Protein 5MFA (pdb70)

Secondary structure (DSSP, 8-state):
--TTTTTTPPPPSS-SS--SS-TTSSSSSTTTT-SSEEPB-SS----TTSSSPPTTSSTT--BTTBPPPPHHHHIIIII---GGG--EEEEEEHHHHHHHHHHHHHH-------GGGGGTSS--TTT-----TTB-PBPPPTT-SS---TT--B--B----STT-SSSPP--EE-S-SSSS-HHHH-SSHHHHHHTB--SSSS-PBP--SS--BTTB--PPBP--TT-SGGGTSTTT-PPPBP-SSTTTTSSHHHHHHHHHHHHHHHHHHHHHHHH-TT--HHHHHHHHHHHHHHHHHHIIIIIIHHHHH-HHHHHHHSPPP----TTS--SPBHHHHHHGGGGGGG--SEEE-B-TTSSBPSS-SEEEGGGTTT-HHHHHHTT-SHHHHHHHHHSEEEPPBTTB-S-HHHHT-BTTTTSSS-B-HHHHHHHHHHHTT---HHHHHHHTT-----SHHHHHHHHT-HHHHHHHHHHHSSGGGS-HHHHHHHSPPPTTSSS-HHHHHHHHHHHHHHHHT-TT-TTSBTTB-HHHHHHHTT--HHHHHHHHSS--EEEPS-TTT--STTTTEEEGGGSPPP--GGG---

Organism: Homo sapiens (NCBI:txid9606)

CATH classification: 1.10.640.10

Foldseek 3Di:
DDPVPPQPDADDPDDFFADLQQACLQRVRRCFLGFWAFFDAPDQFADLVSAFHFQVQDPPRPDPPHHAFQLLVCCQLFADDDQVPFDFDQWFFLLLLLLLVLQLLQAFDWAFDDLVCCVVPPDNLQPAPDPDPQWDWGFDDDPRPADNDRRDTFGDGFGAGPPPDPPHGGTTGGRHRRFLQPLQAQANDVVLNVQQCDPVAFLLAGDFDPPFAFVNFTAAHADDDDLFLLCLQPVVVSGGFGRGSGPQCQQFVLSSLVSSLLNLQLSVQSVVLCVQAVPHTNVRSNRVSSLLSSQLSVCCCLVFRLCLAQPDVLCCVLPNDDDAADSVQRQGHHPVCSLLSCLSQQFDRQWQAFADQVRHQDPDDRIDGRLSGGSNVVCCRPVRHNVRRVSSRQAGGTTADDSRNRHYCCQQFRRNVSRGPGGHGVSSNSQVNLSSRSHWFDQVLCVSLVHDRDWDLVSLCVQQVHSPSSVSQCVRQVTSRNHHNNRSFSSHDADVSHRTDDSSSSSVSNNVNSSQNNRSLRPPHPPSDDPVLVVLSNLDAPQLSCCVRHPHQKGAQPSSGTNAHPPPRIDGSVVRDDRDCNVVRDD

Solvent-accessible surface area: 23332 Å² total

Nearest PDB structures (foldseek):
  7oih-assembly3_F  TM=9.966E-01  e=0.000E+00  Homo sapiens
  7oih-assembly2_C  TM=9.973E-01  e=0.000E+00  Homo sapiens
  7oih-assembly3_E  TM=9.961E-01  e=0.000E+00  Homo sapiens
  7oih-assembly1_B  TM=9.970E-01  e=0.000E+00  Homo sapiens
  6azp-assembly1_A  TM=9.982E-01  e=0.000E+00  Homo sapiens

InterPro domains:
  IPR010255 Haem peroxidase superfamily [SSF48113] (168-743)
  IPR019791 Haem peroxidase, animal-type [PF03098] (173-717)
  IPR019791 Haem peroxidase, animal-type [PR00457] (197-208)
  IPR019791 Haem peroxidase, animal-type [PR00457] (251-266)
  IPR019791 Haem peroxidase, animal-type [PR00457] (399-417)
  IPR019791 Haem peroxidase, animal-type [PR00457] (417-437)
  IPR019791 Haem peroxidase, animal-type [PR00457] (442-468)
  IPR019791 Haem peroxidase, animal-type [PR00457] (495-505)
  IPR019791 Haem peroxidase, animal-type [PR00457] (623-643)
  IPR019791 Haem peroxidase, animal-type [PR00457] (694-708)
  IPR019791 Haem peroxidase, animal-type [PS50292] (164-745)
  IPR037120 Haem peroxidase domain superfamily, animal type [G3DSA:1.10.640.10] (157-745)

Radius of gyration: 23.29 Å; Cα contacts (8 Å, |Δi|>4): 1290; chains: 1; bounding box: 54×58×67 Å

Sequence (587 aa):
GCAYQQDVGVTCPEQDKYRTITGMMCCNNRRSSPTLGASNRAFVRWLPAEYEDGFFSLPYGWTPGVKRNGFFPVALARAVSNEEIIVRFPTDQQLTPDQERSLMFMQWGQLLDHDLDFTPEPAARASFVTGVNCETSCVQQPPCFPLKIPPNDPRIKNQADCIPFFRSPACPGSNITIRRNQINALTSSFVDASMVYGSEEPLARNLRNMSNQLGLLAVNQRFQDNGRALLPFDNLHDDPCLLTNRSSARRIPCFLAGDTRSSEEMPELTSMHTLLLLREHNRLATEELKSSLNPRWDGERLYQEARKIVGAMMVQIITYRDYLPLVLLGPTTAMRRKYLPTYRSYNDSSVDPRIANVFTNAFRYGHTLIQPFMFRLDNRYQPMMEPNPRVPLSRVFFASWRVVLEGGIDPILRGLMATPAKLNRQNQIAVDEIRERLFEQVMRIGLDLPALNMQRSRDHGLPGYNAWRRRFCGLPQPETVGQLGTVLRNLKLARKKLMEQYGTPNNIDIWMMGGVSEPLKKRKGRVGPLLACIIGTQFRKLRDGDRFWWENEGVFSMQQRQQALAQISLPRIICDNTGITTVSKKNNNNIFMMSSNNSSYYPPRRDDFVNCSSTLPALNLASWREA

Structure (mmCIF, N/CA/C/O backbone):
data_5MFA
#
_entry.id   5MFA
#
_cell.length_a   106.152
_cell.length_b   109.151
_cell.length_c   83.961
_cell.angle_alpha   90.00
_cell.angle_beta   122.66
_cell.angle_gamma   90.00
#
_symmetry.space_group_name_H-M   'C 1 2 1'
#
loop_
_entity.id
_entity.type
_entity.pdbx_description
1 polymer Myeloperoxidase
2 branched 2-acetamido-2-deoxy-beta-D-glucopyranose-(1-4)-2-acetamido-2-deoxy-beta-D-glucopyranose
3 branched alpha-D-mannopyranose-(1-3)-[alpha-D-mannopyranose-(1-6)]beta-D-mannopyranose-(1-4)-2-acetamido-2-deoxy-beta-D-glucopyranose-(1-4)-2-acetamido-2-deoxy-beta-D-glucopyranose
4 non-polymer 2-acetamido-2-deoxy-beta-D-glucopyranose
5 non-polymer 'PROTOPORPHYRIN IX CONTAINING FE'
6 non-polymer 'CALCIUM ION'
7 non-polymer 'CHLORIDE ION'
8 non-polymer DI(HYDROXYETHYL)ETHER
9 non-polymer 2-AMINO-2-HYDROXYMETHYL-PROPANE-1,3-DIOL
10 water water
#
loop_
_atom_site.group_PDB
_atom_site.id
_atom_site.type_symbol
_atom_site.label_atom_id
_atom_site.label_alt_id
_atom_site.label_comp_id
_atom_site.label_asym_id
_atom_site.label_entity_id
_atom_site.label_seq_id
_atom_site.pdbx_PDB_ins_code
_atom_site.Cartn_x
_atom_site.Cartn_y
_atom_site.Cartn_z
_atom_site.occupancy
_atom_site.B_iso_or_equiv
_atom_site.auth_seq_id
_atom_site.auth_comp_id
_atom_site.auth_asym_id
_atom_site.auth_atom_id
_atom_site.pdbx_PDB_model_num
ATOM 1 N N . GLY A 1 109 ? -19.733 21.888 3.881 1.00 28.77 157 GLY A N 1
ATOM 2 C CA . GLY A 1 109 ? -20.824 21.415 4.717 1.00 24.67 157 GLY A CA 1
ATOM 3 C C . GLY A 1 109 ? -21.258 22.439 5.763 1.00 23.04 157 GLY A C 1
ATOM 4 O O . GLY A 1 109 ? -21.846 22.093 6.790 1.00 23.41 157 GLY A O 1
ATOM 7 N N . CYS A 1 110 ? -20.966 23.710 5.523 1.00 22.32 158 CYS A N 1
ATOM 8 C CA . CYS A 1 110 ? -21.466 24.755 6.405 1.00 21.74 158 CYS A CA 1
ATOM 9 C C . CYS A 1 110 ? -22.906 25.082 6.047 1.00 20.61 158 CYS A C 1
ATOM 10 O O . CYS A 1 110 ? -23.262 25.203 4.869 1.00 20.67 158 CYS A O 1
ATOM 17 N N . ALA A 1 111 ? -23.738 25.232 7.076 1.00 19.43 159 ALA A N 1
ATOM 18 C CA . ALA A 1 111 ? -25.172 25.386 6.848 1.00 19.42 159 ALA A CA 1
ATOM 19 C C . ALA A 1 111 ? -25.514 26.648 6.052 1.00 18.69 159 ALA A C 1
ATOM 20 O O . ALA A 1 111 ? -26.519 26.661 5.327 1.00 20.09 159 ALA A O 1
ATOM 27 N N . TYR A 1 112 ? -24.719 27.724 6.169 1.00 18.96 160 TYR A N 1
ATOM 28 C CA . TYR A 1 112 ? -25.060 28.959 5.455 1.00 19.43 160 TYR A CA 1
ATOM 29 C C . TYR A 1 112 ? -24.878 28.831 3.945 1.00 18.36 160 TYR A C 1
ATOM 30 O O . TYR A 1 112 ? -25.401 29.664 3.196 1.00 19.08 160 TYR A O 1
ATOM 48 N N . GLN A 1 113 ? -24.112 27.849 3.477 1.00 18.13 161 GLN A N 1
ATOM 49 C CA A GLN A 1 113 ? -23.834 27.746 2.051 0.50 19.19 161 GLN A CA 1
ATOM 50 C CA B GLN A 1 113 ? -23.831 27.737 2.053 0.50 18.77 161 GLN A CA 1
ATOM 51 C C . GLN A 1 113 ? -25.126 27.563 1.265 1.00 17.85 161 GLN A C 1
ATOM 52 O O . GLN A 1 113 ? -25.996 26.773 1.634 1.00 17.26 161 GLN A O 1
ATOM 79 N N . ASP A 1 114 ? -25.237 28.297 0.167 1.00 17.76 162 ASP A N 1
ATOM 80 C CA . ASP A 1 114 ? -26.342 28.191 -0.776 1.00 17.32 162 ASP A CA 1
ATOM 81 C C . ASP A 1 114 ? -27.681 28.592 -0.176 1.00 17.25 162 ASP A C 1
ATOM 82 O O . ASP A 1 114 ? -28.724 28.298 -0.761 1.00 17.88 162 ASP A O 1
ATOM 91 N N . VAL A 1 115 ? -27.677 29.334 0.938 1.00 17.66 163 VAL A N 1
ATOM 92 C CA . VAL A 1 115 ? -28.936 29.732 1.569 1.00 18.74 163 VAL A CA 1
ATOM 93 C C . VAL A 1 115 ? -29.781 30.578 0.625 1.00 17.70 163 VAL A C 1
ATOM 94 O O . VAL A 1 115 ? -31.015 30.599 0.732 1.00 18.62 163 VAL A O 1
ATOM 107 N N . GLY A 1 116 ? -29.150 31.282 -0.306 1.00 17.14 164 GLY A N 1
ATOM 108 C CA . GLY A 1 116 ? -29.838 32.185 -1.203 1.00 16.43 164 GLY A CA 1
ATOM 109 C C . GLY A 1 116 ? -30.201 31.660 -2.575 1.00 16.77 164 GLY A C 1
ATOM 110 O O . GLY A 1 116 ? -30.598 32.457 -3.428 1.00 17.36 164 GLY A O 1
ATOM 114 N N . VAL A 1 117 ? -30.140 30.357 -2.815 1.00 16.84 165 VAL A N 1
ATOM 115 C CA . VAL A 1 117 ? -30.521 29.822 -4.118 1.00 17.60 165 VAL A CA 1
ATOM 116 C C . VAL A 1 117 ? -32.015 30.017 -4.348 1.00 16.62 165 VAL A C 1
ATOM 117 O O . VAL A 1 117 ? -32.833 29.745 -3.458 1.00 17.23 165 VAL A O 1
ATOM 130 N N . THR A 1 118 ? -32.376 30.497 -5.545 1.00 16.30 166 THR A N 1
ATOM 131 C CA . THR A 1 118 ? -33.769 30.579 -5.985 1.00 16.60 166 THR A CA 1
ATOM 132 C C . THR A 1 118 ? -34.031 29.444 -6.961 1.00 16.97 166 THR A C 1
ATOM 133 O O . THR A 1 118 ? -33.252 29.228 -7.893 1.00 18.46 166 THR A O 1
ATOM 144 N N . CYS A 1 119 ? -35.130 28.748 -6.768 1.00 16.37 167 CYS A N 1
ATOM 145 C CA . CYS A 1 119 ? -35.455 27.645 -7.657 1.00 17.28 167 CYS A CA 1
ATOM 146 C C . CYS A 1 119 ? -36.256 28.139 -8.851 1.00 19.83 167 CYS A C 1
ATOM 147 O O . CYS A 1 119 ? -36.974 29.141 -8.754 1.00 21.14 167 CYS A O 1
ATOM 154 N N . PRO A 1 120 ? -36.146 27.491 -10.006 1.00 21.44 168 PRO A N 1
ATOM 155 C CA . PRO A 1 120 ? -36.949 27.930 -11.151 1.00 25.25 168 PRO A CA 1
ATOM 156 C C . PRO A 1 120 ? -38.434 27.866 -10.816 1.00 28.93 168 PRO A C 1
ATOM 157 O O . PRO A 1 120 ? -38.877 27.006 -10.051 1.00 28.79 168 PRO A O 1
ATOM 168 N N . GLU A 1 121 ? -39.201 28.809 -11.375 1.00 33.19 169 GLU A N 1
ATOM 169 C CA . GLU A 1 121 ? -40.633 28.862 -11.091 1.00 37.93 169 GLU A CA 1
ATOM 170 C C . GLU A 1 121 ? -41.318 27.568 -11.505 1.00 37.69 169 GLU A C 1
ATOM 171 O O . GLU A 1 121 ? -42.263 27.113 -10.848 1.00 38.26 169 GLU A O 1
ATOM 183 N N . GLN A 1 122 ? -40.855 26.964 -12.596 1.00 36.61 170 GLN A N 1
ATOM 184 C CA . GLN A 1 122 ? -41.354 25.680 -13.050 1.00 36.73 170 GLN A CA 1
ATOM 185 C C . GLN A 1 122 ? -40.159 24.820 -13.421 1.00 33.12 170 GLN A C 1
ATOM 186 O O . GLN A 1 122 ? -39.132 25.322 -13.885 1.00 31.89 170 GLN A O 1
ATOM 200 N N . ASP A 1 123 ? -40.292 23.521 -13.174 1.00 29.86 171 ASP A N 1
ATOM 201 C CA . ASP A 1 123 ? -39.291 22.551 -13.587 1.00 28.51 171 ASP A CA 1
ATOM 202 C C . ASP A 1 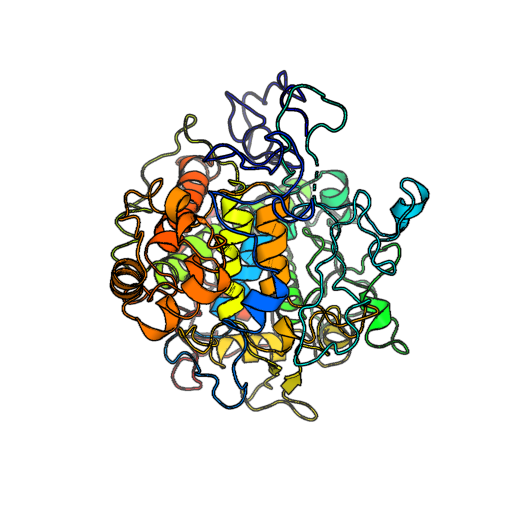123 ? -40.020 21.261 -13.923 1.00 28.90 171 ASP A C 1
ATOM 203 O O . ASP A 1 123 ? -41.230 21.140 -13.715 1.00 30.92 171 ASP A O 1
ATOM 212 N N . LYS A 1 124 ? -39.284 20.320 -14.498 1.00 26.65 172 LYS A N 1
ATOM 213 C CA . LYS A 1 124 ? -39.851 19.058 -14.947 1.00 26.37 172 LYS A CA 1
ATOM 214 C C . LYS A 1 124 ? -39.173 17.834 -14.345 1.00 22.44 172 LYS A C 1
ATOM 215 O O . LYS A 1 124 ? -39.799 16.782 -14.246 1.00 25.13 172 LYS A O 1
ATOM 234 N N . TYR A 1 125 ? -37.917 17.944 -13.937 1.00 17.15 173 TYR A N 1
ATOM 235 C CA . TYR A 1 125 ? -37.129 16.805 -13.494 1.00 14.49 173 TYR A CA 1
ATOM 236 C C . TYR A 1 125 ? -36.364 17.195 -12.240 1.00 13.62 173 TYR A C 1
ATOM 237 O O . TYR A 1 125 ? -36.139 18.369 -11.962 1.00 13.73 173 TYR A O 1
ATOM 255 N N . ARG A 1 126 ? -35.947 16.188 -11.495 1.00 12.89 174 ARG A N 1
ATOM 256 C CA . ARG A 1 126 ? -35.036 16.419 -10.387 1.00 12.45 174 ARG A CA 1
ATOM 257 C C . ARG A 1 126 ? -33.728 17.013 -10.886 1.00 12.66 174 ARG A C 1
ATOM 258 O O . ARG A 1 126 ? -33.231 16.669 -11.965 1.00 13.18 174 ARG A O 1
ATOM 279 N N . THR A 1 127 ? -33.119 17.854 -10.055 1.00 12.00 175 THR A N 1
ATOM 280 C CA . THR A 1 127 ? -31.718 18.161 -10.249 1.00 12.39 175 THR A CA 1
ATOM 281 C C . THR A 1 127 ? -30.875 16.942 -9.873 1.00 12.65 175 THR A C 1
ATOM 282 O O . THR A 1 127 ? -31.322 16.023 -9.179 1.00 12.54 175 THR A O 1
ATOM 293 N N . ILE A 1 128 ? -29.627 16.955 -10.327 1.00 12.10 176 ILE A N 1
ATOM 294 C CA . ILE A 1 128 ? -28.687 15.897 -9.971 1.00 12.47 176 ILE A CA 1
ATOM 295 C C . ILE A 1 128 ? -28.301 15.994 -8.503 1.00 12.75 176 ILE A C 1
ATOM 296 O O . ILE A 1 128 ? -28.162 14.971 -7.828 1.00 12.48 176 ILE A O 1
ATOM 312 N N . THR A 1 129 ? -28.111 17.218 -7.986 1.00 12.32 177 THR A N 1
ATOM 313 C CA . THR A 1 129 ? -27.626 17.366 -6.620 1.00 12.38 177 THR A CA 1
ATOM 314 C C . THR A 1 129 ? -28.727 17.288 -5.579 1.00 11.24 177 THR A C 1
ATOM 315 O O . THR A 1 129 ? -28.420 17.260 -4.386 1.00 12.54 177 THR A O 1
ATOM 326 N N . GLY A 1 130 ? -29.990 17.296 -5.982 1.00 11.58 178 GLY A N 1
ATOM 327 C CA . GLY A 1 130 ? -31.089 17.350 -5.043 1.00 12.08 178 GLY A CA 1
ATOM 328 C C . GLY A 1 130 ? -31.509 18.750 -4.670 1.00 12.42 178 GLY A C 1
ATOM 329 O O . GLY A 1 130 ? -32.560 18.931 -4.039 1.00 14.21 178 GLY A O 1
ATOM 333 N N . MET A 1 131 ? -30.724 19.752 -5.035 1.00 12.18 179 MET A N 1
ATOM 334 C CA A MET A 1 131 ? -31.118 21.129 -4.804 0.65 12.13 179 MET A CA 1
ATOM 335 C CA B MET A 1 131 ? -31.115 21.133 -4.819 0.35 12.59 179 MET A CA 1
ATOM 336 C C . MET A 1 131 ? -32.479 21.367 -5.446 1.00 12.51 179 MET A C 1
ATOM 337 O O . MET A 1 131 ? -32.797 20.811 -6.500 1.00 13.16 179 MET A O 1
ATOM 364 N N . CYS A 1 132 ? -33.290 22.194 -4.789 1.00 11.83 180 CYS A N 1
ATOM 365 C CA A CYS A 1 132 ? -34.564 22.685 -5.304 0.50 13.44 180 CYS A CA 1
ATOM 366 C CA B CYS A 1 132 ? -34.564 22.685 -5.304 0.50 13.44 180 CYS A CA 1
ATOM 367 C C . CYS A 1 132 ? -35.667 21.638 -5.322 1.00 13.52 180 CYS A C 1
ATOM 368 O O . CYS A 1 132 ? -36.729 21.882 -5.897 1.00 15.62 180 CYS A O 1
ATOM 381 N N . ASN A 1 133 ? -35.462 20.495 -4.682 1.00 12.38 181 ASN A N 1
ATOM 382 C CA . ASN A 1 133 ? -36.583 19.616 -4.403 1.00 12.12 181 ASN A CA 1
ATOM 383 C C . ASN A 1 133 ? -37.603 20.351 -3.539 1.00 12.21 181 ASN A C 1
ATOM 384 O O . ASN A 1 133 ? -38.803 20.411 -3.864 1.00 12.85 181 ASN A O 1
ATOM 395 N N . ASN A 1 134 ? -37.127 20.930 -2.440 1.00 12.49 182 ASN A N 1
ATOM 396 C CA . ASN A 1 134 ? -37.944 21.766 -1.566 1.00 13.24 182 ASN A CA 1
ATOM 397 C C . ASN A 1 134 ? -37.786 23.218 -2.000 1.00 14.39 182 ASN A C 1
ATOM 398 O O . ASN A 1 134 ? -36.728 23.813 -1.828 1.00 15.57 182 ASN A O 1
ATOM 409 N N . ARG A 1 135 ? -38.839 23.799 -2.563 1.00 15.44 183 ARG A N 1
ATOM 410 C CA . ARG A 1 135 ? -38.701 25.139 -3.136 1.00 17.31 183 ARG A CA 1
ATOM 411 C C . ARG A 1 135 ? -38.512 26.210 -2.068 1.00 18.80 183 ARG A C 1
ATOM 412 O O . ARG A 1 135 ? -37.822 27.212 -2.311 1.00 20.49 183 ARG A O 1
ATOM 433 N N . ARG A 1 136 ? -39.066 25.995 -0.874 1.00 18.19 184 ARG A N 1
ATOM 434 C CA . ARG A 1 136 ? -38.974 26.988 0.188 1.00 19.76 184 ARG A CA 1
ATOM 435 C C . ARG A 1 136 ? -37.627 26.939 0.900 1.00 17.23 184 ARG A C 1
ATOM 436 O O . ARG A 1 136 ? -37.142 27.977 1.374 1.00 18.44 184 ARG A O 1
ATOM 457 N N A SER A 1 137 ? -37.001 25.762 0.976 0.77 15.98 185 SER A N 1
ATOM 458 N N B SER A 1 137 ? -37.015 25.754 0.978 0.23 16.66 185 SER A N 1
ATOM 459 C CA A SER A 1 137 ? -35.680 25.594 1.582 0.77 15.37 185 SER A CA 1
ATOM 460 C CA B SER A 1 137 ? -35.694 25.557 1.577 0.23 16.23 185 SER A CA 1
ATOM 461 C C A SER A 1 137 ? -34.879 24.732 0.615 0.77 14.34 185 SER A C 1
ATOM 462 C C B SER A 1 137 ? -34.891 24.716 0.593 0.23 15.29 185 SER A C 1
ATOM 463 O O A SER A 1 137 ? -34.761 23.511 0.805 0.77 13.70 185 SER A O 1
ATOM 464 O O B SER A 1 137 ? -34.769 23.494 0.759 0.23 15.10 185 SER A O 1
ATOM 479 N N . PRO A 1 138 ? -34.330 25.338 -0.447 1.00 14.94 186 PRO A N 1
ATOM 480 C CA . PRO A 1 138 ? -33.807 24.557 -1.582 1.00 14.69 186 PRO A CA 1
ATOM 481 C C . PRO A 1 138 ? -32.679 23.614 -1.269 1.00 12.73 186 PRO A C 1
ATOM 482 O O . PRO A 1 138 ? -32.433 22.702 -2.073 1.00 13.31 186 PRO A O 1
ATOM 493 N N . THR A 1 139 ? -31.973 23.797 -0.162 1.00 12.88 187 THR A N 1
ATOM 494 C CA . THR A 1 139 ? -30.840 22.938 0.164 1.00 13.20 187 THR A CA 1
ATOM 495 C C . THR A 1 139 ? -31.241 21.625 0.834 1.00 13.26 187 THR A C 1
ATOM 496 O O . THR A 1 139 ? -30.380 20.751 1.001 1.00 13.29 187 THR A O 1
ATOM 507 N N . LEU A 1 140 ? -32.509 21.445 1.194 1.00 13.16 188 LEU A N 1
ATOM 508 C CA . LEU A 1 140 ? -32.904 20.246 1.931 1.00 12.65 188 LEU A CA 1
ATOM 509 C C . LEU A 1 140 ? -32.776 18.993 1.072 1.00 12.40 188 LEU A C 1
ATOM 510 O O . LEU A 1 140 ? -33.444 18.856 0.046 1.00 12.24 188 LEU A O 1
ATOM 526 N N . GLY A 1 141 ? -31.948 18.052 1.518 1.00 11.69 189 GLY A N 1
ATOM 527 C CA . GLY A 1 141 ? -31.735 16.823 0.782 1.00 12.13 189 GLY A CA 1
ATOM 528 C C . GLY A 1 141 ? -30.661 16.919 -0.278 1.00 11.63 189 GLY A C 1
ATOM 529 O O . GLY A 1 141 ? -30.284 15.879 -0.850 1.00 12.81 189 GLY A O 1
ATOM 533 N N . ALA A 1 142 ? -30.138 18.121 -0.532 1.00 11.43 190 ALA A N 1
ATOM 534 C CA . ALA A 1 142 ? -29.087 18.289 -1.522 1.00 12.61 190 ALA A CA 1
ATOM 535 C C . ALA A 1 142 ? -27.789 17.669 -1.017 1.00 11.79 190 ALA A C 1
ATOM 536 O O . ALA A 1 142 ? -27.565 17.533 0.196 1.00 12.93 190 ALA A O 1
ATOM 543 N N . SER A 1 143 ? -26.941 17.265 -1.959 1.00 11.79 191 SER A N 1
ATOM 544 C CA . SER A 1 143 ? -25.730 16.525 -1.666 1.00 11.35 191 SER A CA 1
ATOM 545 C C . SER A 1 143 ? -24.625 17.426 -1.106 1.00 11.44 191 SER A C 1
ATOM 546 O O . SER A 1 143 ? -24.606 18.646 -1.290 1.00 12.34 191 SER A O 1
ATOM 554 N N . ASN A 1 144 ? -23.687 16.790 -0.407 1.00 11.52 192 ASN A N 1
ATOM 555 C CA . ASN A 1 144 ? -22.496 17.440 0.143 1.00 12.07 192 ASN A CA 1
ATOM 556 C C . ASN A 1 144 ? -22.814 18.443 1.245 1.00 12.13 192 ASN A C 1
ATOM 557 O O . ASN A 1 144 ? -22.106 19.438 1.411 1.00 15.37 192 ASN A O 1
ATOM 568 N N . ARG A 1 145 ? -23.843 18.158 2.033 1.00 12.22 193 ARG A N 1
ATOM 569 C CA . ARG A 1 145 ? -24.238 18.953 3.184 1.00 12.13 193 ARG A CA 1
ATOM 570 C C . ARG A 1 145 ? -24.246 18.078 4.437 1.00 11.66 193 ARG A C 1
ATOM 571 O O . ARG A 1 145 ? -24.152 16.850 4.367 1.00 12.41 193 ARG A O 1
ATOM 592 N N . ALA A 1 146 ? -24.330 18.718 5.597 1.00 12.18 194 ALA A N 1
ATOM 593 C CA . ALA A 1 146 ? -24.305 17.990 6.861 1.00 12.45 194 ALA A CA 1
ATOM 594 C C . ALA A 1 146 ? -25.534 17.099 7.024 1.00 11.60 194 ALA A C 1
ATOM 595 O O . ALA A 1 146 ? -26.635 17.421 6.593 1.00 12.12 194 ALA A O 1
ATOM 602 N N . PHE A 1 147 ? -25.334 15.938 7.644 1.00 11.99 195 PHE A N 1
ATOM 603 C CA . PHE A 1 147 ? -26.481 15.157 8.113 1.00 11.81 195 PHE A CA 1
ATOM 604 C C . PHE A 1 147 ? -27.338 15.976 9.065 1.00 12.12 195 PHE A C 1
ATOM 605 O O . PHE A 1 147 ? -26.838 16.823 9.794 1.00 13.87 195 PHE A O 1
ATOM 622 N N . VAL A 1 148 ? -28.633 15.688 9.098 1.00 11.54 196 VAL A N 1
ATOM 623 C CA . VAL A 1 148 ? -29.466 16.209 10.178 1.00 11.34 196 VAL A CA 1
ATOM 624 C C . VAL A 1 148 ? -29.222 15.359 11.416 1.00 11.40 196 VAL A C 1
ATOM 625 O O . VAL A 1 148 ? -28.945 14.159 11.331 1.00 11.98 196 VAL A O 1
ATOM 638 N N . ARG A 1 149 ? -29.303 15.981 12.583 1.00 12.15 197 ARG A N 1
ATOM 639 C CA . ARG A 1 149 ? -29.246 15.264 13.847 1.00 12.38 197 ARG A CA 1
ATOM 640 C C . ARG A 1 149 ? -30.632 15.180 14.454 1.00 12.50 197 ARG A C 1
ATOM 641 O O . ARG A 1 149 ? -31.279 16.210 14.677 1.00 14.97 197 ARG A O 1
ATOM 662 N N . TRP A 1 150 ? -31.064 13.959 14.750 1.00 12.01 198 TRP A N 1
ATOM 663 C CA . TRP A 1 150 ? -32.314 13.739 15.444 1.00 12.36 198 TRP A CA 1
ATOM 664 C C . TRP A 1 150 ? -32.160 13.822 16.955 1.00 13.16 198 TRP A C 1
ATOM 665 O O . TRP A 1 150 ? -33.156 14.043 17.645 1.00 15.19 198 TRP A O 1
ATOM 686 N N . LEU A 1 151 ? -30.943 13.670 17.471 1.00 12.45 199 LEU A N 1
ATOM 687 C CA . LEU A 1 151 ? -30.620 13.915 18.868 1.00 13.51 199 LEU A CA 1
ATOM 688 C C . LEU A 1 151 ? -29.298 14.660 18.928 1.00 13.85 199 LEU A C 1
ATOM 689 O O . LEU A 1 151 ? -28.461 14.513 18.031 1.00 13.88 199 LEU A O 1
ATOM 705 N N . PRO A 1 152 ? -29.066 15.441 19.982 1.00 15.48 200 PRO A N 1
ATOM 706 C CA . PRO A 1 152 ? -27.790 16.157 20.089 1.00 16.38 200 PRO A CA 1
ATOM 707 C C . PRO A 1 152 ? -26.605 15.198 20.137 1.00 15.33 200 PRO A C 1
ATOM 708 O O . PRO A 1 152 ? -26.674 14.116 20.727 1.00 14.97 200 PRO A O 1
ATOM 719 N N . ALA A 1 153 ? -25.506 15.614 19.514 1.00 15.48 201 ALA A N 1
ATOM 720 C CA . ALA A 1 153 ? -24.291 14.816 19.485 1.00 15.07 201 ALA A CA 1
ATOM 721 C C . ALA A 1 153 ? -23.723 14.644 20.880 1.00 15.31 201 ALA A C 1
ATOM 722 O O . ALA A 1 153 ? -23.818 15.533 21.728 1.00 16.82 201 ALA A O 1
ATOM 729 N N . GLU A 1 154 ? -23.079 13.496 21.086 1.00 14.88 202 GLU A N 1
ATOM 730 C CA . GLU A 1 154 ? -22.445 13.124 22.346 1.00 15.32 202 GLU A CA 1
ATOM 731 C C . GLU A 1 154 ? -20.974 12.818 22.097 1.00 15.31 202 GLU A C 1
ATOM 732 O O . GLU A 1 154 ? -20.617 11.754 21.578 1.00 14.84 202 GLU A O 1
ATOM 744 N N . TYR A 1 155 ? -20.138 13.769 22.471 1.00 15.91 203 TYR A N 1
ATOM 745 C CA . TYR A 1 155 ? -18.703 13.670 22.362 1.00 15.66 203 TYR A CA 1
ATOM 746 C C . TYR A 1 155 ? -18.097 13.769 23.751 1.00 17.77 203 TYR A C 1
ATOM 747 O O . TYR A 1 155 ? -18.662 14.379 24.669 1.00 18.84 203 TYR A O 1
ATOM 765 N N . GLU A 1 156 ? -16.898 13.203 23.851 1.00 18.92 204 GLU A N 1
ATOM 766 C CA . GLU A 1 156 ? -16.171 13.111 25.105 1.00 22.00 204 GLU A CA 1
ATOM 767 C C . GLU A 1 156 ? -15.934 14.490 25.704 1.00 22.75 204 GLU A C 1
ATOM 768 O O . GLU A 1 156 ? -15.975 14.660 26.929 1.00 23.96 204 GLU A O 1
ATOM 780 N N . ASP A 1 157 ? -15.684 15.487 24.855 1.00 23.11 205 ASP A N 1
ATOM 781 C CA . ASP A 1 157 ? -15.424 16.852 25.288 1.00 23.97 205 ASP A CA 1
ATOM 782 C C . ASP A 1 157 ? -16.582 17.790 24.970 1.00 24.87 205 ASP A C 1
ATOM 783 O O . ASP A 1 157 ? -16.428 19.011 25.077 1.00 26.47 205 ASP A O 1
ATOM 792 N N . GLY A 1 158 ? -17.735 17.243 24.581 1.00 24.45 206 GLY A N 1
ATOM 793 C CA . GLY A 1 158 ? -18.895 18.035 24.240 1.00 24.98 206 GLY A CA 1
ATOM 794 C C . GLY A 1 158 ? -18.851 18.703 22.883 1.00 25.05 206 GLY A C 1
ATOM 795 O O . GLY A 1 158 ? -19.835 19.360 22.509 1.00 28.48 206 GLY A O 1
ATOM 799 N N A PHE A 1 159 ? -17.778 18.507 22.116 0.52 23.43 207 PHE A N 1
ATOM 800 N N B PHE A 1 159 ? -17.752 18.579 22.133 0.48 23.95 207 PHE A N 1
ATOM 801 C CA A PHE A 1 159 ? -17.525 19.315 20.933 0.52 22.80 207 PHE A CA 1
ATOM 802 C CA B PHE A 1 159 ? -17.640 19.285 20.856 0.48 23.50 207 PHE A CA 1
ATOM 803 C C A PHE A 1 159 ? -17.107 18.478 19.729 0.52 20.00 207 PHE A C 1
ATOM 804 C C B PHE A 1 159 ? -17.164 18.412 19.704 0.48 20.47 207 PHE A C 1
ATOM 805 O O A PHE A 1 159 ? -17.632 18.676 18.628 0.52 19.28 207 PHE A O 1
ATOM 806 O O B PHE A 1 159 ? -17.710 18.526 18.603 0.48 20.14 207 PHE A O 1
ATOM 839 N N . SER A 1 160 ? -16.153 17.563 19.908 1.00 19.40 208 SER A N 1
ATOM 840 C CA . SER A 1 160 ? -15.645 16.807 18.768 1.00 19.10 208 SER A CA 1
ATOM 841 C C . SER A 1 160 ? -14.890 15.520 19.073 1.00 16.71 208 SER A C 1
ATOM 842 O O . SER A 1 160 ? -14.727 14.708 18.165 1.00 16.55 208 SER A O 1
ATOM 851 N N . LEU A 1 161 ? -14.379 15.333 20.282 1.00 17.09 209 LEU A N 1
ATOM 852 C CA . LEU A 1 161 ? -13.574 14.136 20.531 1.00 16.92 209 LEU A CA 1
ATOM 853 C C . LEU A 1 161 ? -14.483 12.941 20.808 1.00 16.77 209 LEU A C 1
ATOM 854 O O . LEU A 1 161 ? -15.412 13.050 21.612 1.00 17.77 209 LEU A O 1
ATOM 870 N N . PRO A 1 162 ? -14.262 11.804 20.157 1.00 15.02 210 PRO A N 1
ATOM 871 C CA . PRO A 1 162 ? -15.175 10.675 20.308 1.00 14.67 210 PRO A CA 1
ATOM 872 C C . PRO A 1 162 ? -14.921 9.942 21.603 1.00 15.04 210 PRO A C 1
ATOM 873 O O . PRO A 1 162 ? -13.793 9.876 22.098 1.00 15.72 210 PRO A O 1
ATOM 884 N N . TYR A 1 163 ? -15.981 9.351 22.131 1.00 14.45 211 TYR A N 1
ATOM 885 C CA . TYR A 1 163 ? -15.792 8.479 23.272 1.00 14.78 211 TYR A CA 1
ATOM 886 C C . TYR A 1 163 ? -14.822 7.356 22.917 1.00 15.13 211 TYR A C 1
ATOM 887 O O . TYR A 1 163 ? -14.868 6.776 21.825 1.00 15.07 211 TYR A O 1
ATOM 905 N N . GLY A 1 164 ? -13.906 7.094 23.840 1.00 15.45 212 GLY A N 1
ATOM 906 C CA . GLY A 1 164 ? -12.781 6.206 23.626 1.00 17.27 212 GLY A CA 1
ATOM 907 C C . GLY A 1 164 ? -11.485 6.909 23.281 1.00 18.06 212 GLY A C 1
ATOM 908 O O . GLY A 1 164 ? -10.427 6.274 23.294 1.00 19.52 212 GLY A O 1
ATOM 912 N N . TRP A 1 165 ? -11.533 8.210 23.002 1.00 17.58 213 TRP A N 1
ATOM 913 C CA . TRP A 1 165 ? -10.345 8.933 22.564 1.00 17.85 213 TRP A CA 1
ATOM 914 C C . TRP A 1 165 ? -9.317 9.066 23.679 1.00 19.10 213 TRP A C 1
ATOM 915 O O . TRP A 1 165 ? -8.135 8.777 23.473 1.00 20.74 213 TRP A O 1
ATOM 936 N N . THR A 1 166 ? -9.739 9.529 24.855 1.00 19.02 214 THR A N 1
ATOM 937 C CA . THR A 1 166 ? -8.798 9.894 25.905 1.00 21.19 214 THR A CA 1
ATOM 938 C C . THR A 1 166 ? -8.752 8.798 26.950 1.00 23.06 214 THR A C 1
ATOM 939 O O . THR A 1 166 ? -9.805 8.468 27.522 1.00 22.95 214 THR A O 1
ATOM 950 N N . PRO A 1 167 ? -7.580 8.244 27.265 1.00 25.18 215 PRO A N 1
ATOM 951 C CA . PRO A 1 167 ? -7.511 7.199 28.291 1.00 26.36 215 PRO A CA 1
ATOM 952 C C . PRO A 1 167 ? -8.131 7.658 29.601 1.00 25.69 215 PRO A C 1
ATOM 953 O O . PRO A 1 167 ? -7.881 8.767 30.079 1.00 26.65 215 PRO A O 1
ATOM 964 N N . GLY A 1 168 ? -8.971 6.801 30.172 1.00 25.67 216 GLY A N 1
ATOM 965 C CA . GLY A 1 168 ? -9.548 7.038 31.473 1.00 25.50 216 GLY A CA 1
ATOM 966 C C . GLY A 1 168 ? -10.804 7.884 31.492 1.00 24.23 216 GLY A C 1
ATOM 967 O O . GLY A 1 168 ? -11.405 8.033 32.561 1.00 26.39 216 GLY A O 1
ATOM 971 N N . VAL A 1 169 ? -11.228 8.447 30.366 1.00 22.31 217 VAL A N 1
ATOM 972 C CA . VAL A 1 169 ? -12.428 9.275 30.337 1.00 21.25 217 VAL A CA 1
ATOM 973 C C . VAL A 1 169 ? -13.645 8.374 30.140 1.00 20.10 217 VAL A C 1
ATOM 974 O O . VAL A 1 169 ? -13.764 7.673 29.127 1.00 19.29 217 VAL A O 1
ATOM 987 N N . LYS A 1 170 ? -14.536 8.377 31.128 1.00 19.58 218 LYS A N 1
ATOM 988 C CA . LYS A 1 170 ? -15.694 7.500 31.119 1.00 19.75 218 LYS A CA 1
ATOM 989 C C . LYS A 1 170 ? -16.816 8.088 30.268 1.00 17.84 218 LYS A C 1
ATOM 990 O O . LYS A 1 170 ? -16.813 9.271 29.907 1.00 19.56 218 LYS A O 1
ATOM 1009 N N . ARG A 1 171 ? -17.779 7.231 29.939 1.00 16.62 219 ARG A N 1
ATOM 1010 C CA . ARG A 1 171 ? -19.014 7.628 29.270 1.00 15.97 219 ARG A CA 1
ATOM 1011 C C . ARG A 1 171 ? -20.174 7.274 30.191 1.00 15.49 219 ARG A C 1
ATOM 1012 O O . ARG A 1 171 ? -20.310 6.119 30.599 1.00 14.77 219 ARG A O 1
ATOM 1033 N N . ASN A 1 172 ? -20.999 8.257 30.542 1.00 17.10 220 ASN A N 1
ATOM 1034 C CA . ASN A 1 172 ? -22.177 7.980 31.363 1.00 17.60 220 ASN A CA 1
ATOM 1035 C C . ASN A 1 172 ? -21.811 7.185 32.622 1.00 17.48 220 ASN A C 1
ATOM 1036 O O . ASN A 1 172 ? -22.575 6.338 33.085 1.00 17.97 220 ASN A O 1
ATOM 1047 N N . GLY A 1 173 ? -20.627 7.438 33.182 1.00 16.85 221 GLY A N 1
ATOM 1048 C CA . GLY A 1 173 ? -20.204 6.805 34.413 1.00 17.36 221 GLY A CA 1
ATOM 1049 C C . GLY A 1 173 ? -19.512 5.461 34.294 1.00 17.21 221 GLY A C 1
ATOM 1050 O O . GLY A 1 173 ? -19.244 4.844 35.330 1.00 18.06 221 GLY A O 1
ATOM 1054 N N . PHE A 1 174 ? -19.190 4.996 33.087 1.00 16.05 222 PHE A N 1
ATOM 1055 C CA A PHE A 1 174 ? -18.608 3.673 32.891 0.43 15.25 222 PHE A CA 1
ATOM 1056 C CA B PHE A 1 174 ? -18.574 3.688 32.928 0.57 15.85 222 PHE A CA 1
ATOM 1057 C C . PHE A 1 174 ? -17.491 3.741 31.859 1.00 15.61 222 PHE A C 1
ATOM 1058 O O . PHE A 1 174 ? -17.582 4.522 30.906 1.00 16.09 222 PHE A O 1
ATOM 1091 N N . PRO A 1 175 ? -16.445 2.922 31.996 1.00 16.06 223 PRO A N 1
ATOM 1092 C CA . PRO A 1 175 ? -15.398 2.923 30.966 1.00 16.58 223 PRO A CA 1
ATOM 1093 C C . PRO A 1 175 ? -15.935 2.509 29.607 1.00 15.15 223 PRO A C 1
ATOM 1094 O O . PRO A 1 175 ? -16.817 1.657 29.488 1.00 15.17 223 PRO A O 1
ATOM 1105 N N . VAL A 1 176 ? -15.360 3.116 28.571 1.00 14.49 224 VAL A N 1
ATOM 1106 C CA . VAL A 1 176 ? -15.718 2.816 27.189 1.00 14.29 224 VAL A CA 1
ATOM 1107 C C . VAL A 1 176 ? -15.140 1.464 26.798 1.00 14.55 224 VAL A C 1
ATOM 1108 O O . VAL A 1 176 ? -13.951 1.189 27.022 1.00 16.20 224 VAL A O 1
ATOM 1121 N N . ALA A 1 177 ? -15.978 0.620 26.201 1.00 13.77 225 ALA A N 1
ATOM 1122 C CA . ALA A 1 177 ? -15.559 -0.698 25.741 1.00 13.80 225 ALA A CA 1
ATOM 1123 C C . ALA A 1 177 ? -14.868 -0.585 24.388 1.00 12.70 225 ALA A C 1
ATOM 1124 O O . ALA A 1 177 ? -15.368 0.076 23.479 1.00 13.09 225 ALA A O 1
ATOM 1131 N N . LEU A 1 178 ? -13.748 -1.287 24.225 1.00 12.57 226 LEU A N 1
ATOM 1132 C CA . LEU A 1 178 ? -13.138 -1.356 22.903 1.00 12.45 226 LEU A CA 1
ATOM 1133 C C . LEU A 1 178 ? -14.119 -1.952 21.908 1.00 11.72 226 LEU A C 1
ATOM 1134 O O . LEU A 1 178 ? -14.695 -3.011 22.156 1.00 11.34 226 LEU A O 1
ATOM 1150 N N . ALA A 1 179 ? -14.272 -1.299 20.757 1.00 11.28 227 ALA A N 1
ATOM 1151 C CA . ALA A 1 179 ? -15.162 -1.822 19.728 1.00 11.36 227 ALA A CA 1
ATOM 1152 C C . ALA A 1 179 ? -14.774 -3.240 19.324 1.00 11.29 227 ALA A C 1
ATOM 1153 O O . ALA A 1 179 ? -15.640 -4.096 19.103 1.00 11.28 227 ALA A O 1
ATOM 1160 N N . ARG A 1 180 ? -13.471 -3.501 19.201 1.00 11.18 228 ARG A N 1
ATOM 1161 C CA . ARG A 1 180 ? -13.024 -4.838 18.832 1.00 11.06 228 ARG A CA 1
ATOM 1162 C C . ARG A 1 180 ? -13.332 -5.859 19.929 1.00 11.11 228 ARG A C 1
ATOM 1163 O O . ARG A 1 180 ? -13.629 -7.023 19.630 1.00 11.75 228 ARG A O 1
ATOM 1184 N N . ALA A 1 181 ? -13.250 -5.461 21.201 1.00 11.38 229 ALA A N 1
ATOM 1185 C CA . ALA A 1 181 ? -13.645 -6.362 22.284 1.00 12.35 229 ALA A CA 1
ATOM 1186 C C . ALA A 1 181 ? -15.127 -6.700 22.219 1.00 11.64 229 ALA A C 1
ATOM 1187 O O . ALA A 1 181 ? -15.509 -7.856 22.418 1.00 13.10 229 ALA A O 1
ATOM 1194 N N . VAL A 1 182 ? -15.976 -5.712 21.951 1.00 11.61 230 VAL A N 1
ATOM 1195 C CA . VAL A 1 182 ? -17.405 -5.991 21.835 1.00 11.80 230 VAL A CA 1
ATOM 1196 C C . VAL A 1 182 ? -17.643 -6.954 20.683 1.00 11.34 230 VAL A C 1
ATOM 1197 O O . VAL A 1 182 ? -18.398 -7.926 20.799 1.00 11.85 230 VAL A O 1
ATOM 1210 N N . SER A 1 183 ? -16.997 -6.700 19.551 1.00 11.07 231 SER A N 1
ATOM 1211 C CA . SER A 1 183 ? -17.119 -7.591 18.409 1.00 11.32 231 SER A CA 1
ATOM 1212 C C . SER A 1 183 ? -16.703 -9.014 18.776 1.00 11.68 231 SER A C 1
ATOM 1213 O O . SER A 1 183 ? -17.409 -9.981 18.458 1.00 11.69 231 SER A O 1
ATOM 1221 N N . ASN A 1 184 ? -15.535 -9.161 19.417 1.00 11.42 232 ASN A N 1
ATOM 1222 C CA . ASN A 1 184 ? -15.046 -10.481 19.796 1.00 12.60 232 ASN A CA 1
ATOM 1223 C C . ASN A 1 184 ? -16.005 -11.210 20.734 1.00 12.83 232 ASN A C 1
ATOM 1224 O O . ASN A 1 184 ? -16.177 -12.427 20.622 1.00 14.89 232 ASN A O 1
ATOM 1235 N N . GLU A 1 185 ? -16.598 -10.498 21.694 1.00 13.05 233 GLU A N 1
ATOM 1236 C CA A GLU A 1 185 ? -17.373 -11.119 22.765 0.42 14.13 233 GLU A CA 1
ATOM 1237 C CA B GLU A 1 185 ? -17.359 -11.159 22.739 0.58 14.68 233 GLU A CA 1
ATOM 1238 C C . GLU A 1 185 ? -18.828 -11.331 22.402 1.00 14.78 233 GLU A C 1
ATOM 1239 O O . GLU A 1 185 ? -19.451 -12.252 22.926 1.00 17.78 233 GLU A O 1
ATOM 1262 N N . ILE A 1 186 ? -19.382 -10.483 21.541 1.00 12.50 234 ILE A N 1
ATOM 1263 C CA A ILE A 1 186 ? -20.807 -10.558 21.280 0.47 13.04 234 ILE A CA 1
ATOM 1264 C CA B ILE A 1 186 ? -20.818 -10.442 21.253 0.53 12.15 234 ILE A CA 1
ATOM 1265 C C . ILE A 1 186 ? -21.124 -10.910 19.834 1.00 12.70 234 ILE A C 1
ATOM 1266 O O . ILE A 1 186 ? -22.110 -11.616 19.595 1.00 14.07 234 ILE A O 1
ATOM 1297 N N . VAL A 1 187 ? -20.327 -10.455 18.870 1.00 11.69 235 VAL A N 1
ATOM 1298 C CA . VAL A 1 187 ? -20.661 -10.669 17.461 1.00 10.96 235 VAL A CA 1
ATOM 1299 C C . VAL A 1 187 ? -20.101 -11.983 16.925 1.00 12.19 235 VAL A C 1
ATOM 1300 O O . VAL A 1 187 ? -20.767 -12.684 16.159 1.00 13.31 235 VAL A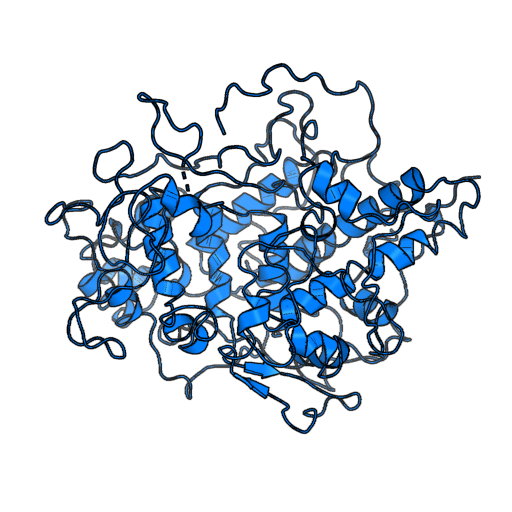 O 1
ATOM 1313 N N . ARG A 1 188 ? -18.880 -12.330 17.310 1.00 11.99 236 ARG A N 1
ATOM 1314 C CA . ARG A 1 188 ? -18.222 -13.530 16.832 1.00 12.58 236 ARG A CA 1
ATOM 1315 C C . ARG A 1 188 ? -19.077 -14.772 17.058 1.00 13.19 236 ARG A C 1
ATOM 1316 O O . ARG A 1 188 ? -19.603 -14.988 18.153 1.00 14.15 236 ARG A O 1
ATOM 1337 N N . PHE A 1 189 ? -19.173 -15.612 16.031 1.00 12.51 237 PHE A N 1
ATOM 1338 C CA . PHE A 1 189 ? -19.806 -16.913 16.175 1.00 12.78 237 PHE A CA 1
ATOM 1339 C C . PHE A 1 189 ? -19.161 -17.878 15.192 1.00 12.92 237 PHE A C 1
ATOM 1340 O O . PHE A 1 189 ? -18.575 -17.443 14.197 1.00 13.66 237 PHE A O 1
ATOM 1357 N N . PRO A 1 190 ? -19.297 -19.194 15.409 1.00 14.14 238 PRO A N 1
ATOM 1358 C CA . PRO A 1 190 ? -18.691 -20.180 14.483 1.00 15.14 238 PRO A CA 1
ATOM 1359 C C . PRO A 1 190 ? -19.466 -20.258 13.175 1.00 15.19 238 PRO A C 1
ATOM 1360 O O . PRO A 1 190 ? -20.665 -20.544 13.171 1.00 15.65 238 PRO A O 1
ATOM 1371 N N . THR A 1 191 ? -18.770 -20.017 12.057 1.00 15.30 239 THR A N 1
ATOM 1372 C CA . THR A 1 191 ? -19.448 -19.878 10.771 1.00 15.59 239 THR A CA 1
ATOM 1373 C C . THR A 1 191 ? -20.231 -21.125 10.410 1.00 15.85 239 THR A C 1
ATOM 1374 O O . THR A 1 191 ? -21.260 -21.037 9.737 1.00 15.46 239 THR A O 1
ATOM 1385 N N . ASP A 1 192 ? -19.747 -22.296 10.815 1.00 16.41 240 ASP A N 1
ATOM 1386 C CA . ASP A 1 192 ? -20.416 -23.531 10.438 1.00 17.66 240 ASP A CA 1
ATOM 1387 C C . ASP A 1 192 ? -21.816 -23.630 11.023 1.00 17.62 240 ASP A C 1
ATOM 1388 O O . ASP A 1 192 ? -22.611 -24.442 10.550 1.00 20.31 240 ASP A O 1
ATOM 1397 N N A GLN A 1 193 ? -22.136 -22.822 12.033 0.46 17.06 241 GLN A N 1
ATOM 1398 N N B GLN A 1 193 ? -22.137 -22.820 12.029 0.54 16.73 241 GLN A N 1
ATOM 1399 C CA A GLN A 1 193 ? -23.457 -22.832 12.649 0.46 18.00 241 GLN A CA 1
ATOM 1400 C CA B GLN A 1 193 ? -23.454 -22.841 12.650 0.54 17.70 241 GLN A CA 1
ATOM 1401 C C A GLN A 1 193 ? -24.437 -21.856 12.008 0.46 16.26 241 GLN A C 1
ATOM 1402 C C B GLN A 1 193 ? -24.403 -21.786 12.077 0.54 16.26 241 GLN A C 1
ATOM 1403 O O A GLN A 1 193 ? -25.606 -21.823 12.410 0.46 15.84 241 GLN A O 1
ATOM 1404 O O B GLN A 1 193 ? -25.515 -21.623 12.590 0.54 16.36 241 GLN A O 1
ATOM 1431 N N . LEU A 1 194 ? -24.004 -21.092 11.008 1.00 14.10 242 LEU A N 1
ATOM 1432 C CA . LEU A 1 194 ? -24.855 -20.087 10.379 1.00 13.70 242 LEU A CA 1
ATOM 1433 C C . LEU A 1 194 ? -26.235 -20.644 10.065 1.00 13.62 242 LEU A C 1
ATOM 1434 O O . LEU A 1 194 ? -26.376 -21.773 9.595 1.00 13.60 242 LEU A O 1
ATOM 1450 N N . THR A 1 195 ? -27.252 -19.834 10.326 1.00 13.30 243 THR A N 1
ATOM 1451 C CA . THR A 1 195 ? -28.634 -20.208 10.090 1.00 13.72 243 THR A CA 1
ATOM 1452 C C . THR A 1 195 ? -29.127 -19.539 8.817 1.00 13.85 243 THR A C 1
ATOM 1453 O O . THR A 1 195 ? -29.260 -18.302 8.792 1.00 14.38 243 THR A O 1
ATOM 1464 N N . PRO A 1 196 ? -29.457 -20.279 7.770 1.00 13.55 244 PRO A N 1
ATOM 1465 C CA . PRO A 1 196 ? -30.056 -19.651 6.592 1.00 14.18 244 PRO A CA 1
ATOM 1466 C C . PRO A 1 196 ? -31.453 -19.142 6.910 1.00 13.60 244 PRO A C 1
ATOM 1467 O O . PRO A 1 196 ? -32.205 -19.761 7.665 1.00 15.13 244 PRO A O 1
ATOM 1478 N N . ASP A 1 197 ? -31.816 -18.015 6.313 1.00 12.98 245 ASP A N 1
ATOM 1479 C CA . ASP A 1 197 ? -33.171 -17.487 6.447 1.00 13.13 245 ASP A CA 1
ATOM 1480 C C . ASP A 1 197 ? -34.095 -18.218 5.487 1.00 14.80 245 ASP A C 1
ATOM 1481 O O . ASP A 1 197 ? -33.976 -18.073 4.267 1.00 16.72 245 ASP A O 1
ATOM 1490 N N . GLN A 1 198 ? -35.052 -18.954 6.038 1.00 15.56 246 GLN A N 1
ATOM 1491 C CA . GLN A 1 198 ? -36.003 -19.695 5.213 1.00 17.73 246 GLN A CA 1
ATOM 1492 C C . GLN A 1 198 ? -36.973 -18.793 4.459 1.00 16.54 246 GLN A C 1
ATOM 1493 O O . GLN A 1 198 ? -37.678 -19.283 3.579 1.00 18.16 246 GLN A O 1
ATOM 1507 N N . GLU A 1 199 ? -37.019 -17.496 4.758 1.00 14.37 247 GLU A N 1
ATOM 1508 C CA . GLU A 1 199 ? -38.013 -16.598 4.183 1.00 14.06 247 GLU A CA 1
ATOM 1509 C C . GLU A 1 199 ? -37.422 -15.357 3.522 1.00 12.69 247 GLU A C 1
ATOM 1510 O O . GLU A 1 199 ? -38.181 -14.434 3.194 1.00 12.71 247 GLU A O 1
ATOM 1522 N N . ARG A 1 200 ? -36.109 -15.299 3.314 1.00 12.08 248 ARG A N 1
ATOM 1523 C CA . ARG A 1 200 ? -35.506 -14.175 2.610 1.00 11.94 248 ARG A CA 1
ATOM 1524 C C . ARG A 1 200 ? -34.429 -14.704 1.686 1.00 11.99 248 ARG A C 1
ATOM 1525 O O . ARG A 1 200 ? -33.636 -15.568 2.074 1.00 12.36 248 ARG A O 1
ATOM 1546 N N . SER A 1 201 ? -34.397 -14.166 0.470 1.00 12.24 249 SER A N 1
ATOM 1547 C CA . SER A 1 201 ? -33.319 -14.453 -0.462 1.00 11.97 249 SER A CA 1
ATOM 1548 C C . SER A 1 201 ? -32.111 -13.565 -0.178 1.00 11.54 249 SER A C 1
ATOM 1549 O O . SER A 1 201 ? -32.204 -12.539 0.502 1.00 11.67 249 SER A O 1
ATOM 1557 N N . LEU A 1 202 ? -30.965 -13.952 -0.741 1.00 12.12 250 LEU A N 1
ATOM 1558 C CA . LEU A 1 202 ? -29.784 -13.115 -0.601 1.00 12.42 250 LEU A CA 1
ATOM 1559 C C . LEU A 1 202 ? -29.980 -11.770 -1.308 1.00 11.50 250 LEU A C 1
ATOM 1560 O O . LEU A 1 202 ? -29.380 -10.766 -0.913 1.00 12.06 250 LEU A O 1
ATOM 1576 N N . MET A 1 203 ? -30.857 -11.728 -2.310 1.00 11.47 251 MET A N 1
ATOM 1577 C CA . MET A 1 203 ? -31.232 -10.467 -2.934 1.00 11.56 251 MET A CA 1
ATOM 1578 C C . MET A 1 203 ? -31.794 -9.461 -1.920 1.00 11.15 251 MET A C 1
ATOM 1579 O O . MET A 1 203 ? -31.666 -8.252 -2.118 1.00 10.87 251 MET A O 1
ATOM 1593 N N . PHE A 1 204 ? -32.403 -9.932 -0.828 1.00 10.82 252 PHE A N 1
ATOM 1594 C CA . PHE A 1 204 ? -32.867 -9.043 0.240 1.00 10.82 252 PHE A CA 1
ATOM 1595 C C . PHE A 1 204 ? -31.717 -8.282 0.872 1.00 10.95 252 PHE A C 1
ATOM 1596 O O . PHE A 1 204 ? -31.840 -7.085 1.152 1.00 11.59 252 PHE A O 1
ATOM 1613 N N . MET A 1 205 ? -30.591 -8.955 1.089 1.00 11.01 253 MET A N 1
ATOM 1614 C CA . MET A 1 205 ? -29.385 -8.277 1.554 1.00 10.85 253 MET A CA 1
ATOM 1615 C C . MET A 1 205 ? -28.901 -7.283 0.510 1.00 9.46 253 MET A C 1
ATOM 1616 O O . MET A 1 205 ? -28.661 -6.105 0.807 1.00 9.98 253 MET A O 1
ATOM 1630 N N . GLN A 1 206 ? -28.836 -7.709 -0.743 1.00 10.11 254 GLN A N 1
ATOM 1631 C CA . GLN A 1 206 ? -28.146 -6.899 -1.733 1.00 10.79 254 GLN A CA 1
ATOM 1632 C C . GLN A 1 206 ? -28.924 -5.644 -2.093 1.00 10.62 254 GLN A C 1
ATOM 1633 O O . GLN A 1 206 ? -28.321 -4.584 -2.299 1.00 10.79 254 GLN A O 1
ATOM 1647 N N . TRP A 1 207 ? -30.256 -5.720 -2.139 1.00 10.94 255 TRP A N 1
ATOM 1648 C CA . TRP A 1 207 ? -31.029 -4.503 -2.365 1.00 10.70 255 TRP A CA 1
ATOM 1649 C C . TRP A 1 207 ? -30.795 -3.492 -1.252 1.00 9.89 255 TRP A C 1
ATOM 1650 O O . TRP A 1 207 ? -30.722 -2.283 -1.506 1.00 10.06 255 TRP A O 1
ATOM 1671 N N . GLY A 1 208 ? -30.666 -3.965 -0.013 1.00 10.10 256 GLY A N 1
ATOM 1672 C CA . GLY A 1 208 ? -30.405 -3.064 1.094 1.00 10.45 256 GLY A CA 1
ATOM 1673 C C . GLY A 1 208 ? -29.127 -2.272 0.900 1.00 10.23 256 GLY A C 1
ATOM 1674 O O . GLY A 1 208 ? -29.096 -1.063 1.105 1.00 10.20 256 GLY A O 1
ATOM 1678 N N . GLN A 1 209 ? -28.053 -2.936 0.480 1.00 9.82 257 GLN A N 1
ATOM 1679 C CA . GLN A 1 209 ? -26.804 -2.229 0.235 1.00 10.34 257 GLN A CA 1
ATOM 1680 C C . GLN A 1 209 ? -26.942 -1.249 -0.919 1.00 10.06 257 GLN A C 1
ATOM 1681 O O . GLN A 1 209 ? -26.500 -0.103 -0.824 1.00 10.11 257 GLN A O 1
ATOM 1695 N N . LEU A 1 210 ? -27.541 -1.681 -2.019 1.00 9.84 258 LEU A N 1
ATOM 1696 C CA . LEU A 1 210 ? -27.731 -0.804 -3.166 1.00 10.49 258 LEU A CA 1
ATOM 1697 C C . LEU A 1 210 ? -28.545 0.424 -2.792 1.00 10.14 258 LEU A C 1
ATOM 1698 O O . LEU A 1 210 ? -28.196 1.550 -3.158 1.00 10.05 258 LEU A O 1
ATOM 1714 N N . LEU A 1 211 ? -29.623 0.222 -2.044 1.00 9.72 259 LEU A N 1
ATOM 1715 C CA . LEU A 1 211 ? -30.469 1.312 -1.567 1.00 9.66 259 LEU A CA 1
ATOM 1716 C C . LEU A 1 211 ? -29.705 2.248 -0.636 1.00 9.84 259 LEU A C 1
ATOM 1717 O O . LEU A 1 211 ? -29.796 3.470 -0.749 1.00 9.83 259 LEU A O 1
ATOM 1733 N N . ASP A 1 212 ? -28.959 1.696 0.310 1.00 9.62 260 ASP A N 1
ATOM 1734 C CA . ASP A 1 212 ? -28.118 2.523 1.165 1.00 9.45 260 ASP A CA 1
ATOM 1735 C C . ASP A 1 212 ? -27.277 3.454 0.320 1.00 10.08 260 ASP A C 1
ATOM 1736 O O . ASP A 1 212 ? -27.103 4.633 0.657 1.00 9.58 260 ASP A O 1
ATOM 1745 N N . HIS A 1 213 ? -26.770 2.949 -0.797 1.00 9.17 261 HIS A N 1
ATOM 1746 C CA . HIS A 1 213 ? -25.897 3.730 -1.650 1.00 9.34 261 HIS A CA 1
ATOM 1747 C C . HIS A 1 213 ? -26.626 4.744 -2.536 1.00 9.27 261 HIS A C 1
ATOM 1748 O O . HIS A 1 213 ? -25.947 5.525 -3.209 1.00 10.26 261 HIS A O 1
ATOM 1762 N N . ASP A 1 214 ? -27.965 4.774 -2.516 1.00 9.54 262 ASP A N 1
ATOM 1763 C CA . ASP A 1 214 ? -28.762 5.894 -3.019 1.00 9.57 262 ASP A CA 1
ATOM 1764 C C . ASP A 1 214 ? -28.887 6.981 -1.960 1.00 9.36 262 ASP A C 1
ATOM 1765 O O . ASP A 1 214 ? -29.125 8.146 -2.294 1.00 10.69 262 ASP A O 1
ATOM 1774 N N . LEU A 1 215 ? -28.724 6.642 -0.686 1.00 9.65 263 LEU A N 1
ATOM 1775 C CA . LEU A 1 215 ? -29.132 7.511 0.414 1.00 9.72 263 LEU A CA 1
ATOM 1776 C C . LEU A 1 215 ? -27.980 8.224 1.098 1.00 9.74 263 LEU A C 1
ATOM 1777 O O . LEU A 1 215 ? -28.084 9.426 1.362 1.00 10.38 263 LEU A O 1
ATOM 1793 N N . ASP A 1 216 ? -26.901 7.512 1.427 1.00 9.40 264 ASP A N 1
ATOM 1794 C CA . ASP A 1 216 ? -25.845 8.153 2.199 1.00 10.22 264 ASP A CA 1
ATOM 1795 C C . ASP A 1 216 ? -24.464 7.599 1.883 1.00 10.03 264 ASP A C 1
ATOM 1796 O O . ASP A 1 216 ? -24.272 6.390 1.728 1.00 10.29 264 ASP A O 1
ATOM 1805 N N . PHE A 1 217 ? -23.505 8.520 1.776 1.00 9.80 265 PHE A N 1
ATOM 1806 C CA . PHE A 1 217 ? -22.083 8.223 1.738 1.00 10.21 265 PHE A CA 1
ATOM 1807 C C . PHE A 1 217 ? -21.399 9.276 2.589 1.00 10.68 265 PHE A C 1
ATOM 1808 O O . PHE A 1 217 ? -21.569 10.474 2.337 1.00 10.33 265 PHE A O 1
ATOM 1825 N N . THR A 1 218 ? -20.651 8.836 3.591 1.00 10.96 266 THR A N 1
ATOM 1826 C CA . THR A 1 218 ? -19.997 9.715 4.534 1.00 10.92 266 THR A CA 1
ATOM 1827 C C . THR A 1 218 ? -18.525 9.798 4.172 1.00 11.35 266 THR A C 1
ATOM 1828 O O . THR A 1 218 ? -17.783 8.838 4.426 1.00 12.13 266 THR A O 1
ATOM 1839 N N . PRO A 1 219 ? -18.047 10.897 3.595 1.00 12.43 267 PRO A N 1
ATOM 1840 C CA . PRO A 1 219 ? -16.643 10.942 3.185 1.00 13.18 267 PRO A CA 1
ATOM 1841 C C . PRO A 1 219 ? -15.702 10.958 4.374 1.00 13.45 267 PRO A C 1
ATOM 1842 O O . PRO A 1 219 ? -16.023 11.451 5.460 1.00 13.22 267 PRO A O 1
ATOM 1853 N N . GLU A 1 220 ? -14.512 10.437 4.137 1.00 14.13 268 GLU A N 1
ATOM 1854 C CA . GLU A 1 220 ? -13.407 10.531 5.069 1.00 16.03 268 GLU A CA 1
ATOM 1855 C C . GLU A 1 220 ? -12.181 10.944 4.274 1.00 17.48 268 GLU A C 1
ATOM 1856 O O . GLU A 1 220 ? -12.163 10.827 3.043 1.00 18.94 268 GLU A O 1
ATOM 1868 N N . PRO A 1 221 ? -11.156 11.460 4.934 1.00 18.21 269 PRO A N 1
ATOM 1869 C CA . PRO A 1 221 ? -9.943 11.832 4.205 1.00 21.34 269 PRO A CA 1
ATOM 1870 C C . PRO A 1 221 ? -9.262 10.602 3.621 1.00 24.27 269 PRO A C 1
ATOM 1871 O O . PRO A 1 221 ? -9.323 9.500 4.174 1.00 24.29 269 PRO A O 1
ATOM 1882 N N . ALA A 1 222 ? -8.649 10.798 2.458 1.00 28.18 270 ALA A N 1
ATOM 1883 C CA . ALA A 1 222 ? -7.936 9.730 1.768 1.00 31.55 270 ALA A CA 1
ATOM 1884 C C . ALA A 1 222 ? -6.538 9.542 2.345 1.00 32.59 270 ALA A C 1
ATOM 1885 O O . ALA A 1 222 ? -5.918 10.482 2.852 1.00 31.46 270 ALA A O 1
ATOM 1892 N N . ALA A 1 223 ? -6.035 8.307 2.252 1.00 34.68 271 ALA A N 1
ATOM 1893 C CA . ALA A 1 223 ? -4.637 8.063 2.590 1.00 37.28 271 ALA A CA 1
ATOM 1894 C C . ALA A 1 223 ? -3.728 8.975 1.779 1.00 39.17 271 ALA A C 1
ATOM 1895 O O . ALA A 1 223 ? -2.748 9.513 2.303 1.00 38.65 271 ALA A O 1
ATOM 1902 N N . ARG A 1 224 ? -4.054 9.169 0.497 1.00 41.24 272 ARG A N 1
ATOM 1903 C CA . ARG A 1 224 ? -3.310 10.094 -0.352 1.00 45.02 272 ARG A CA 1
ATOM 1904 C C . ARG A 1 224 ? -3.156 11.467 0.292 1.00 48.12 272 ARG A C 1
ATOM 1905 O O . ARG A 1 224 ? -2.133 12.133 0.096 1.00 48.26 272 ARG A O 1
ATOM 1926 N N . ALA A 1 225 ? -4.156 11.912 1.054 1.00 50.58 273 ALA A N 1
ATOM 1927 C CA . ALA A 1 225 ? -4.123 13.230 1.678 1.00 52.87 273 ALA A CA 1
ATOM 1928 C C . ALA A 1 225 ? -3.350 13.256 2.991 1.00 54.58 273 ALA A C 1
ATOM 1929 O O . ALA A 1 225 ? -3.294 14.311 3.633 1.00 54.47 273 ALA A O 1
ATOM 1936 N N . SER A 1 226 ? -2.754 12.132 3.406 1.00 56.14 274 SER A N 1
ATOM 1937 C CA . SER A 1 226 ? -2.003 12.109 4.656 1.00 57.86 274 SER A CA 1
ATOM 1938 C C . SER A 1 226 ? -0.832 13.079 4.618 1.00 59.91 274 SER A C 1
ATOM 1939 O O . SER A 1 226 ? -0.415 13.590 5.665 1.00 59.91 274 SER A O 1
ATOM 1947 N N . PHE A 1 227 ? -0.281 13.333 3.429 1.00 61.87 275 PHE A N 1
ATOM 1948 C CA . PHE A 1 227 ? 0.750 14.355 3.269 1.00 64.26 275 PHE A CA 1
ATOM 1949 C C . PHE A 1 227 ? 0.370 15.641 3.996 1.00 66.01 275 PHE A C 1
ATOM 1950 O O . PHE A 1 227 ? 1.222 16.289 4.616 1.00 66.08 275 PHE A O 1
ATOM 1967 N N . VAL A 1 228 ? -0.909 16.021 3.939 1.00 67.48 276 VAL A N 1
ATOM 1968 C CA . VAL A 1 228 ? -1.358 17.243 4.598 1.00 68.68 276 VAL A CA 1
ATOM 1969 C C . VAL A 1 228 ? -1.307 17.086 6.117 1.00 70.25 276 VAL A C 1
ATOM 1970 O O . VAL A 1 228 ? -0.785 17.954 6.828 1.00 70.65 276 VAL A O 1
ATOM 1983 N N . THR A 1 229 ? -1.838 15.979 6.636 1.00 70.87 277 THR A N 1
ATOM 1984 C CA . THR A 1 229 ? -1.929 15.741 8.079 1.00 70.94 277 THR A CA 1
ATOM 1985 C C . THR A 1 229 ? -1.137 14.489 8.454 1.00 69.28 277 THR A C 1
ATOM 1986 O O . THR A 1 229 ? -1.692 13.387 8.489 1.00 69.65 277 THR A O 1
ATOM 1997 N N . GLY A 1 230 ? 0.150 14.673 8.755 1.00 66.90 278 GLY A N 1
ATOM 1998 C CA . GLY A 1 230 ? 1.006 13.638 9.316 1.00 64.13 278 GLY A CA 1
ATOM 1999 C C . GLY A 1 230 ? 0.612 12.185 9.092 1.00 60.83 278 GLY A C 1
ATOM 2000 O O . GLY A 1 230 ? 0.901 11.612 8.038 1.00 62.12 278 GLY A O 1
ATOM 2004 N N . VAL A 1 231 ? -0.066 11.594 10.081 1.00 55.83 279 VAL A N 1
ATOM 2005 C CA . VAL A 1 231 ? -0.220 10.139 10.165 1.00 49.99 279 VAL A CA 1
ATOM 2006 C C . VAL A 1 231 ? -1.014 9.590 8.986 1.00 43.68 279 VAL A C 1
ATOM 2007 O O . VAL A 1 231 ? -2.117 10.064 8.684 1.00 44.91 279 VAL A O 1
ATOM 2020 N N . ASN A 1 232 ? -0.489 8.533 8.356 1.00 36.41 280 ASN A N 1
ATOM 2021 C CA . ASN A 1 232 ? -1.277 7.722 7.427 1.00 30.89 280 ASN A CA 1
ATOM 2022 C C . ASN A 1 232 ? -2.060 6.695 8.239 1.00 26.29 280 ASN A C 1
ATOM 2023 O O . ASN A 1 232 ? -1.484 5.751 8.789 1.00 24.87 280 ASN A O 1
ATOM 2034 N N . CYS A 1 233 ? -3.380 6.862 8.305 1.00 24.18 281 CYS A N 1
ATOM 2035 C CA . CYS A 1 233 ? -4.187 5.985 9.141 1.00 22.74 281 CYS A CA 1
ATOM 2036 C C . CYS A 1 233 ? -4.184 4.546 8.642 1.00 22.28 281 CYS A C 1
ATOM 2037 O O . CYS A 1 233 ? -4.512 3.642 9.413 1.00 21.18 281 CYS A O 1
ATOM 2044 N N . GLU A 1 234 ? -3.822 4.302 7.378 1.00 23.08 282 GLU A N 1
ATOM 2045 C CA . GLU A 1 234 ? -3.813 2.930 6.877 1.00 23.84 282 GLU A CA 1
ATOM 2046 C C . GLU A 1 234 ? -2.644 2.117 7.409 1.00 22.78 282 GLU A C 1
ATOM 2047 O O . GLU A 1 234 ? -2.742 0.887 7.474 1.00 22.98 282 GLU A O 1
ATOM 2059 N N . THR A 1 235 ? -1.549 2.764 7.804 1.00 23.47 283 THR A N 1
ATOM 2060 C CA . THR A 1 235 ? -0.345 2.033 8.169 1.00 25.19 283 THR A CA 1
ATOM 2061 C C . THR A 1 235 ? 0.128 2.272 9.590 1.00 26.33 283 THR A C 1
ATOM 2062 O O . THR A 1 235 ? 0.821 1.406 10.142 1.00 28.23 283 THR A O 1
ATOM 2073 N N . SER A 1 236 ? -0.205 3.403 10.187 1.00 25.43 284 SER A N 1
ATOM 2074 C CA . SER A 1 236 ? 0.247 3.757 11.520 1.00 25.00 284 SER A CA 1
ATOM 2075 C C . SER A 1 236 ? -0.837 3.437 12.539 1.00 23.76 284 SER A C 1
ATOM 2076 O O . SER A 1 236 ? -2.031 3.496 12.236 1.00 23.01 284 SER A O 1
ATOM 2084 N N . CYS A 1 237 ? -0.414 3.141 13.766 1.00 22.93 285 CYS A N 1
ATOM 2085 C CA . CYS A 1 237 ? -1.348 2.951 14.868 1.00 22.62 285 CYS A CA 1
ATOM 2086 C C . CYS A 1 237 ? -1.363 4.129 15.835 1.00 22.67 285 CYS A C 1
ATOM 2087 O O . CYS A 1 237 ? -1.948 4.032 16.917 1.00 23.02 285 CYS A O 1
ATOM 2094 N N . VAL A 1 238 ? -0.768 5.248 15.455 1.00 23.49 286 VAL A N 1
ATOM 2095 C CA . VAL A 1 238 ? -0.789 6.441 16.292 1.00 24.08 286 VAL A CA 1
ATOM 2096 C C . VAL A 1 238 ? -2.162 7.092 16.205 1.00 22.64 286 VAL A C 1
ATOM 2097 O O . VAL A 1 238 ? -2.724 7.241 15.113 1.00 22.70 286 VAL A O 1
ATOM 2110 N N . GLN A 1 239 ? -2.694 7.501 17.361 1.00 23.15 287 GLN A N 1
ATOM 2111 C CA . GLN A 1 239 ? -3.973 8.214 17.444 1.00 23.71 287 GLN A CA 1
ATOM 2112 C C . GLN A 1 239 ? -3.678 9.698 17.350 1.00 23.76 287 GLN A C 1
ATOM 2113 O O . GLN A 1 239 ? -3.376 10.362 18.342 1.00 25.43 287 GLN A O 1
ATOM 2127 N N . GLN A 1 240 ? -3.756 10.218 16.131 1.00 24.07 288 GLN A N 1
ATOM 2128 C CA . GLN A 1 240 ? -3.559 11.625 15.873 1.00 26.18 288 GLN A CA 1
ATOM 2129 C C . GLN A 1 240 ? -4.487 11.964 14.722 1.00 25.19 288 GLN A C 1
ATOM 2130 O O . GLN A 1 240 ? -4.620 11.152 13.792 1.00 24.04 288 GLN A O 1
ATOM 2144 N N . PRO A 1 241 ? -5.151 13.132 14.750 1.00 25.51 289 PRO A N 1
ATOM 2145 C CA . PRO A 1 241 ? -6.145 13.421 13.710 1.00 26.30 289 PRO A CA 1
ATOM 2146 C C . PRO A 1 241 ? -5.561 13.317 12.314 1.00 26.52 289 PRO A C 1
ATOM 2147 O O . PRO A 1 241 ? -4.478 13.842 12.099 1.00 28.23 289 PRO A O 1
ATOM 2158 N N . PRO A 1 242 ? -6.292 12.719 11.358 1.00 25.07 290 PRO A N 1
ATOM 2159 C CA . PRO A 1 242 ? -7.688 12.296 11.422 1.00 23.05 290 PRO A CA 1
ATOM 2160 C C . PRO A 1 242 ? -7.849 10.846 11.800 1.00 20.26 290 PRO A C 1
ATOM 2161 O O . PRO A 1 242 ? -8.901 10.291 11.560 1.00 22.31 290 PRO A O 1
ATOM 2172 N N . CYS A 1 243 ? -6.840 10.226 12.378 1.00 17.72 291 CYS A N 1
ATOM 2173 C CA . CYS A 1 243 ? -6.928 8.809 12.671 1.00 18.46 291 CYS A CA 1
ATOM 2174 C C . CYS A 1 243 ? -7.576 8.564 14.026 1.00 19.23 291 CYS A C 1
ATOM 2175 O O . CYS A 1 243 ? -7.409 9.330 14.974 1.00 24.03 291 CYS A O 1
ATOM 2182 N N . PHE A 1 244 ? -8.309 7.461 14.112 1.00 15.37 292 PHE A N 1
ATOM 2183 C CA . PHE A 1 244 ? -8.928 7.016 15.362 1.00 14.07 292 PHE A CA 1
ATOM 2184 C C . PHE A 1 244 ? -8.868 5.495 15.358 1.00 13.18 292 PHE A C 1
ATOM 2185 O O . PHE A 1 244 ? -9.892 4.807 15.335 1.00 13.14 292 PHE A O 1
ATOM 2202 N N . PRO A 1 245 ? -7.656 4.940 15.358 1.00 13.90 293 PRO A N 1
ATOM 2203 C CA . PRO A 1 245 ? -7.507 3.488 15.198 1.00 13.75 293 PRO A CA 1
ATOM 2204 C C . PRO A 1 245 ? -8.194 2.732 16.321 1.00 13.13 293 PRO A C 1
ATOM 2205 O O . PRO A 1 245 ? -8.273 3.201 17.456 1.00 14.62 293 PRO A O 1
ATOM 2216 N N . LEU A 1 246 ? -8.676 1.539 15.994 1.00 12.54 294 LEU A N 1
ATOM 2217 C CA . LEU A 1 246 ? -9.266 0.638 16.984 1.00 13.11 294 LEU A CA 1
ATOM 2218 C C . LEU A 1 246 ? -8.168 -0.155 17.684 1.00 12.92 294 LEU A C 1
ATOM 2219 O O . LEU A 1 246 ? -7.365 -0.840 17.034 1.00 13.84 294 LEU A O 1
ATOM 2235 N N . LYS A 1 247 ? -8.124 -0.051 19.005 1.00 13.62 295 LYS A N 1
ATOM 2236 C CA . LYS A 1 247 ? -7.147 -0.784 19.787 1.00 14.39 295 LYS A CA 1
ATOM 2237 C C . LYS A 1 247 ? -7.522 -2.261 19.852 1.00 13.56 295 LYS A C 1
ATOM 2238 O O . LYS A 1 247 ? -8.684 -2.650 19.690 1.00 14.10 295 LYS A O 1
ATOM 2257 N N . ILE A 1 248 ? -6.518 -3.079 20.121 1.00 14.12 296 ILE A N 1
ATOM 2258 C CA . ILE A 1 248 ? -6.657 -4.531 20.143 1.00 14.70 296 ILE A CA 1
ATOM 2259 C C . ILE A 1 248 ? -6.743 -4.985 21.594 1.00 15.06 296 ILE A C 1
ATOM 2260 O O . ILE A 1 248 ? -5.832 -4.674 22.381 1.00 16.11 296 ILE A O 1
ATOM 2276 N N . PRO A 1 249 ? -7.764 -5.749 21.971 1.00 14.97 297 PRO A N 1
ATOM 2277 C CA . PRO A 1 249 ? -7.871 -6.218 23.352 1.00 16.02 297 PRO A CA 1
ATOM 2278 C C . PRO A 1 249 ? -6.937 -7.383 23.605 1.00 16.84 297 PRO A C 1
ATOM 2279 O O . PRO A 1 249 ? -6.436 -8.010 22.662 1.00 16.50 297 PRO A O 1
ATOM 2290 N N . PRO A 1 250 ? -6.701 -7.723 24.864 1.00 19.39 298 PRO A N 1
ATOM 2291 C CA . PRO A 1 250 ? -5.943 -8.944 25.154 1.00 21.97 298 PRO A CA 1
ATOM 2292 C C . PRO A 1 250 ? -6.741 -10.172 24.740 1.00 24.03 298 PRO A C 1
ATOM 2293 O O . PRO A 1 250 ? -7.971 -10.156 24.687 1.00 24.65 298 PRO A O 1
ATOM 2304 N N . ASN A 1 251 ? -6.027 -11.237 24.386 1.00 26.14 299 ASN A N 1
ATOM 2305 C CA . ASN A 1 251 ? -6.666 -12.507 24.053 1.00 29.36 299 ASN A CA 1
ATOM 2306 C C . ASN A 1 251 ? -7.505 -12.414 22.783 1.00 24.29 299 ASN A C 1
ATOM 2307 O O . ASN A 1 251 ? -8.482 -13.142 22.630 1.00 24.97 299 ASN A O 1
ATOM 2318 N N . ASP A 1 252 ? -7.152 -11.517 21.873 1.00 20.05 300 ASP A N 1
ATOM 2319 C CA . ASP A 1 252 ? -7.888 -11.400 20.623 1.00 16.95 300 ASP A CA 1
ATOM 2320 C C . ASP A 1 252 ? -7.734 -12.701 19.833 1.00 16.52 300 ASP A C 1
ATOM 2321 O O . ASP A 1 252 ? -6.646 -13.288 19.815 1.00 18.07 300 ASP A O 1
ATOM 2330 N N . PRO A 1 253 ? -8.787 -13.173 19.160 1.00 16.34 301 PRO A N 1
ATOM 2331 C CA . PRO A 1 253 ? -8.674 -14.458 18.450 1.00 17.03 301 PRO A CA 1
ATOM 2332 C C . PRO A 1 253 ? -7.800 -14.416 17.212 1.00 17.54 301 PRO A C 1
ATOM 2333 O O . PRO A 1 253 ? -7.418 -15.485 16.722 1.00 20.74 301 PRO A O 1
ATOM 2344 N N . ARG A 1 254 ? -7.464 -13.236 16.702 1.00 15.17 302 ARG A N 1
ATOM 2345 C CA . ARG A 1 254 ? -6.727 -13.090 15.451 1.00 15.10 302 ARG A CA 1
ATOM 2346 C C . ARG A 1 254 ? -5.468 -12.258 15.600 1.00 15.42 302 ARG A C 1
ATOM 2347 O O . ARG A 1 254 ? -4.428 -12.622 15.052 1.00 17.24 302 ARG A O 1
ATOM 2368 N N . ILE A 1 255 ? -5.544 -11.136 16.305 1.00 15.56 303 ILE A N 1
ATOM 2369 C CA . ILE A 1 255 ? -4.470 -10.152 16.354 1.00 16.65 303 ILE A CA 1
ATOM 2370 C C . ILE A 1 255 ? -3.819 -10.278 17.728 1.00 17.90 303 ILE A C 1
ATOM 2371 O O . ILE A 1 255 ? -4.285 -9.691 18.711 1.00 17.54 303 ILE A O 1
ATOM 2387 N N . LYS A 1 256 ? -2.726 -11.039 17.808 1.00 19.95 304 LYS A N 1
ATOM 2388 C CA . LYS A 1 256 ? -2.099 -11.308 19.100 1.00 20.83 304 LYS A CA 1
ATOM 2389 C C . LYS A 1 256 ? -1.179 -10.184 19.563 1.00 20.08 304 LYS A C 1
ATOM 2390 O O . LYS A 1 256 ? -0.877 -10.102 20.757 1.00 21.93 304 LYS A O 1
ATOM 2409 N N . ASN A 1 257 ? -0.746 -9.317 18.660 1.00 17.67 305 ASN A N 1
ATOM 2410 C CA . ASN A 1 257 ? 0.133 -8.203 18.998 1.00 17.81 305 ASN A CA 1
ATOM 2411 C C . ASN A 1 257 ? -0.730 -6.991 19.348 1.00 16.86 305 ASN A C 1
ATOM 2412 O O . ASN A 1 257 ? -1.332 -6.374 18.464 1.00 16.96 305 ASN A O 1
ATOM 2423 N N . GLN A 1 258 ? -0.788 -6.643 20.635 1.00 17.22 306 GLN A N 1
ATOM 2424 C CA . GLN A 1 258 ? -1.611 -5.520 21.084 1.00 19.35 306 GLN A CA 1
ATOM 2425 C C . GLN A 1 258 ? -1.045 -4.160 20.715 1.00 19.96 306 GLN A C 1
ATOM 2426 O O . GLN A 1 258 ? -1.700 -3.145 21.000 1.00 21.72 306 GLN A O 1
ATOM 2440 N N . ALA A 1 259 ? 0.124 -4.093 20.092 1.00 19.28 307 ALA A N 1
ATOM 2441 C CA . ALA A 1 259 ? 0.598 -2.836 19.533 1.00 19.74 307 ALA A CA 1
ATOM 2442 C C . ALA A 1 259 ? 0.084 -2.605 18.119 1.00 18.56 307 ALA A C 1
ATOM 2443 O O . ALA A 1 259 ? 0.313 -1.533 17.553 1.00 20.18 307 ALA A O 1
ATOM 2450 N N . ASP A 1 260 ? -0.610 -3.580 17.541 1.00 16.62 308 ASP A N 1
ATOM 2451 C CA . ASP A 1 260 ? -1.256 -3.429 16.244 1.00 15.44 308 ASP A CA 1
ATOM 2452 C C . ASP A 1 260 ? -2.566 -2.668 16.465 1.00 15.36 308 ASP A C 1
ATOM 2453 O O . ASP A 1 260 ? -2.863 -2.191 17.566 1.00 16.88 308 ASP A O 1
ATOM 2462 N N . CYS A 1 261 ? -3.365 -2.539 15.415 1.00 14.52 309 CYS A N 1
ATOM 2463 C CA . CYS A 1 261 ? -4.623 -1.813 15.496 1.00 14.44 309 CYS A CA 1
ATOM 2464 C C . CYS A 1 261 ? -5.390 -2.094 14.219 1.00 14.06 309 CYS A C 1
ATOM 2465 O O . CYS A 1 261 ? -4.826 -2.547 13.216 1.00 14.75 309 CYS A O 1
ATOM 2472 N N . ILE A 1 262 ? -6.680 -1.810 14.257 1.00 13.44 310 ILE A N 1
ATOM 2473 C CA . ILE A 1 262 ? -7.497 -1.817 13.051 1.00 13.39 310 ILE A CA 1
ATOM 2474 C C . ILE A 1 262 ? -7.572 -0.384 12.530 1.00 13.36 310 ILE A C 1
ATOM 2475 O O . ILE A 1 262 ? -7.980 0.522 13.284 1.00 14.30 310 ILE A O 1
ATOM 2491 N N . PRO A 1 263 ? -7.177 -0.130 11.282 1.00 13.40 311 PRO A N 1
ATOM 2492 C CA . PRO A 1 263 ? -7.151 1.240 10.749 1.00 14.75 311 PRO A CA 1
ATOM 2493 C C . PRO A 1 263 ? -8.518 1.900 10.758 1.00 13.32 311 PRO A C 1
ATOM 2494 O O . PRO A 1 263 ? -9.535 1.263 10.487 1.00 13.70 311 PRO A O 1
ATOM 2505 N N . PHE A 1 264 ? -8.521 3.212 10.995 1.00 13.49 312 PHE A N 1
ATOM 2506 C CA . PHE A 1 264 ? -9.769 3.978 10.999 1.00 12.78 312 PHE A CA 1
ATOM 2507 C C . PHE A 1 264 ? -9.479 5.459 10.790 1.00 13.48 312 PHE A C 1
ATOM 2508 O O . PHE A 1 264 ? -8.715 6.064 11.560 1.00 14.59 312 PHE A O 1
ATOM 2525 N N . PHE A 1 265 ? -10.097 6.045 9.761 1.00 12.89 313 PHE A N 1
ATOM 2526 C CA . PHE A 1 265 ? -10.062 7.483 9.514 1.00 13.78 313 PHE A CA 1
ATOM 2527 C C . PHE A 1 265 ? -11.373 8.075 10.011 1.00 13.34 313 PHE A C 1
ATOM 2528 O O . PHE A 1 265 ? -12.441 7.599 9.626 1.00 13.38 313 PHE A O 1
ATOM 2545 N N . ARG A 1 266 ? -11.311 9.154 10.790 1.00 13.82 314 ARG A N 1
ATOM 2546 C CA . ARG A 1 266 ? -12.539 9.843 11.182 1.00 13.57 314 ARG A CA 1
ATOM 2547 C C . ARG A 1 266 ? -13.229 10.441 9.961 1.00 13.23 314 ARG A C 1
ATOM 2548 O O . ARG A 1 266 ? -12.581 10.937 9.037 1.00 14.41 314 ARG A O 1
ATOM 2569 N N . SER A 1 267 ? -14.557 10.407 9.968 1.00 11.85 315 SER A N 1
ATOM 2570 C CA . SER A 1 267 ? -15.320 11.033 8.899 1.00 12.59 315 SER A CA 1
ATOM 2571 C C . SER A 1 267 ? -15.006 12.523 8.805 1.00 12.61 315 SER A C 1
ATOM 2572 O O . SER A 1 267 ? -14.798 13.179 9.832 1.00 13.34 315 SER A O 1
ATOM 2601 N N . PRO A 1 269 ? -15.193 16.350 8.916 1.00 15.72 317 PRO A N 1
ATOM 2602 C CA . PRO A 1 269 ? -16.126 17.238 9.607 1.00 16.03 317 PRO A CA 1
ATOM 2603 C C . PRO A 1 269 ? -16.826 18.171 8.648 1.00 16.72 317 PRO A C 1
ATOM 2604 O O . PRO A 1 269 ? -16.230 18.673 7.689 1.00 17.66 317 PRO A O 1
ATOM 2615 N N . ALA A 1 270 ? -18.102 18.387 8.921 1.00 17.06 318 ALA A N 1
ATOM 2616 C CA . ALA A 1 270 ? -18.845 19.432 8.245 1.00 19.15 318 ALA A CA 1
ATOM 2617 C C . ALA A 1 270 ? -18.293 20.784 8.694 1.00 22.56 318 ALA A C 1
ATOM 2618 O O . ALA A 1 270 ? -18.000 21.007 9.869 1.00 25.13 318 ALA A O 1
ATOM 2625 N N . CYS A 1 271 ? -18.110 21.691 7.774 1.00 25.45 319 CYS A N 1
ATOM 2626 C CA . CYS A 1 271 ? -17.676 23.029 8.159 1.00 25.20 319 CYS A CA 1
ATOM 2627 C C . CYS A 1 271 ? -16.427 23.031 9.056 1.00 27.87 319 CYS A C 1
ATOM 2628 O O . CYS A 1 271 ? -16.460 23.567 10.168 1.00 28.04 319 CYS A O 1
ATOM 2635 N N . PRO A 1 272 ? -15.324 22.453 8.595 1.00 29.92 320 PRO A N 1
ATOM 2636 C CA . PRO A 1 272 ? -14.086 22.510 9.384 1.00 32.65 320 PRO A CA 1
ATOM 2637 C C . PRO A 1 272 ? -13.607 23.947 9.578 1.00 35.61 320 PRO A C 1
ATOM 2638 O O . PRO A 1 272 ? -13.738 24.794 8.691 1.00 35.04 320 PRO A O 1
ATOM 2649 N N . GLY A 1 273 ? -13.048 24.216 10.759 1.00 38.76 321 GLY A N 1
ATOM 2650 C CA . GLY A 1 273 ? -12.514 25.522 11.089 1.00 41.65 321 GLY A CA 1
ATOM 2651 C C . GLY A 1 273 ? -13.454 26.376 11.906 1.00 45.21 321 GLY A C 1
ATOM 2652 O O . GLY A 1 273 ? -13.058 27.457 12.367 1.00 46.36 321 GLY A O 1
ATOM 2656 N N . SER A 1 274 ? -14.699 25.942 12.058 1.00 47.30 322 SER A N 1
ATOM 2657 C CA . SER A 1 274 ? -15.625 26.603 12.955 1.00 48.87 322 SER A CA 1
ATOM 2658 C C . SER A 1 274 ? -15.286 26.170 14.371 1.00 48.90 322 SER A C 1
ATOM 2659 O O . SER A 1 274 ? -15.148 24.973 14.647 1.00 48.89 322 SER A O 1
ATOM 2667 N N . ASN A 1 275 ? -15.122 27.142 15.262 1.00 48.37 323 ASN A N 1
ATOM 2668 C CA . ASN A 1 275 ? -14.760 26.858 16.641 1.00 48.97 323 ASN A CA 1
ATOM 2669 C C . ASN A 1 275 ? -15.959 26.839 17.573 1.00 49.73 323 ASN A C 1
ATOM 2670 O O . ASN A 1 275 ? -15.801 26.531 18.758 1.00 49.71 323 ASN A O 1
ATOM 2680 N N . ILE A 1 276 ? -17.147 27.153 17.066 1.00 50.54 324 ILE A N 1
ATOM 2681 C CA . ILE A 1 276 ? -18.327 27.280 17.911 1.00 51.12 324 ILE A CA 1
ATOM 2682 C C . ILE A 1 276 ? -19.270 26.086 17.793 1.00 50.06 324 ILE A C 1
ATOM 2683 O O . ILE A 1 276 ? -20.073 25.854 18.711 1.00 51.86 324 ILE A O 1
ATOM 2699 N N . THR A 1 277 ? -19.167 25.301 16.725 1.00 45.73 325 THR A N 1
ATOM 2700 C CA . THR A 1 277 ? -20.182 24.316 16.393 1.00 41.62 325 THR A CA 1
ATOM 2701 C C . THR A 1 277 ? -19.719 22.913 16.763 1.00 34.16 325 THR A C 1
ATOM 2702 O O . THR A 1 277 ? -18.542 22.569 16.638 1.00 33.39 325 THR A O 1
ATOM 2713 N N . ILE A 1 278 ? -20.666 22.121 17.242 1.00 28.35 326 ILE A N 1
ATOM 2714 C CA . ILE A 1 278 ? -20.413 20.724 17.547 1.00 24.08 326 ILE A CA 1
ATOM 2715 C C . ILE A 1 278 ? -20.193 19.966 16.245 1.00 20.19 326 ILE A C 1
ATOM 2716 O O . ILE A 1 278 ? -20.925 20.161 15.265 1.00 21.29 326 ILE A O 1
ATOM 2732 N N . ARG A 1 279 ? -19.195 19.081 16.233 1.00 17.01 327 ARG A N 1
ATOM 2733 C CA A ARG A 1 279 ? -18.828 18.405 14.995 0.42 16.02 327 ARG A CA 1
ATOM 2734 C CA B ARG A 1 279 ? -18.811 18.374 15.018 0.58 15.89 327 ARG A CA 1
ATOM 2735 C C . ARG A 1 279 ? -19.991 17.602 14.429 1.00 15.39 327 ARG A C 1
ATOM 2736 O O . ARG A 1 279 ? -20.713 16.900 15.140 1.00 15.66 327 ARG A O 1
ATOM 2777 N N . ASN A 1 280 ? -20.157 17.708 13.119 1.00 14.64 328 ASN A N 1
ATOM 2778 C CA . ASN A 1 280 ? -21.097 16.897 12.363 1.00 14.67 328 ASN A CA 1
ATOM 2779 C C . ASN A 1 280 ? -20.368 16.379 11.128 1.00 13.50 328 ASN A C 1
ATOM 2780 O O . ASN A 1 280 ? -19.234 16.777 10.833 1.00 14.77 328 ASN A O 1
ATOM 2791 N N . GLN A 1 281 ? -21.020 15.463 10.426 1.00 12.25 329 GLN A N 1
ATOM 2792 C CA . GLN A 1 281 ? -20.471 14.775 9.271 1.00 12.18 329 GLN A CA 1
ATOM 2793 C C . GLN A 1 281 ? -21.298 15.118 8.035 1.00 12.07 329 GLN A C 1
ATOM 2794 O O . GLN A 1 281 ? -22.368 15.712 8.134 1.00 12.26 329 GLN A O 1
ATOM 2808 N N . ILE A 1 282 ? -20.789 14.729 6.872 1.00 11.98 330 ILE A N 1
ATOM 2809 C CA . ILE A 1 282 ? -21.324 15.128 5.574 1.00 11.94 330 ILE A CA 1
ATOM 2810 C C . ILE A 1 282 ? -21.946 13.927 4.871 1.00 11.05 330 ILE A C 1
ATOM 2811 O O . ILE A 1 282 ? -21.363 12.836 4.852 1.00 11.35 330 ILE A O 1
ATOM 2827 N N . ASN A 1 283 ? -23.099 14.153 4.225 1.00 10.82 331 ASN A N 1
ATOM 2828 C CA . ASN A 1 283 ? -23.676 13.190 3.283 1.00 10.17 331 ASN A CA 1
ATOM 2829 C C . ASN A 1 283 ? -23.349 13.645 1.861 1.00 10.63 331 ASN A C 1
ATOM 2830 O O . ASN A 1 283 ? -23.855 14.675 1.402 1.00 11.08 331 ASN A O 1
ATOM 2841 N N . ALA A 1 284 ? -22.492 12.899 1.172 1.00 10.75 332 ALA A N 1
ATOM 2842 C CA . ALA A 1 284 ? -22.117 13.241 -0.186 1.00 11.17 332 ALA A CA 1
ATOM 2843 C C . ALA A 1 284 ? -23.209 12.985 -1.213 1.00 10.95 332 ALA A C 1
ATOM 2844 O O . ALA A 1 284 ? -23.041 13.385 -2.369 1.00 11.87 332 ALA A O 1
ATOM 2851 N N . LEU A 1 285 ? -24.304 12.327 -0.845 1.00 10.67 333 LEU A N 1
ATOM 2852 C CA . LEU A 1 285 ? -25.311 11.902 -1.804 1.00 10.55 333 LEU A CA 1
ATOM 2853 C C . LEU A 1 285 ? -26.603 12.684 -1.629 1.00 10.64 333 LEU A C 1
ATOM 2854 O O . LEU A 1 285 ? -26.834 13.310 -0.596 1.00 11.41 333 LEU A O 1
ATOM 2870 N N . THR A 1 286 ? -27.470 12.618 -2.642 1.00 10.35 334 THR A N 1
ATOM 2871 C CA . THR A 1 286 ? -28.828 13.111 -2.460 1.00 10.60 334 THR A CA 1
ATOM 2872 C C . THR A 1 286 ? -29.597 12.170 -1.536 1.00 10.39 334 THR A C 1
ATOM 2873 O O . THR A 1 286 ? -29.584 10.954 -1.720 1.00 10.66 334 THR A O 1
ATOM 2883 N N . SER A 1 287 ? -30.290 12.729 -0.545 1.00 10.31 335 SER A N 1
ATOM 2884 C CA A SER A 1 287 ? -31.009 11.872 0.389 0.67 10.44 335 SER A CA 1
ATOM 2885 C CA B SER A 1 287 ? -31.028 11.903 0.404 0.33 10.74 335 SER A CA 1
ATOM 2886 C C . SER A 1 287 ? -32.192 11.191 -0.273 1.00 11.24 335 SER A C 1
ATOM 2887 O O . SER A 1 287 ? -32.583 10.109 0.153 1.00 12.16 335 SER A O 1
ATOM 2902 N N . PHE A 1 288 ? -32.764 11.798 -1.306 1.00 10.49 336 PHE A N 1
ATOM 2903 C CA . PHE A 1 288 ? -33.945 11.247 -1.948 1.00 10.65 336 PHE A CA 1
ATOM 2904 C C . PHE A 1 288 ? -33.657 9.873 -2.522 1.00 10.08 336 PHE A C 1
ATOM 2905 O O . PHE A 1 288 ? -32.526 9.562 -2.921 1.00 10.36 336 PHE A O 1
ATOM 2922 N N . VAL A 1 289 ? -34.722 9.076 -2.610 1.00 10.11 337 VAL A N 1
ATOM 2923 C CA . VAL A 1 289 ? -34.683 7.803 -3.312 1.00 10.29 337 VAL A CA 1
ATOM 2924 C C . VAL A 1 289 ? -34.878 8.121 -4.791 1.00 10.23 337 VAL A C 1
ATOM 2925 O O . VAL A 1 289 ? -36.008 8.143 -5.296 1.00 11.01 337 VAL A O 1
ATOM 2938 N N . ASP A 1 290 ? -33.767 8.426 -5.465 1.00 10.27 338 ASP A N 1
ATOM 2939 C CA . ASP A 1 290 ? -33.777 9.006 -6.802 1.00 10.38 338 ASP A CA 1
ATOM 2940 C C . ASP A 1 290 ? -32.801 8.295 -7.729 1.00 10.11 338 ASP A C 1
ATOM 2941 O O . ASP A 1 290 ? -32.489 8.814 -8.802 1.00 11.15 338 ASP A O 1
ATOM 2950 N N . ALA A 1 291 ? -32.347 7.099 -7.359 1.00 9.99 339 ALA A N 1
ATOM 2951 C CA . ALA A 1 291 ? -31.378 6.359 -8.156 1.00 11.29 339 ALA A CA 1
ATOM 2952 C C . ALA A 1 291 ? -30.100 7.162 -8.378 1.00 10.76 339 ALA A C 1
ATOM 2953 O O . ALA A 1 291 ? -29.418 7.005 -9.397 1.00 11.39 339 ALA A O 1
ATOM 2960 N N . SER A 1 292 ? -29.704 7.949 -7.381 1.00 10.76 340 SER A N 1
ATOM 2961 C CA . SER A 1 292 ? -28.453 8.673 -7.506 1.00 10.39 340 SER A CA 1
ATOM 2962 C C . SER A 1 292 ? -27.248 7.742 -7.534 1.00 11.04 340 SER A C 1
ATOM 2963 O O . SER A 1 292 ? -26.166 8.163 -7.963 1.00 11.24 340 SER A O 1
ATOM 2970 N N . MET A 1 293 ? -27.408 6.485 -7.112 1.00 10.33 341 MET A N 1
ATOM 2971 C CA . MET A 1 293 ? -26.300 5.536 -7.233 1.00 10.78 341 MET A CA 1
ATOM 2972 C C . MET A 1 293 ? -26.049 5.152 -8.691 1.00 11.17 341 MET A C 1
ATOM 2973 O O . MET A 1 293 ? -24.969 4.638 -9.013 1.00 12.45 341 MET A O 1
ATOM 2987 N N . VAL A 1 294 ? -27.017 5.408 -9.567 1.00 10.82 342 VAL A N 1
ATOM 2988 C CA . VAL A 1 294 ? -26.874 5.245 -11.011 1.00 10.93 342 VAL A CA 1
ATOM 2989 C C . VAL A 1 294 ? -26.399 6.537 -11.663 1.00 11.45 342 VAL A C 1
ATOM 2990 O O . VAL A 1 294 ? -25.474 6.518 -12.476 1.00 12.61 342 VAL A O 1
ATOM 3003 N N . TYR A 1 295 ? -27.022 7.671 -11.315 1.00 10.95 343 TYR A N 1
ATOM 3004 C CA . TYR A 1 295 ? -26.858 8.904 -12.071 1.00 11.93 343 TYR A CA 1
ATOM 3005 C C . TYR A 1 295 ? -25.816 9.859 -11.500 1.00 11.34 343 TYR A C 1
ATOM 3006 O O . TYR A 1 295 ? -25.417 10.786 -12.207 1.00 12.19 343 TYR A O 1
ATOM 3024 N N . GLY A 1 296 ? -25.390 9.673 -10.251 1.00 11.38 344 GLY A N 1
ATOM 3025 C CA . GLY A 1 296 ? -24.498 10.608 -9.593 1.00 11.77 344 GLY A CA 1
ATOM 3026 C C . GLY A 1 296 ? -25.270 11.656 -8.808 1.00 11.24 344 GLY A C 1
ATOM 3027 O O . GLY A 1 296 ? -26.436 11.927 -9.067 1.00 12.49 344 GLY A O 1
ATOM 3031 N N . SER A 1 297 ? -24.577 12.264 -7.842 1.00 11.35 345 SER A N 1
ATOM 3032 C CA . SER A 1 297 ? -25.136 13.315 -6.993 1.00 11.23 345 SER A CA 1
ATOM 3033 C C . SER A 1 297 ? -24.413 14.645 -7.172 1.00 11.84 345 SER A C 1
ATOM 3034 O O . SER A 1 297 ? -24.663 15.590 -6.413 1.00 12.64 345 SER A O 1
ATOM 3042 N N . GLU A 1 298 ? -23.520 14.736 -8.153 1.00 12.58 346 GLU A N 1
ATOM 3043 C CA . GLU A 1 298 ? -22.778 15.942 -8.482 1.00 14.51 346 GLU A CA 1
ATOM 3044 C C . GLU A 1 298 ? -22.775 16.073 -9.996 1.00 16.92 346 GLU A C 1
ATOM 3045 O O . GLU A 1 298 ? -22.713 15.073 -10.713 1.00 16.72 346 GLU A O 1
ATOM 3057 N N . GLU A 1 299 ? -22.815 17.315 -10.482 1.00 20.19 347 GLU A N 1
ATOM 3058 C CA . GLU A 1 299 ? -23.031 17.567 -11.907 1.00 23.45 347 GLU A CA 1
ATOM 3059 C C . GLU A 1 299 ? -21.892 17.074 -12.799 1.00 23.13 347 GLU A C 1
ATOM 3060 O O . GLU A 1 299 ? -22.161 16.507 -13.866 1.00 22.29 347 GLU A O 1
ATOM 3072 N N . PRO A 1 300 ? -20.619 17.298 -12.444 1.00 23.37 348 PRO A N 1
ATOM 3073 C CA . PRO A 1 300 ? -19.536 16.798 -13.320 1.00 22.64 348 PRO A CA 1
ATOM 3074 C C . PRO A 1 300 ? -19.552 15.285 -13.466 1.00 18.87 348 PRO A C 1
ATOM 3075 O O . PRO A 1 300 ? -19.470 14.765 -14.582 1.00 18.42 348 PRO A O 1
ATOM 3086 N N . LEU A 1 301 ? -19.688 14.559 -12.358 1.00 17.34 349 LEU A N 1
ATOM 3087 C CA . LEU A 1 301 ? -19.831 13.111 -12.430 1.00 16.50 349 LEU A CA 1
ATOM 3088 C C . LEU A 1 301 ? -21.023 12.722 -13.298 1.00 15.89 349 LEU A C 1
ATOM 3089 O O . LEU A 1 301 ? -20.926 11.823 -14.144 1.00 15.34 349 LEU A O 1
ATOM 3105 N N . ALA A 1 302 ? -22.171 13.369 -13.083 1.00 15.90 350 ALA A N 1
ATOM 3106 C CA . ALA A 1 302 ? -23.370 12.965 -13.808 1.00 15.19 350 ALA A CA 1
ATOM 3107 C C . ALA A 1 302 ? -23.177 13.106 -15.309 1.00 15.85 350 ALA A C 1
ATOM 3108 O O . ALA A 1 302 ? -23.670 12.279 -16.085 1.00 16.19 350 ALA A O 1
ATOM 3115 N N . ARG A 1 303 ? -22.455 14.146 -15.740 1.00 17.04 351 ARG A N 1
ATOM 3116 C CA . ARG A 1 303 ? -22.172 14.297 -17.160 1.00 20.21 351 ARG A CA 1
ATOM 3117 C C . ARG A 1 303 ? -21.195 13.225 -17.643 1.00 19.66 351 ARG A C 1
ATOM 3118 O O . ARG A 1 303 ? -21.347 12.690 -18.747 1.00 19.95 351 ARG A O 1
ATOM 3139 N N . ASN A 1 304 ? -20.186 12.897 -16.830 1.00 19.97 352 ASN A N 1
ATOM 3140 C CA . ASN A 1 304 ? -19.209 11.888 -17.219 1.00 20.94 352 ASN A CA 1
ATOM 3141 C C . ASN A 1 304 ? -19.818 10.500 -17.319 1.00 18.32 352 ASN A C 1
ATOM 3142 O O . ASN A 1 304 ? -19.276 9.651 -18.032 1.00 19.61 352 ASN A O 1
ATOM 3153 N N . LEU A 1 305 ? -20.926 10.245 -16.618 1.00 15.70 353 LEU A N 1
ATOM 3154 C CA . LEU A 1 305 ? -21.610 8.965 -16.699 1.00 15.13 353 LEU A CA 1
ATOM 3155 C C . LEU A 1 305 ? -22.445 8.835 -17.962 1.00 16.13 353 LEU A C 1
ATOM 3156 O O . LEU A 1 305 ? -22.869 7.724 -18.300 1.00 16.15 353 LEU A O 1
ATOM 3172 N N . ARG A 1 306 ? -22.670 9.935 -18.668 1.00 16.44 354 ARG A N 1
ATOM 3173 C CA . ARG A 1 306 ? -23.523 9.947 -19.844 1.00 16.37 354 ARG A CA 1
ATOM 3174 C C . ARG A 1 306 ? -22.716 9.748 -21.114 1.00 17.56 354 ARG A C 1
ATOM 3175 O O . ARG A 1 306 ? -21.556 10.156 -21.218 1.00 19.35 354 ARG A O 1
ATOM 3196 N N . ASN A 1 307 ? -23.358 9.126 -22.091 1.00 18.17 355 ASN A N 1
ATOM 3197 C CA . ASN A 1 307 ? -22.813 9.005 -23.437 1.00 19.84 355 ASN A CA 1
ATOM 3198 C C . ASN A 1 307 ? -23.215 10.273 -24.174 1.00 22.55 355 ASN A C 1
ATOM 3199 O O . ASN A 1 307 ? -24.374 10.441 -24.558 1.00 23.03 355 ASN A O 1
ATOM 3209 N N . MET A 1 308 ? -22.274 11.192 -24.336 1.00 25.87 356 MET A N 1
ATOM 3210 C CA . MET A 1 308 ? -22.547 12.446 -25.020 1.00 29.82 356 MET A CA 1
ATOM 3211 C C . MET A 1 308 ? -22.108 12.423 -26.483 1.00 30.00 356 MET A C 1
ATOM 3212 O O . MET A 1 308 ? -22.068 13.480 -27.117 1.00 31.03 356 MET A O 1
ATOM 3226 N N . SER A 1 309 ? -21.794 11.242 -27.035 1.00 29.53 357 SER A N 1
ATOM 3227 C CA . SER A 1 309 ? -21.391 11.102 -28.434 1.00 30.36 357 SER A CA 1
ATOM 3228 C C . SER A 1 309 ? -22.557 11.207 -29.407 1.00 29.62 357 SER A C 1
ATOM 3229 O O . SER A 1 309 ? -22.325 11.338 -30.612 1.00 30.51 357 SER A O 1
ATOM 3237 N N . ASN A 1 310 ? -23.792 11.133 -28.929 1.00 28.68 358 ASN A N 1
ATOM 3238 C CA . ASN A 1 310 ? -24.948 11.065 -29.808 1.00 27.38 358 ASN A CA 1
ATOM 3239 C C . ASN A 1 310 ? -26.142 11.619 -29.040 1.00 26.53 358 ASN A C 1
ATOM 3240 O O . ASN A 1 310 ? -26.010 12.067 -27.899 1.00 27.25 358 ASN A O 1
ATOM 3251 N N . GLN A 1 311 ? -27.315 11.575 -29.671 1.00 26.17 359 GLN A N 1
ATOM 3252 C CA . GLN A 1 311 ? -28.539 12.123 -29.098 1.00 25.25 359 GLN A CA 1
ATOM 3253 C C . GLN A 1 311 ? -29.458 11.044 -28.541 1.00 22.92 359 GLN A C 1
ATOM 3254 O O . GLN A 1 311 ? -30.681 11.221 -28.513 1.00 22.76 359 GLN A O 1
ATOM 3268 N N . LEU A 1 312 ? -28.898 9.933 -28.077 1.00 21.68 360 LEU A N 1
ATOM 3269 C CA . LEU A 1 312 ? -29.713 8.805 -27.647 1.00 21.21 360 LEU A CA 1
ATOM 3270 C C . LEU A 1 312 ? -30.047 8.811 -26.156 1.00 19.34 360 LEU A C 1
ATOM 3271 O O . LEU A 1 312 ? -30.869 7.996 -25.735 1.00 18.88 360 LEU A O 1
ATOM 3287 N N . GLY A 1 313 ? -29.467 9.712 -25.360 1.00 17.59 361 GLY A N 1
ATOM 3288 C CA . GLY A 1 313 ? -29.791 9.816 -23.949 1.00 16.74 361 GLY A CA 1
ATOM 3289 C C . GLY A 1 313 ? -29.272 8.677 -23.101 1.00 16.13 361 GLY A C 1
ATOM 3290 O O . GLY A 1 313 ? -29.812 8.420 -22.026 1.00 16.57 361 GLY A O 1
ATOM 3294 N N . LEU A 1 314 ? -28.234 7.988 -23.549 1.00 15.99 362 LEU A N 1
ATOM 3295 C CA . LEU A 1 314 ? -27.746 6.788 -22.883 1.00 16.04 362 LEU A CA 1
ATOM 3296 C C . LEU A 1 314 ? -26.742 7.127 -21.794 1.00 15.76 362 LEU A C 1
ATOM 3297 O O . LEU A 1 314 ? -26.129 8.198 -21.787 1.00 16.12 362 LEU A O 1
ATOM 3313 N N . LEU A 1 315 ? -26.553 6.169 -20.891 1.00 14.78 363 LEU A N 1
ATOM 3314 C CA . LEU A 1 315 ? -25.411 6.155 -19.993 1.00 14.81 363 LEU A CA 1
ATOM 3315 C C . LEU A 1 315 ? -24.248 5.465 -20.694 1.00 14.97 363 LEU A C 1
ATOM 3316 O O . LEU A 1 315 ? -24.440 4.529 -21.477 1.00 15.25 363 LEU A O 1
ATOM 3332 N N . ALA A 1 316 ? -23.040 5.951 -20.417 1.00 15.36 364 ALA A N 1
ATOM 3333 C CA . ALA A 1 316 ? -21.828 5.380 -20.989 1.00 16.75 364 ALA A CA 1
ATOM 3334 C C . ALA A 1 316 ? -21.627 3.944 -20.516 1.00 16.67 364 ALA A C 1
ATOM 3335 O O . ALA A 1 316 ? -21.977 3.581 -19.388 1.00 15.52 364 ALA A O 1
ATOM 3342 N N . VAL A 1 317 ? -21.025 3.133 -21.391 1.00 17.14 365 VAL A N 1
ATOM 3343 C CA . VAL A 1 317 ? -20.773 1.727 -21.116 1.00 16.90 365 VAL A CA 1
ATOM 3344 C C . VAL A 1 317 ? -19.290 1.428 -21.304 1.00 16.88 365 VAL A C 1
ATOM 3345 O O . VAL A 1 317 ? -18.550 2.170 -21.955 1.00 18.67 365 VAL A O 1
ATOM 3358 N N . ASN A 1 318 ? -18.871 0.290 -20.759 1.00 16.46 366 ASN A N 1
ATOM 3359 C CA . ASN A 1 318 ? -17.482 -0.129 -20.872 1.00 16.93 366 ASN A CA 1
ATOM 3360 C C . ASN A 1 318 ? -17.079 -0.265 -22.334 1.00 18.67 366 ASN A C 1
ATOM 3361 O O . ASN A 1 318 ? -17.812 -0.834 -23.149 1.00 18.74 366 ASN A O 1
ATOM 3372 N N . GLN A 1 319 ? -15.900 0.255 -22.662 1.00 20.20 367 GLN A N 1
ATOM 3373 C CA . GLN A 1 319 ? -15.414 0.255 -24.030 1.00 22.17 367 GLN A CA 1
ATOM 3374 C C . GLN A 1 319 ? -14.410 -0.853 -24.304 1.00 23.06 367 GLN A C 1
ATOM 3375 O O . GLN A 1 319 ? -13.970 -0.995 -25.447 1.00 24.60 367 GLN A O 1
ATOM 3389 N N . ARG A 1 320 ? -14.047 -1.630 -23.286 1.00 22.61 368 ARG A N 1
ATOM 3390 C CA . ARG A 1 320 ? -13.089 -2.717 -23.406 1.00 23.40 368 ARG A CA 1
ATOM 3391 C C . ARG A 1 320 ? -13.734 -4.090 -23.310 1.00 22.56 368 ARG A C 1
ATOM 3392 O O . ARG A 1 320 ? -13.210 -5.040 -23.897 1.00 23.65 368 ARG A O 1
ATOM 3413 N N . PHE A 1 321 ? -14.866 -4.216 -22.609 1.00 20.44 369 PHE A N 1
ATOM 3414 C CA . PHE A 1 321 ? -15.458 -5.514 -22.330 1.00 19.75 369 PHE A CA 1
ATOM 3415 C C . PHE A 1 321 ? -16.977 -5.451 -22.428 1.00 19.60 369 PHE A C 1
ATOM 3416 O O . PHE A 1 321 ? -17.595 -4.422 -22.135 1.00 18.92 369 PHE A O 1
ATOM 3433 N N . GLN A 1 322 ? -17.565 -6.583 -22.814 1.00 20.16 370 GLN A N 1
ATOM 3434 C CA . GLN A 1 322 ? -19.002 -6.815 -22.768 1.00 20.83 370 GLN A CA 1
ATOM 3435 C C . GLN A 1 322 ? -19.261 -8.154 -22.088 1.00 20.15 370 GLN A C 1
ATOM 3436 O O . GLN A 1 322 ? -18.386 -9.023 -22.018 1.00 21.96 370 GLN A O 1
ATOM 3450 N N . ASP A 1 323 ? -20.493 -8.318 -21.611 1.00 18.69 371 ASP A N 1
ATOM 3451 C CA . ASP A 1 323 ? -20.939 -9.504 -20.879 1.00 18.65 371 ASP A CA 1
ATOM 3452 C C . ASP A 1 323 ? -21.901 -10.236 -21.808 1.00 19.99 371 ASP A C 1
ATOM 3453 O O . ASP A 1 323 ? -23.091 -9.918 -21.874 1.00 19.66 371 ASP A O 1
ATOM 3462 N N . ASN A 1 324 ? -21.370 -11.201 -22.556 1.00 22.17 372 ASN A N 1
ATOM 3463 C CA . ASN A 1 324 ? -22.144 -11.917 -23.568 1.00 24.65 372 ASN A CA 1
ATOM 3464 C C . ASN A 1 324 ? -22.960 -10.941 -24.408 1.00 23.79 372 ASN A C 1
ATOM 3465 O O . ASN A 1 324 ? -24.170 -11.094 -24.596 1.00 24.97 372 ASN A O 1
ATOM 3476 N N . GLY A 1 325 ? -22.285 -9.898 -24.879 1.00 23.28 373 GLY A N 1
ATOM 3477 C CA . GLY A 1 325 ? -22.883 -8.920 -25.760 1.00 23.04 373 GLY A CA 1
ATOM 3478 C C . GLY A 1 325 ? -23.619 -7.797 -25.070 1.00 22.31 373 GLY A C 1
ATOM 3479 O O . GLY A 1 325 ? -24.119 -6.902 -25.760 1.00 24.73 373 GLY A O 1
ATOM 3483 N N . ARG A 1 326 ? -23.704 -7.810 -23.747 1.00 20.14 374 ARG A N 1
ATOM 3484 C CA . ARG A 1 326 ? -24.427 -6.796 -22.996 1.00 19.00 374 ARG A CA 1
ATOM 3485 C C . ARG A 1 326 ? -23.457 -5.876 -22.262 1.00 17.96 374 ARG A C 1
ATOM 3486 O O . ARG A 1 326 ? -22.296 -6.211 -22.016 1.00 18.43 374 ARG A O 1
ATOM 3507 N N . ALA A 1 327 ? -23.960 -4.702 -21.902 1.00 17.73 375 ALA A N 1
ATOM 3508 C CA . ALA A 1 327 ? -23.103 -3.641 -21.398 1.00 17.40 375 ALA A CA 1
ATOM 3509 C C . ALA A 1 327 ? -22.571 -3.936 -19.999 1.00 16.45 375 ALA A C 1
ATOM 3510 O O . ALA A 1 327 ? -23.257 -4.505 -19.140 1.00 15.52 375 ALA A O 1
ATOM 3517 N N . LEU A 1 328 ? -21.349 -3.483 -19.763 1.00 16.20 376 LEU A N 1
ATOM 3518 C CA . LEU A 1 328 ? -20.779 -3.366 -18.434 1.00 15.09 376 LEU A CA 1
ATOM 3519 C C . LEU A 1 328 ? -20.586 -1.890 -18.093 1.00 15.26 376 LEU A C 1
ATOM 3520 O O . LEU A 1 328 ? -20.581 -1.025 -18.970 1.00 15.52 376 LEU A O 1
ATOM 3536 N N . LEU A 1 329 ? -20.437 -1.608 -16.803 1.00 13.86 377 LEU A N 1
ATOM 3537 C CA . LEU A 1 329 ? -20.156 -0.248 -16.361 1.00 14.20 377 LEU A CA 1
ATOM 3538 C C . LEU A 1 329 ? -18.808 0.201 -16.935 1.00 14.78 377 LEU A C 1
ATOM 3539 O O . LEU A 1 329 ? -17.896 -0.615 -17.089 1.00 15.04 377 LEU A O 1
ATOM 3555 N N . PRO A 1 330 ? -18.633 1.493 -17.230 1.00 15.25 378 PRO A N 1
ATOM 3556 C CA . PRO A 1 330 ? -17.294 1.967 -17.599 1.00 15.59 378 PRO A CA 1
ATOM 3557 C C . PRO A 1 330 ? -16.313 1.762 -16.454 1.00 14.76 378 PRO A C 1
ATOM 3558 O O . PRO A 1 330 ? -16.693 1.629 -15.292 1.00 15.25 378 PRO A O 1
ATOM 3569 N N . PHE A 1 331 ? -15.023 1.737 -16.790 1.00 15.41 379 PHE A N 1
ATOM 3570 C CA . PHE A 1 331 ? -13.983 1.767 -15.768 1.00 16.52 379 PHE A CA 1
ATOM 3571 C C . PHE A 1 331 ? -13.764 3.186 -15.254 1.00 16.59 379 PHE A C 1
ATOM 3572 O O . PHE A 1 331 ? -13.867 4.161 -15.999 1.00 17.68 379 PHE A O 1
ATOM 3589 N N . ASP A 1 332 ? -13.449 3.287 -13.962 1.00 15.74 380 ASP A N 1
ATOM 3590 C CA . ASP A 1 332 ? -13.093 4.545 -13.325 1.00 17.06 380 ASP A CA 1
ATOM 3591 C C . ASP A 1 332 ? -11.579 4.749 -13.402 1.00 17.71 380 ASP A C 1
ATOM 3592 O O . ASP A 1 332 ? -10.805 3.833 -13.707 1.00 18.18 380 ASP A O 1
ATOM 3601 N N . ASN A 1 333 ? -11.163 5.967 -13.105 1.00 19.36 381 ASN A N 1
ATOM 3602 C CA . ASN A 1 333 ? -9.755 6.355 -13.097 1.00 20.75 381 ASN A CA 1
ATOM 3603 C C . ASN A 1 333 ? -9.475 6.909 -11.707 1.00 21.20 381 ASN A C 1
ATOM 3604 O O . ASN A 1 333 ? -9.742 8.084 -11.434 1.00 23.67 381 ASN A O 1
ATOM 3615 N N . LEU A 1 334 ? -8.959 6.065 -10.823 1.00 20.07 382 LEU A N 1
ATOM 3616 C CA . LEU A 1 334 ? -8.761 6.411 -9.423 1.00 19.28 382 LEU A CA 1
ATOM 3617 C C . LEU A 1 334 ? -7.279 6.510 -9.101 1.00 20.51 382 LEU A C 1
ATOM 3618 O O . LEU A 1 334 ? -6.449 5.802 -9.679 1.00 21.90 382 LEU A O 1
ATOM 3634 N N . HIS A 1 335 ? -6.958 7.366 -8.139 1.00 22.59 383 HIS A N 1
ATOM 3635 C CA . HIS A 1 335 ? -5.692 7.221 -7.431 1.00 25.84 383 HIS A CA 1
ATOM 3636 C C . HIS A 1 335 ? -5.812 6.030 -6.480 1.00 26.63 383 HIS A C 1
ATOM 3637 O O . HIS A 1 335 ? -6.805 5.902 -5.766 1.00 28.50 383 HIS A O 1
ATOM 3651 N N . ASP A 1 336 ? -4.824 5.141 -6.478 1.00 27.57 384 ASP A N 1
ATOM 3652 C CA . ASP A 1 336 ? -4.798 4.016 -5.536 1.00 27.62 384 ASP A CA 1
ATOM 3653 C C . ASP A 1 336 ? -6.070 3.169 -5.643 1.00 24.94 384 ASP A C 1
ATOM 3654 O O . ASP A 1 336 ? -6.766 2.905 -4.664 1.00 27.19 384 ASP A O 1
ATOM 3663 N N . ASP A 1 337 ? -6.347 2.742 -6.857 1.00 19.47 385 ASP A N 1
ATOM 3664 C CA . ASP A 1 337 ? -7.495 1.905 -7.157 1.00 17.07 385 ASP A CA 1
ATOM 3665 C C . ASP A 1 337 ? -7.392 0.572 -6.411 1.00 16.14 385 ASP A C 1
ATOM 3666 O O . ASP A 1 337 ? -6.433 -0.182 -6.637 1.00 16.97 385 ASP A O 1
ATOM 3675 N N . PRO A 1 338 ? -8.332 0.239 -5.519 1.00 15.47 386 PRO A N 1
ATOM 3676 C CA . PRO A 1 338 ? -8.198 -1.016 -4.762 1.00 15.10 386 PRO A CA 1
ATOM 3677 C C . PRO A 1 338 ? -8.480 -2.248 -5.595 1.00 14.28 386 PRO A C 1
ATOM 3678 O O . PRO A 1 338 ? -7.989 -3.337 -5.267 1.00 14.47 386 PRO A O 1
ATOM 3689 N N . CYS A 1 339 ? -9.264 -2.113 -6.663 1.00 14.13 387 CYS A N 1
ATOM 3690 C CA . CYS A 1 339 ? -9.591 -3.267 -7.490 1.00 14.22 387 CYS A CA 1
ATOM 3691 C C . CYS A 1 339 ? -8.340 -3.843 -8.139 1.00 14.58 387 CYS A C 1
ATOM 3692 O O . CYS A 1 339 ? -8.235 -5.057 -8.316 1.00 15.22 387 CYS A O 1
ATOM 3699 N N . LEU A 1 340 ? -7.361 -2.994 -8.451 1.00 15.11 388 LEU A N 1
ATOM 3700 C CA . LEU A 1 340 ? -6.110 -3.456 -9.046 1.00 16.59 388 LEU A CA 1
ATOM 3701 C C . LEU A 1 340 ? -5.315 -4.367 -8.124 1.00 17.11 388 LEU A C 1
ATOM 3702 O O . LEU A 1 340 ? -4.442 -5.102 -8.598 1.00 19.07 388 LEU A O 1
ATOM 3718 N N . LEU A 1 341 ? -5.575 -4.323 -6.822 1.00 16.13 389 LEU A N 1
ATOM 3719 C CA . LEU A 1 341 ? -4.843 -5.121 -5.851 1.00 17.73 389 LEU A CA 1
ATOM 3720 C C . LEU A 1 341 ? -5.430 -6.496 -5.624 1.00 18.36 389 LEU A C 1
ATOM 3721 O O . LEU A 1 341 ? -4.808 -7.297 -4.928 1.00 20.94 389 LEU A O 1
ATOM 3737 N N . THR A 1 342 ? -6.591 -6.790 -6.189 1.00 15.23 390 THR A N 1
ATOM 3738 C CA . THR A 1 342 ? -7.237 -8.069 -5.942 1.00 15.20 390 THR A CA 1
ATOM 3739 C C . THR A 1 342 ? -6.536 -9.091 -6.827 1.00 16.98 390 THR A C 1
ATOM 3740 O O . THR A 1 342 ? -5.622 -9.777 -6.357 1.00 21.27 390 THR A O 1
ATOM 3751 N N . ASN A 1 343 ? -6.841 -9.131 -8.110 1.00 15.98 391 ASN A N 1
ATOM 3752 C CA . ASN A 1 343 ? -6.119 -9.996 -9.039 1.00 16.84 391 ASN A CA 1
ATOM 3753 C C . ASN A 1 343 ? -5.058 -9.127 -9.697 1.00 17.64 391 ASN A C 1
ATOM 3754 O O . ASN A 1 343 ? -5.349 -8.336 -10.598 1.00 17.66 391 ASN A O 1
ATOM 3764 N N . ARG A 1 344 ? -3.822 -9.258 -9.234 1.00 18.13 392 ARG A N 1
ATOM 3765 C CA . ARG A 1 344 ? -2.813 -8.304 -9.651 1.00 20.37 392 ARG A CA 1
ATOM 3766 C C . ARG A 1 344 ? -2.310 -8.558 -11.050 1.00 21.82 392 ARG A C 1
ATOM 3767 O O . ARG A 1 344 ? -1.798 -7.628 -11.685 1.00 23.25 392 ARG A O 1
ATOM 3788 N N A SER A 1 345 ? -2.440 -9.777 -11.565 0.64 22.04 393 SER A N 1
ATOM 3789 N N B SER A 1 345 ? -2.424 -9.793 -11.538 0.36 22.41 393 SER A N 1
ATOM 3790 C CA A SER A 1 345 ? -2.034 -9.977 -12.948 0.64 23.60 393 SER A CA 1
ATOM 3791 C CA B SER A 1 345 ? -2.082 -10.073 -12.926 0.36 23.80 393 SER A CA 1
ATOM 3792 C C A SER A 1 345 ? -3.074 -9.436 -13.915 0.64 23.98 393 SER A C 1
ATOM 3793 C C B SER A 1 345 ? -3.069 -9.392 -13.860 0.36 23.68 393 SER A C 1
ATOM 3794 O O A SER A 1 345 ? -2.714 -8.897 -14.965 0.64 26.17 393 SER A O 1
ATOM 3795 O O B SER A 1 345 ? -2.677 -8.708 -14.811 0.36 24.58 393 SER A O 1
ATOM 3800 N N . ALA A 1 346 ? -4.361 -9.533 -13.563 1.00 23.36 394 ALA A N 1
ATOM 3801 C CA . ALA A 1 346 ? -5.400 -9.036 -14.453 1.00 22.76 394 ALA A CA 1
ATOM 3802 C C . ALA A 1 346 ? -5.439 -7.512 -14.502 1.00 21.97 394 ALA A C 1
ATOM 3803 O O . ALA A 1 346 ? -5.756 -6.947 -15.551 1.00 22.35 394 ALA A O 1
ATOM 3810 N N . ARG A 1 347 ? -5.126 -6.829 -13.395 1.00 22.12 395 ARG A N 1
ATOM 3811 C CA A ARG A 1 347 ? -5.112 -5.356 -13.344 0.63 22.01 395 ARG A CA 1
ATOM 3812 C CA B ARG A 1 347 ? -5.120 -5.364 -13.358 0.37 22.22 395 ARG A CA 1
ATOM 3813 C C . ARG A 1 347 ? -6.395 -4.766 -13.947 1.00 21.42 395 ARG A C 1
ATOM 3814 O O . ARG A 1 347 ? -6.358 -3.913 -14.842 1.00 22.38 395 ARG A O 1
ATOM 3855 N N . ILE A 1 348 ? -7.540 -5.220 -13.449 1.00 19.93 396 ILE A N 1
ATOM 3856 C CA . ILE A 1 348 ? -8.836 -4.686 -13.857 1.00 18.08 396 ILE A CA 1
ATOM 3857 C C . ILE A 1 348 ? -9.217 -3.609 -12.846 1.00 16.72 396 ILE A C 1
ATOM 3858 O O . ILE A 1 348 ? -9.327 -3.918 -11.644 1.00 17.38 396 ILE A O 1
ATOM 3874 N N . PRO A 1 349 ? -9.426 -2.368 -13.268 1.00 16.23 397 PRO A N 1
ATOM 3875 C CA . PRO A 1 349 ? -9.725 -1.296 -12.317 1.0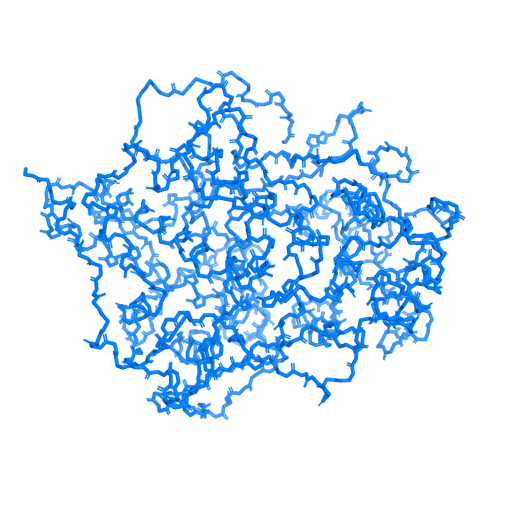0 16.52 397 PRO A CA 1
ATOM 3876 C C . PRO A 1 349 ? -11.168 -1.359 -11.841 1.00 16.20 397 PRO A C 1
ATOM 3877 O O . PRO A 1 349 ? -11.981 -2.167 -12.292 1.00 15.29 397 PRO A O 1
ATOM 3888 N N . CYS A 1 350 ? -11.460 -0.502 -10.871 1.00 14.95 398 CYS A N 1
ATOM 3889 C CA . CYS A 1 350 ? -12.822 -0.382 -10.381 1.00 14.53 398 CYS A CA 1
ATOM 3890 C C . CYS A 1 350 ? -13.719 0.249 -11.435 1.00 14.62 398 CYS A C 1
ATOM 3891 O O . CYS A 1 350 ? -13.271 0.923 -12.364 1.00 15.15 398 CYS A O 1
ATOM 3898 N N . PHE A 1 351 ? -15.009 -0.001 -11.286 1.00 13.89 399 PHE A N 1
ATOM 3899 C CA . PHE A 1 351 ? -16.014 0.544 -12.179 1.00 13.89 399 PHE A CA 1
ATOM 3900 C C . PHE A 1 351 ? -16.411 1.953 -11.768 1.00 14.69 399 PHE A C 1
ATOM 3901 O O . PHE A 1 351 ? -16.322 2.336 -10.596 1.00 15.50 399 PHE A O 1
ATOM 3918 N N . LEU A 1 352 ? -16.888 2.705 -12.756 1.00 14.14 400 LEU A N 1
ATOM 3919 C CA . LEU A 1 352 ? -17.407 4.051 -12.580 1.00 15.01 400 LEU A CA 1
ATOM 3920 C C . LEU A 1 352 ? -18.928 3.994 -12.550 1.00 15.02 400 LEU A C 1
ATOM 3921 O O . LEU A 1 352 ? -19.546 3.453 -13.473 1.00 14.92 400 LEU A O 1
ATOM 3937 N N . ALA A 1 353 ? -19.524 4.547 -11.498 1.00 13.93 401 ALA A N 1
ATOM 3938 C CA . ALA A 1 353 ? -20.969 4.546 -11.356 1.00 12.93 401 ALA A CA 1
ATOM 3939 C C . ALA A 1 353 ? -21.380 5.825 -10.649 1.00 12.98 401 ALA A C 1
ATOM 3940 O O . ALA A 1 353 ? -20.551 6.676 -10.324 1.00 13.30 401 ALA A O 1
ATOM 3947 N N . GLY A 1 354 ? -22.684 5.958 -10.407 1.00 12.86 402 GLY A N 1
ATOM 3948 C CA . GLY A 1 354 ? -23.174 7.141 -9.719 1.00 12.59 402 GLY A CA 1
ATOM 3949 C C . GLY A 1 354 ? -22.712 7.244 -8.281 1.00 11.99 402 GLY A C 1
ATOM 3950 O O . GLY A 1 354 ? -22.645 8.353 -7.731 1.00 12.77 402 GLY A O 1
ATOM 3954 N N . ASP A 1 355 ? -22.387 6.106 -7.664 1.00 12.39 403 ASP A N 1
ATOM 3955 C CA . ASP A 1 355 ? -21.831 6.033 -6.325 1.00 12.63 403 ASP A CA 1
ATOM 3956 C C . ASP A 1 355 ? -20.466 5.354 -6.401 1.00 12.42 403 ASP A C 1
ATOM 3957 O O . ASP A 1 355 ? -20.260 4.445 -7.205 1.00 13.52 403 ASP A O 1
ATOM 3966 N N . THR A 1 356 ? -19.538 5.781 -5.531 1.00 13.00 404 THR A N 1
ATOM 3967 C CA . THR A 1 356 ? -18.148 5.336 -5.569 1.00 13.12 404 THR A CA 1
ATOM 3968 C C . THR A 1 356 ? -17.930 3.897 -5.103 1.00 12.54 404 THR A C 1
ATOM 3969 O O . THR A 1 356 ? -16.809 3.395 -5.230 1.00 13.07 404 THR A O 1
ATOM 3980 N N . ARG A 1 357 ? -18.932 3.239 -4.527 1.00 12.22 405 ARG A N 1
ATOM 3981 C CA . ARG A 1 357 ? -18.750 1.922 -3.915 1.00 11.53 405 ARG A CA 1
ATOM 3982 C C . ARG A 1 357 ? -19.191 0.771 -4.812 1.00 11.01 405 ARG A C 1
ATOM 3983 O O . ARG A 1 357 ? -19.246 -0.365 -4.342 1.00 12.02 405 ARG A O 1
ATOM 4004 N N . SER A 1 358 ? -19.451 1.021 -6.098 1.00 11.88 406 SER A N 1
ATOM 4005 C CA . SER A 1 358 ? -20.112 0.019 -6.926 1.00 12.82 406 SER A CA 1
ATOM 4006 C C . SER A 1 358 ? -19.307 -1.260 -7.083 1.00 12.92 406 SER A C 1
ATOM 4007 O O . SER A 1 358 ? -19.901 -2.304 -7.363 1.00 14.42 406 SER A O 1
ATOM 4015 N N . SER A 1 359 ? -17.989 -1.210 -6.931 1.00 12.25 407 SER A N 1
ATOM 4016 C CA . SER A 1 359 ? -17.131 -2.380 -7.075 1.00 12.28 407 SER A CA 1
ATOM 4017 C C . SER A 1 359 ? -16.883 -3.121 -5.763 1.00 12.15 407 SER A C 1
ATOM 4018 O O . SER A 1 359 ? -16.142 -4.106 -5.762 1.00 13.74 407 SER A O 1
ATOM 4026 N N A GLU A 1 360 ? -17.498 -2.687 -4.664 0.44 11.80 408 GLU A N 1
ATOM 4027 N N B GLU A 1 360 ? -17.468 -2.682 -4.648 0.56 12.83 408 GLU A N 1
ATOM 4028 C CA A GLU A 1 360 ? -17.154 -3.207 -3.343 0.44 11.42 408 GLU A CA 1
ATOM 4029 C CA B GLU A 1 360 ? -17.093 -3.244 -3.351 0.56 13.38 408 GLU A CA 1
ATOM 4030 C C A GLU A 1 360 ? -17.415 -4.703 -3.227 0.44 11.90 408 GLU A C 1
ATOM 4031 C C B GLU A 1 360 ? -17.369 -4.740 -3.277 0.56 12.81 408 GLU A C 1
ATOM 4032 O O A GLU A 1 360 ? -16.683 -5.399 -2.518 0.44 12.67 408 GLU A O 1
ATOM 4033 O O B GLU A 1 360 ? -16.598 -5.480 -2.660 0.56 13.60 408 GLU A O 1
ATOM 4056 N N . MET A 1 361 ? -18.456 -5.211 -3.882 1.00 12.08 409 MET A N 1
ATOM 4057 C CA . MET A 1 361 ? -18.634 -6.651 -4.052 1.00 12.64 409 MET A CA 1
ATOM 4058 C C . MET A 1 361 ? -19.309 -6.882 -5.398 1.00 12.54 409 MET A C 1
ATOM 4059 O O . MET A 1 361 ? -20.110 -6.051 -5.826 1.00 13.75 409 MET A O 1
ATOM 4074 N N . PRO A 1 362 ? -19.023 -7.992 -6.085 1.00 12.14 410 PRO A N 1
ATOM 4075 C CA . PRO A 1 362 ? -19.587 -8.168 -7.434 1.00 12.44 410 PRO A CA 1
ATOM 4076 C C . PRO A 1 362 ? -21.089 -8.275 -7.461 1.00 12.09 410 PRO A C 1
ATOM 4077 O O . PRO A 1 362 ? -21.693 -7.988 -8.502 1.00 12.45 410 PRO A O 1
ATOM 4088 N N . GLU A 1 363 ? -21.712 -8.701 -6.364 1.00 12.24 411 GLU A N 1
ATOM 4089 C CA . GLU A 1 363 ? -23.168 -8.721 -6.292 1.00 12.68 411 GLU A CA 1
ATOM 4090 C C . GLU A 1 363 ? -23.736 -7.310 -6.395 1.00 12.38 411 GLU A C 1
ATOM 4091 O O . GLU A 1 363 ? -24.771 -7.084 -7.041 1.00 12.85 411 GLU A O 1
ATOM 4103 N N . LEU A 1 364 ? -23.070 -6.354 -5.751 1.00 11.28 412 LEU A N 1
ATOM 4104 C CA . LEU A 1 364 ? -23.444 -4.951 -5.851 1.00 11.00 412 LEU A CA 1
ATOM 4105 C C . LEU A 1 364 ? -23.164 -4.419 -7.251 1.00 10.86 412 LEU A C 1
ATOM 4106 O O . LEU A 1 364 ? -24.012 -3.734 -7.843 1.00 11.61 412 LEU A O 1
ATOM 4122 N N . THR A 1 365 ? -21.994 -4.744 -7.809 1.00 11.09 413 THR A N 1
ATOM 4123 C CA . THR A 1 365 ? -21.698 -4.364 -9.179 1.00 11.74 413 THR A CA 1
ATOM 4124 C C . THR A 1 365 ? -22.783 -4.852 -10.124 1.00 11.46 413 THR A C 1
ATOM 4125 O O . THR A 1 365 ? -23.184 -4.133 -11.049 1.00 11.92 413 THR A O 1
ATOM 4136 N N . SER A 1 366 ? -23.237 -6.094 -9.925 1.00 11.29 414 SER A N 1
ATOM 4137 C CA . SER A 1 366 ? -24.252 -6.673 -10.792 1.00 12.33 414 SER A CA 1
ATOM 4138 C C . SER A 1 366 ? -25.540 -5.860 -10.755 1.00 11.85 414 SER A C 1
ATOM 4139 O O . SER A 1 366 ? -26.182 -5.656 -11.789 1.00 11.98 414 SER A O 1
ATOM 4147 N N . MET A 1 367 ? -25.936 -5.379 -9.573 1.00 11.18 415 MET A N 1
ATOM 4148 C CA . MET A 1 367 ? -27.141 -4.566 -9.474 1.00 11.63 415 MET A CA 1
ATOM 4149 C C . MET A 1 367 ? -26.963 -3.216 -10.165 1.00 11.44 415 MET A C 1
ATOM 4150 O O . MET A 1 367 ? -27.871 -2.742 -10.858 1.00 11.80 415 MET A O 1
ATOM 4164 N N . HIS A 1 368 ? -25.809 -2.575 -9.976 1.00 10.94 416 HIS A N 1
ATOM 4165 C CA . HIS A 1 368 ? -25.521 -1.339 -10.689 1.00 11.39 416 HIS A CA 1
ATOM 4166 C C . HIS A 1 368 ? -25.572 -1.547 -12.191 1.00 11.58 416 HIS A C 1
ATOM 4167 O O . HIS A 1 368 ? -26.054 -0.680 -12.923 1.00 12.50 416 HIS A O 1
ATOM 4181 N N . THR A 1 369 ? -24.998 -2.659 -12.673 1.00 11.74 417 THR A N 1
ATOM 4182 C CA . THR A 1 369 ? -24.942 -2.930 -14.100 1.00 11.94 417 THR A CA 1
ATOM 4183 C C . THR A 1 369 ? -26.343 -3.168 -14.649 1.00 12.75 417 THR A C 1
ATOM 4184 O O . THR A 1 369 ? -26.678 -2.719 -15.753 1.00 13.22 417 THR A O 1
ATOM 4195 N N . LEU A 1 370 ? -27.173 -3.874 -13.884 1.00 12.62 418 LEU A N 1
ATOM 4196 C CA . LEU A 1 370 ? -28.557 -4.101 -14.264 1.00 12.73 418 LEU A CA 1
ATOM 4197 C C . LEU A 1 370 ? -29.287 -2.785 -14.494 1.00 12.40 418 LEU A C 1
ATOM 4198 O O . LEU A 1 370 ? -29.981 -2.616 -15.499 1.00 12.97 418 LEU A O 1
ATOM 4214 N N . LEU A 1 371 ? -29.140 -1.831 -13.570 1.00 12.40 419 LEU A N 1
ATOM 4215 C CA . LEU A 1 371 ? -29.863 -0.567 -13.689 1.00 12.82 419 LEU A CA 1
ATOM 4216 C C . LEU A 1 371 ? -29.314 0.303 -14.818 1.00 13.09 419 LEU A C 1
ATOM 4217 O O . LEU A 1 371 ? -30.077 1.019 -15.479 1.00 13.14 419 LEU A O 1
ATOM 4233 N N A LEU A 1 372 ? -27.997 0.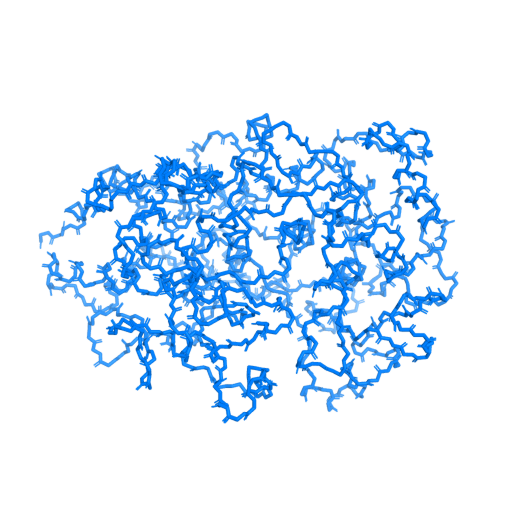250 -15.064 0.82 13.11 420 LEU A N 1
ATOM 4234 N N B LEU A 1 372 ? -27.998 0.274 -15.022 0.18 13.19 420 LEU A N 1
ATOM 4235 C CA A LEU A 1 372 ? -27.413 0.893 -16.241 0.82 14.85 420 LEU A CA 1
ATOM 4236 C CA B LEU A 1 372 ? -27.408 0.863 -16.214 0.18 13.57 420 LEU A CA 1
ATOM 4237 C C A LEU A 1 372 ? -28.066 0.386 -17.515 0.82 14.37 420 LEU A C 1
ATOM 4238 C C B LEU A 1 372 ? -28.142 0.381 -17.454 0.18 13.79 420 LEU A C 1
ATOM 4239 O O A LEU A 1 372 ? -28.459 1.172 -18.389 0.82 13.98 420 LEU A O 1
ATOM 4240 O O B LEU A 1 372 ? -28.667 1.177 -18.242 0.18 13.97 420 LEU A O 1
ATOM 4271 N N . ARG A 1 373 ? -28.181 -0.939 -17.639 1.00 13.63 421 ARG A N 1
ATOM 4272 C CA . ARG A 1 373 ? -28.803 -1.514 -18.825 1.00 13.01 421 ARG A CA 1
ATOM 4273 C C . ARG A 1 373 ? -30.265 -1.095 -18.926 1.00 14.37 421 ARG A C 1
ATOM 4274 O O . ARG A 1 373 ? -30.751 -0.763 -20.016 1.00 14.19 421 ARG A O 1
ATOM 4296 N N . GLU A 1 374 ? -30.978 -1.086 -17.800 1.00 13.50 422 GLU A N 1
ATOM 4297 C CA . GLU A 1 374 ? -32.388 -0.706 -17.833 1.00 13.48 422 GLU A CA 1
ATOM 4298 C C . GLU A 1 374 ? -32.565 0.732 -18.287 1.00 13.24 422 GLU A C 1
ATOM 4299 O O . GLU A 1 374 ? -33.463 1.026 -19.081 1.00 14.05 422 GLU A O 1
ATOM 4311 N N . HIS A 1 375 ? -31.724 1.650 -17.804 1.00 12.84 423 HIS A N 1
ATOM 4312 C CA . HIS A 1 375 ? -31.789 3.014 -18.313 1.00 13.17 423 HIS A CA 1
ATOM 4313 C C . HIS A 1 375 ? -31.668 3.029 -19.834 1.00 13.52 423 HIS A C 1
ATOM 4314 O O . HIS A 1 375 ? -32.477 3.647 -20.536 1.00 14.26 423 HIS A O 1
ATOM 4328 N N . ASN A 1 376 ? -30.634 2.379 -20.358 1.00 13.46 424 ASN A N 1
ATOM 4329 C CA . ASN A 1 376 ? -30.411 2.428 -21.793 1.00 14.93 424 ASN A CA 1
ATOM 4330 C C . ASN A 1 376 ? -31.538 1.751 -22.563 1.00 15.04 424 ASN A C 1
ATOM 4331 O O . ASN A 1 376 ? -31.883 2.193 -23.670 1.00 15.96 424 ASN A O 1
ATOM 4342 N N . ARG A 1 377 ? -32.123 0.692 -21.998 1.00 15.24 425 ARG A N 1
ATOM 4343 C CA . ARG A 1 377 ? -33.254 0.033 -22.642 1.00 15.43 425 ARG A CA 1
ATOM 4344 C C . ARG A 1 377 ? -34.451 0.975 -22.728 1.00 15.01 425 ARG A C 1
ATOM 4345 O O . ARG A 1 377 ? -35.115 1.072 -23.771 1.00 15.48 425 ARG A O 1
ATOM 4366 N N . LEU A 1 378 ? -34.741 1.679 -21.634 1.00 15.16 426 LEU A N 1
ATOM 4367 C CA . LEU A 1 378 ? -35.854 2.620 -21.620 1.00 14.73 426 LEU A CA 1
ATOM 4368 C C . LEU A 1 378 ? -35.617 3.765 -22.592 1.00 15.57 426 LEU A C 1
ATOM 4369 O O . LEU A 1 378 ? -36.524 4.157 -23.337 1.00 16.12 426 LEU A O 1
ATOM 4385 N N . ALA A 1 379 ? -34.401 4.312 -22.604 1.00 14.97 427 ALA A N 1
ATOM 4386 C CA . ALA A 1 379 ? -34.102 5.402 -23.523 1.00 15.81 427 ALA A CA 1
ATOM 4387 C C . ALA A 1 379 ? -34.275 4.952 -24.966 1.00 16.33 427 ALA A C 1
ATOM 4388 O O . ALA A 1 379 ? -34.750 5.716 -25.811 1.00 17.29 427 ALA A O 1
ATOM 4395 N N . THR A 1 380 ? -33.882 3.716 -25.270 1.00 17.13 428 THR A N 1
ATOM 4396 C CA . THR A 1 380 ? -34.049 3.177 -26.616 1.00 17.60 428 THR A CA 1
ATOM 4397 C C . THR A 1 380 ? -35.528 3.041 -26.981 1.00 18.34 428 THR A C 1
ATOM 4398 O O . THR A 1 380 ? -35.943 3.436 -28.079 1.00 19.27 428 THR A O 1
ATOM 4409 N N . GLU A 1 381 ? -36.347 2.514 -26.071 1.00 18.48 429 GLU A N 1
ATOM 4410 C CA A GLU A 1 381 ? -37.776 2.383 -26.347 0.46 18.81 429 GLU A CA 1
ATOM 4411 C CA B GLU A 1 381 ? -37.767 2.382 -26.367 0.54 19.15 429 GLU A CA 1
ATOM 4412 C C . GLU A 1 381 ? -38.442 3.748 -26.476 1.00 18.41 429 GLU A C 1
ATOM 4413 O O . GLU A 1 381 ? -39.315 3.947 -27.326 1.00 19.12 429 GLU A O 1
ATOM 4436 N N . LEU A 1 382 ? -38.052 4.701 -25.635 1.00 17.02 430 LEU A N 1
ATOM 4437 C CA . LEU A 1 382 ? -38.657 6.027 -25.688 1.00 17.39 430 LEU A CA 1
ATOM 4438 C C . LEU A 1 382 ? -38.298 6.756 -26.978 1.00 18.54 430 LEU A C 1
ATOM 4439 O O . LEU A 1 382 ? -39.119 7.512 -27.502 1.00 19.12 430 LEU A O 1
ATOM 4455 N N . LYS A 1 383 ? -37.089 6.527 -27.509 1.00 18.80 431 LYS A N 1
ATOM 4456 C CA . LYS A 1 383 ? -36.705 7.097 -28.801 1.00 20.78 431 LYS A CA 1
ATOM 4457 C C . LYS A 1 383 ? -37.582 6.559 -29.920 1.00 21.73 431 LYS A C 1
ATOM 4458 O O . LYS A 1 383 ? -37.983 7.303 -30.827 1.00 22.48 431 LYS A O 1
ATOM 4477 N N . SER A 1 384 ? -37.876 5.264 -29.891 1.00 21.89 432 SER A N 1
ATOM 4478 C CA A SER A 1 384 ? -38.758 4.697 -30.903 0.55 22.89 432 SER A CA 1
ATOM 4479 C CA B SER A 1 384 ? -38.759 4.694 -30.901 0.45 22.81 432 SER A CA 1
ATOM 4480 C C . SER A 1 384 ? -40.157 5.287 -30.796 1.00 22.67 432 SER A C 1
ATOM 4481 O O . SER A 1 384 ? -40.802 5.559 -31.812 1.00 23.56 432 SER A O 1
ATOM 4496 N N . LEU A 1 385 ? -40.628 5.506 -29.570 1.00 21.75 433 LEU A N 1
ATOM 4497 C CA . LEU A 1 385 ? -41.974 6.021 -29.353 1.00 22.74 433 LEU A CA 1
ATOM 4498 C C . LEU A 1 385 ? -42.066 7.496 -29.718 1.00 22.06 433 LEU A C 1
ATOM 4499 O O . LEU A 1 385 ? -43.077 7.942 -30.277 1.00 22.60 433 LEU A O 1
ATOM 4515 N N . ASN A 1 386 ? -41.014 8.260 -29.420 1.00 21.56 434 ASN A N 1
ATOM 4516 C CA . ASN A 1 386 ? -41.000 9.717 -29.553 1.00 22.01 434 ASN A CA 1
ATOM 4517 C C . ASN A 1 386 ? -39.749 10.097 -30.329 1.00 22.52 434 ASN A C 1
ATOM 4518 O O . ASN A 1 386 ? -38.760 10.553 -29.744 1.00 22.28 434 ASN A O 1
ATOM 4529 N N . PRO A 1 387 ? -39.766 9.945 -31.658 1.00 23.86 435 PRO A N 1
ATOM 4530 C CA . PRO A 1 387 ? -38.532 10.159 -32.434 1.00 25.44 435 PRO A CA 1
ATOM 4531 C C . PRO A 1 387 ? -38.007 11.585 -32.405 1.00 26.58 435 PRO A C 1
ATOM 4532 O O . PRO A 1 387 ? -36.829 11.792 -32.712 1.00 28.94 435 PRO A O 1
ATOM 4543 N N . ARG A 1 388 ? -38.823 12.568 -32.031 1.00 26.60 436 ARG A N 1
ATOM 4544 C CA . ARG A 1 388 ? -38.370 13.952 -31.971 1.00 28.24 436 ARG A CA 1
ATOM 4545 C C . ARG A 1 388 ? -37.706 14.323 -30.653 1.00 26.30 436 ARG A C 1
ATOM 4546 O O . ARG A 1 388 ? -37.121 15.406 -30.562 1.00 26.94 436 ARG A O 1
ATOM 4567 N N . TRP A 1 389 ? -37.762 13.464 -29.638 1.00 23.48 437 TRP A N 1
ATOM 4568 C CA . TRP A 1 389 ? -37.131 13.783 -28.365 1.00 22.63 437 TRP A CA 1
ATOM 4569 C C . TRP A 1 389 ? -35.615 13.793 -28.516 1.00 22.69 437 TRP A C 1
ATOM 4570 O O . TRP A 1 389 ? -35.039 12.873 -29.104 1.00 22.94 437 TRP A O 1
ATOM 4591 N N . ASP A 1 390 ? -34.962 14.829 -27.981 1.00 21.59 438 ASP A N 1
ATOM 4592 C CA . ASP A 1 390 ? -33.510 14.886 -28.045 1.00 21.61 438 ASP A CA 1
ATOM 4593 C C . ASP A 1 390 ? -32.880 14.061 -26.919 1.00 19.78 438 ASP A C 1
ATOM 4594 O O . ASP A 1 390 ? -33.558 13.466 -26.068 1.00 19.06 438 ASP A O 1
ATOM 4603 N N . GLY A 1 391 ? -31.548 13.999 -26.932 1.00 20.39 439 GLY A N 1
ATOM 4604 C CA . GLY A 1 391 ? -30.846 13.156 -25.981 1.00 19.58 439 GLY A CA 1
ATOM 4605 C C . GLY A 1 391 ? -31.126 13.540 -24.544 1.00 19.23 439 GLY A C 1
ATOM 4606 O O . GLY A 1 391 ? -31.295 12.677 -23.683 1.00 18.61 439 GLY A O 1
ATOM 4610 N N . GLU A 1 392 ? -31.172 14.842 -24.263 1.00 19.35 440 GLU A N 1
ATOM 4611 C CA . GLU A 1 392 ? -31.424 15.295 -22.899 1.00 18.67 440 GLU A CA 1
ATOM 4612 C C . GLU A 1 392 ? -32.794 14.838 -22.421 1.00 17.95 440 GLU A C 1
ATOM 4613 O O . GLU A 1 392 ? -32.941 14.384 -21.281 1.00 17.58 440 GLU A O 1
ATOM 4625 N N . ARG A 1 393 ? -33.810 14.955 -23.280 1.00 18.10 441 ARG A N 1
ATOM 4626 C CA . ARG A 1 393 ? -35.158 14.526 -22.917 1.00 17.40 441 ARG A CA 1
ATOM 4627 C C . ARG A 1 393 ? -35.211 13.021 -22.690 1.00 15.95 441 ARG A C 1
ATOM 4628 O O . ARG A 1 393 ? -35.822 12.547 -21.723 1.00 15.63 441 ARG A O 1
ATOM 4649 N N . LEU A 1 394 ? -34.586 12.248 -23.577 1.00 15.91 442 LEU A N 1
ATOM 4650 C CA . LEU A 1 394 ? -34.556 10.800 -23.419 1.00 16.07 442 LEU A CA 1
ATOM 4651 C C . LEU A 1 394 ? -33.875 10.404 -22.117 1.00 15.06 442 LEU A C 1
ATOM 4652 O O . LEU A 1 394 ? -34.379 9.563 -21.366 1.00 14.77 442 LEU A O 1
ATOM 4668 N N . TYR A 1 395 ? -32.721 11.004 -21.830 1.00 14.66 443 TYR A N 1
ATOM 4669 C CA . TYR A 1 395 ? -32.019 10.725 -20.581 1.00 14.25 443 TYR A CA 1
ATOM 4670 C C . TYR A 1 395 ? -32.889 11.050 -19.373 1.00 14.14 443 TYR A C 1
ATOM 4671 O O . TYR A 1 395 ? -33.002 10.245 -18.442 1.00 13.54 443 TYR A O 1
ATOM 4689 N N . GLN A 1 396 ? -33.519 12.230 -19.365 1.00 13.92 444 GLN A N 1
ATOM 4690 C CA . GLN A 1 396 ? -34.298 12.618 -18.189 1.00 13.75 444 GLN A CA 1
ATOM 4691 C C . GLN A 1 396 ? -35.530 11.732 -18.012 1.00 13.31 444 GLN A C 1
ATOM 4692 O O . GLN A 1 396 ? -35.890 11.371 -16.885 1.00 13.11 444 GLN A O 1
ATOM 4706 N N . GLU A 1 397 ? -36.190 11.367 -19.109 1.00 13.26 445 GLU A N 1
ATOM 4707 C CA . GLU A 1 397 ? -37.393 10.553 -18.988 1.00 13.53 445 GLU A CA 1
ATOM 4708 C C . GLU A 1 397 ? -37.052 9.124 -18.551 1.00 13.00 445 GLU A C 1
ATOM 4709 O O . GLU A 1 397 ? -37.752 8.538 -17.716 1.00 13.20 445 GLU A O 1
ATOM 4721 N N . ALA A 1 398 ? -35.952 8.565 -19.063 1.00 13.30 446 ALA A N 1
ATOM 4722 C CA . ALA A 1 398 ? -35.501 7.255 -18.603 1.00 12.94 446 ALA A CA 1
ATOM 4723 C C . ALA A 1 398 ? -35.063 7.310 -17.140 1.00 12.20 446 ALA A C 1
ATOM 4724 O O . ALA A 1 398 ? -35.428 6.439 -16.345 1.00 12.47 446 ALA A O 1
ATOM 4731 N N . ARG A 1 399 ? -34.316 8.356 -16.764 1.00 12.45 447 ARG A N 1
ATOM 4732 C CA . ARG A 1 399 ? -33.880 8.528 -15.382 1.00 12.19 447 ARG A CA 1
ATOM 4733 C C . ARG A 1 399 ? -35.072 8.615 -14.434 1.00 11.74 447 ARG A C 1
ATOM 4734 O O . ARG A 1 399 ? -35.035 8.095 -13.310 1.00 11.58 447 ARG A O 1
ATOM 4755 N N . LYS A 1 400 ? -36.122 9.303 -14.857 1.00 12.02 448 LYS A N 1
ATOM 4756 C CA . LYS A 1 400 ? -37.321 9.462 -14.042 1.00 12.48 448 LYS A CA 1
ATOM 4757 C C . LYS A 1 400 ? -38.031 8.122 -13.835 1.00 11.98 448 LYS A C 1
ATOM 4758 O O . LYS A 1 400 ? -38.505 7.823 -12.728 1.00 11.75 448 LYS A O 1
ATOM 4777 N N . ILE A 1 401 ? -38.068 7.278 -14.865 1.00 11.83 449 ILE A N 1
ATOM 4778 C CA . ILE A 1 401 ? -38.625 5.937 -14.701 1.00 11.63 449 ILE A CA 1
ATOM 4779 C C . ILE A 1 401 ? -37.766 5.092 -13.764 1.00 11.92 449 ILE A C 1
ATOM 4780 O O . ILE A 1 401 ? -38.283 4.417 -12.872 1.00 11.84 449 ILE A O 1
ATOM 4796 N N . VAL A 1 402 ? -36.448 5.096 -13.961 1.00 11.38 450 VAL A N 1
ATOM 4797 C CA . VAL A 1 402 ? -35.571 4.302 -13.106 1.00 10.97 450 VAL A CA 1
ATOM 4798 C C . VAL A 1 402 ? -35.715 4.720 -11.650 1.00 10.38 450 VAL A C 1
ATOM 4799 O O . VAL A 1 402 ? -35.799 3.873 -10.753 1.00 10.81 450 VAL A O 1
ATOM 4812 N N . GLY A 1 403 ? -35.762 6.033 -11.382 1.00 11.10 451 GLY A N 1
ATOM 4813 C CA . GLY A 1 403 ? -35.974 6.482 -10.016 1.00 11.00 451 GLY A CA 1
ATOM 4814 C C . GLY A 1 403 ? -37.283 5.988 -9.435 1.00 10.32 451 GLY A C 1
ATOM 4815 O O . GLY A 1 403 ? -37.338 5.587 -8.268 1.00 10.82 451 GLY A O 1
ATOM 4819 N N . ALA A 1 404 ? -38.352 6.004 -10.237 1.00 10.98 452 ALA A N 1
ATOM 4820 C CA . ALA A 1 404 ? -39.633 5.496 -9.762 1.00 10.87 452 ALA A CA 1
ATOM 4821 C C . ALA A 1 404 ? -39.563 4.002 -9.476 1.00 10.81 452 ALA A C 1
ATOM 4822 O O . ALA A 1 404 ? -40.116 3.527 -8.477 1.00 10.42 452 ALA A O 1
ATOM 4829 N N . MET A 1 405 ? -38.859 3.240 -10.321 1.00 10.93 453 MET A N 1
ATOM 4830 C CA A MET A 1 405 ? -38.680 1.805 -10.103 0.61 11.54 453 MET A CA 1
ATOM 4831 C CA B MET A 1 405 ? -38.757 1.816 -10.063 0.39 11.64 453 MET A CA 1
ATOM 4832 C C . MET A 1 405 ? -37.987 1.538 -8.777 1.00 10.88 453 MET A C 1
ATOM 4833 O O . MET A 1 405 ? -38.359 0.632 -8.034 1.00 10.91 453 MET A O 1
ATOM 4860 N N . VAL A 1 406 ? -36.943 2.317 -8.473 1.00 10.81 454 VAL A N 1
ATOM 4861 C CA . VAL A 1 406 ? -36.260 2.148 -7.194 1.00 10.79 454 VAL A CA 1
ATOM 4862 C C . VAL A 1 406 ? -37.217 2.438 -6.043 1.00 10.56 454 VAL A C 1
ATOM 4863 O O . VAL A 1 406 ? -37.240 1.714 -5.038 1.00 10.43 454 VAL A O 1
ATOM 4876 N N . GLN A 1 407 ? -38.031 3.490 -6.170 1.00 9.87 455 GLN A N 1
ATOM 4877 C CA . GLN A 1 407 ? -39.009 3.803 -5.126 1.00 10.40 455 GLN A CA 1
ATOM 4878 C C . GLN A 1 407 ? -40.025 2.688 -4.947 1.00 10.05 455 GLN A C 1
ATOM 4879 O O . GLN A 1 407 ? -40.359 2.334 -3.814 1.00 10.88 455 GLN A O 1
ATOM 4893 N N . ILE A 1 408 ? -40.534 2.144 -6.046 1.00 9.43 456 ILE A N 1
ATOM 4894 C CA . ILE A 1 408 ? -41.555 1.098 -5.982 1.00 9.98 456 ILE A CA 1
ATOM 4895 C C . ILE A 1 408 ? -40.990 -0.180 -5.380 1.00 9.83 456 ILE A C 1
ATOM 4896 O O . ILE A 1 408 ? -41.556 -0.735 -4.440 1.00 10.45 456 ILE A O 1
ATOM 4912 N N . ILE A 1 409 ? -39.862 -0.663 -5.896 1.00 9.71 457 ILE A N 1
ATOM 4913 C CA . ILE A 1 409 ? -39.281 -1.877 -5.331 1.00 9.55 457 ILE A CA 1
ATOM 4914 C C . ILE A 1 409 ? -39.004 -1.678 -3.849 1.00 9.97 457 ILE A C 1
ATOM 4915 O O . ILE A 1 409 ? -39.261 -2.561 -3.024 1.00 10.49 457 ILE A O 1
ATOM 4931 N N . THR A 1 410 ? -38.466 -0.507 -3.489 1.00 9.65 458 THR A N 1
ATOM 4932 C CA . THR A 1 410 ? -38.108 -0.242 -2.100 1.00 9.80 458 THR A CA 1
ATOM 4933 C C . THR A 1 410 ? -39.336 -0.245 -1.188 1.00 9.62 458 THR A C 1
ATOM 4934 O O . THR A 1 410 ? -39.340 -0.903 -0.143 1.00 9.86 458 THR A O 1
ATOM 4945 N N . TYR A 1 411 ? -40.361 0.541 -1.529 1.00 9.18 459 TYR A N 1
ATOM 4946 C CA . TYR A 1 411 ? -41.483 0.722 -0.615 1.00 9.93 459 TYR A CA 1
ATOM 4947 C C . TYR A 1 411 ? -42.535 -0.374 -0.727 1.00 10.23 459 TYR A C 1
ATOM 4948 O O . TYR A 1 411 ? -43.144 -0.715 0.287 1.00 12.12 459 TYR A O 1
ATOM 4966 N N . ARG A 1 412 ? -42.762 -0.925 -1.926 1.00 10.69 460 ARG A N 1
ATOM 4967 C CA . ARG A 1 412 ? -43.737 -1.998 -2.100 1.00 11.15 460 ARG A CA 1
ATOM 4968 C C . ARG A 1 412 ? -43.180 -3.348 -1.670 1.00 11.04 460 ARG A C 1
ATOM 4969 O O . ARG A 1 412 ? -43.878 -4.120 -1.016 1.00 11.94 460 ARG A O 1
ATOM 4990 N N . ASP A 1 413 ? -41.937 -3.655 -2.024 1.00 10.92 461 ASP A N 1
ATOM 4991 C CA . ASP A 1 413 ? -41.409 -5.009 -1.894 1.00 10.86 461 ASP A CA 1
ATOM 4992 C C . ASP A 1 413 ? -40.414 -5.184 -0.759 1.00 11.23 461 ASP A C 1
ATOM 4993 O O . ASP A 1 413 ? -40.416 -6.224 -0.106 1.00 12.22 461 ASP A O 1
ATOM 5002 N N . TYR A 1 414 ? -39.528 -4.216 -0.538 1.00 10.14 462 TYR A N 1
ATOM 5003 C CA . TYR A 1 414 ? -38.403 -4.364 0.380 1.00 9.97 462 TYR A CA 1
ATOM 5004 C C . TYR A 1 414 ? -38.753 -3.961 1.814 1.00 9.84 462 TYR A C 1
ATOM 5005 O O . TYR A 1 414 ? -38.634 -4.763 2.746 1.00 9.99 462 TYR A O 1
ATOM 5023 N N . LEU A 1 415 ? -39.181 -2.717 2.016 1.00 9.59 463 LEU A N 1
ATOM 5024 C CA . LEU A 1 415 ? -39.377 -2.233 3.379 1.00 9.73 463 LEU A CA 1
ATOM 5025 C C . LEU A 1 415 ? -40.390 -3.037 4.179 1.00 9.58 463 LEU A C 1
ATOM 5026 O O . LEU A 1 415 ? -40.150 -3.243 5.386 1.00 10.06 463 LEU A O 1
ATOM 5042 N N . PRO A 1 416 ? -41.490 -3.536 3.614 1.00 9.80 464 PRO A N 1
ATOM 5043 C CA . PRO A 1 416 ? -42.382 -4.371 4.428 1.00 10.36 464 PRO A CA 1
ATOM 5044 C C . PRO A 1 416 ? -41.703 -5.595 5.009 1.00 10.83 464 PRO A C 1
ATOM 5045 O O . PRO A 1 416 ? -42.073 -6.044 6.102 1.00 11.66 464 PRO A O 1
ATOM 5056 N N . LEU A 1 417 ? -40.704 -6.130 4.309 1.00 10.86 465 LEU A N 1
ATOM 5057 C CA . LEU A 1 417 ? -39.985 -7.317 4.749 1.00 10.87 465 LEU A CA 1
ATOM 5058 C C . LEU A 1 417 ? -38.868 -6.983 5.725 1.00 11.16 465 LEU A C 1
ATOM 5059 O O . LEU A 1 417 ? -38.398 -7.880 6.437 1.00 11.35 465 LEU A O 1
ATOM 5075 N N . VAL A 1 418 ? -38.457 -5.720 5.791 1.00 10.78 466 VAL A N 1
ATOM 5076 C CA . VAL A 1 418 ? -37.546 -5.269 6.834 1.00 10.66 466 VAL A CA 1
ATOM 5077 C C . VAL A 1 418 ? -38.310 -5.029 8.127 1.00 10.16 466 VAL A C 1
ATOM 5078 O O . VAL A 1 418 ? -37.943 -5.521 9.199 1.00 10.71 466 VAL A O 1
ATOM 5091 N N . LEU A 1 419 ? -39.379 -4.241 8.043 1.00 10.26 467 LEU A N 1
ATOM 5092 C CA A LEU A 1 419 ? -40.049 -3.742 9.233 0.54 10.78 467 LEU A CA 1
ATOM 5093 C CA B LEU A 1 419 ? -40.057 -3.739 9.231 0.46 11.05 467 LEU A CA 1
ATOM 5094 C C . LEU A 1 419 ? -41.070 -4.713 9.806 1.00 11.08 467 LEU A C 1
ATOM 5095 O O . LEU A 1 419 ? -41.278 -4.713 11.015 1.00 11.99 467 LEU A O 1
ATOM 5126 N N . GLY A 1 420 ? -41.718 -5.518 8.974 1.00 11.76 468 GLY A N 1
ATOM 5127 C CA . GLY A 1 420 ? -42.860 -6.296 9.395 1.00 12.74 468 GLY A CA 1
ATOM 5128 C C . GLY A 1 420 ? -44.116 -5.444 9.400 1.00 13.17 468 GLY A C 1
ATOM 5129 O O . GLY A 1 420 ? -44.059 -4.207 9.338 1.00 13.10 468 GLY A O 1
ATOM 5133 N N . PRO A 1 421 ? -45.282 -6.089 9.473 1.00 14.56 469 PRO A N 1
ATOM 5134 C CA . PRO A 1 421 ? -46.519 -5.351 9.197 1.00 15.28 469 PRO A CA 1
ATOM 5135 C C . PRO A 1 421 ? -46.893 -4.324 10.251 1.00 15.34 469 PRO A C 1
ATOM 5136 O O . PRO A 1 421 ? -47.367 -3.236 9.898 1.00 16.26 469 PRO A O 1
ATOM 5147 N N . THR A 1 422 ? -46.698 -4.599 11.541 1.00 15.14 470 THR A N 1
ATOM 5148 C CA A THR A 1 422 ? -47.118 -3.629 12.552 0.84 15.82 470 THR A CA 1
ATOM 5149 C CA B THR A 1 422 ? -47.151 -3.610 12.515 0.16 15.10 470 THR A CA 1
ATOM 5150 C C . THR A 1 422 ? -46.268 -2.366 12.494 1.00 14.14 470 THR A C 1
ATOM 5151 O O . THR A 1 422 ? -46.792 -1.245 12.603 1.00 15.30 470 THR A O 1
ATOM 5172 N N . ALA A 1 423 ? -44.953 -2.523 12.294 1.00 13.23 471 ALA A N 1
ATOM 5173 C CA . ALA A 1 423 ? -44.100 -1.345 12.156 1.00 13.38 471 ALA A CA 1
ATOM 5174 C C . ALA A 1 423 ? -44.358 -0.600 10.846 1.00 12.19 471 ALA A C 1
ATOM 5175 O O . ALA A 1 423 ? -44.281 0.635 10.812 1.00 12.75 471 ALA A O 1
ATOM 5182 N N . MET A 1 424 ? -44.705 -1.308 9.770 1.00 12.90 472 MET A N 1
ATOM 5183 C CA . MET A 1 424 ? -45.126 -0.608 8.558 1.00 14.07 472 MET A CA 1
ATOM 5184 C C . MET A 1 424 ? -46.316 0.295 8.840 1.00 14.82 472 MET A C 1
ATOM 5185 O O . MET A 1 424 ? -46.337 1.457 8.428 1.00 15.31 472 MET A O 1
ATOM 5199 N N . ARG A 1 425 ? -47.329 -0.226 9.528 1.00 15.35 473 ARG A N 1
ATOM 5200 C CA A ARG A 1 425 ? -48.526 0.572 9.778 0.63 16.41 473 ARG A CA 1
ATOM 5201 C CA B ARG A 1 425 ? -48.519 0.583 9.761 0.37 16.73 473 ARG A CA 1
ATOM 5202 C C . ARG A 1 425 ? -48.227 1.752 10.689 1.00 16.78 473 ARG A C 1
ATOM 5203 O O . ARG A 1 425 ? -48.847 2.810 10.560 1.00 17.68 473 ARG A O 1
ATOM 5244 N N . LYS A 1 426 ? -47.303 1.583 11.625 1.00 15.70 474 LYS A N 1
ATOM 5245 C CA . LYS A 1 426 ? -46.980 2.643 12.569 1.00 16.72 474 LYS A CA 1
ATOM 5246 C C . LYS A 1 426 ? -46.113 3.724 11.940 1.00 15.65 474 LYS A C 1
ATOM 5247 O O . LYS A 1 426 ? -46.390 4.916 12.100 1.00 18.20 474 LYS A O 1
ATOM 5266 N N . TYR A 1 427 ? -45.056 3.334 11.226 1.00 14.17 475 TYR A N 1
ATOM 5267 C CA . TYR A 1 427 ? -44.069 4.294 10.754 1.00 13.94 475 TYR A CA 1
ATOM 5268 C C . TYR A 1 427 ? -44.255 4.699 9.298 1.00 14.26 475 TYR A C 1
ATOM 5269 O O . TYR A 1 427 ? -43.785 5.777 8.914 1.00 15.92 475 TYR A O 1
ATOM 5287 N N . LEU A 1 428 ? -44.908 3.871 8.483 1.00 13.89 476 LEU A N 1
ATOM 5288 C CA . LEU A 1 428 ? -45.085 4.129 7.051 1.00 15.15 476 LEU A CA 1
ATOM 5289 C C . LEU A 1 428 ? -46.542 3.943 6.672 1.00 14.87 476 LEU A C 1
ATOM 5290 O O . LEU A 1 428 ? -46.891 3.070 5.861 1.00 15.99 476 LEU A O 1
ATOM 5306 N N . PRO A 1 429 ? -47.428 4.755 7.230 1.00 13.93 477 PRO A N 1
ATOM 5307 C CA . PRO A 1 429 ? -48.826 4.685 6.808 1.00 14.10 477 PRO A CA 1
ATOM 5308 C C . PRO A 1 429 ? -48.949 5.084 5.343 1.00 13.07 477 PRO A C 1
ATOM 5309 O O . PRO A 1 429 ? -48.062 5.714 4.762 1.00 13.50 477 PRO A O 1
ATOM 5320 N N . THR A 1 430 ? -50.090 4.728 4.761 1.00 13.25 478 THR A N 1
ATOM 5321 C CA . THR A 1 430 ? -50.331 4.968 3.347 1.00 12.37 478 THR A CA 1
ATOM 5322 C C . THR A 1 430 ? -50.017 6.412 2.979 1.00 11.63 478 THR A C 1
ATOM 5323 O O . THR A 1 430 ? -50.404 7.356 3.678 1.00 12.04 478 THR A O 1
ATOM 5334 N N . TYR A 1 431 ? -49.324 6.577 1.853 1.00 11.44 479 TYR A N 1
ATOM 5335 C CA . TYR A 1 431 ? -49.006 7.896 1.336 1.00 11.53 479 TYR A CA 1
ATOM 5336 C C . TYR A 1 431 ? -50.261 8.699 1.041 1.00 10.96 479 TYR A C 1
ATOM 5337 O O . TYR A 1 431 ? -51.223 8.209 0.432 1.00 11.50 479 TYR A O 1
ATOM 5355 N N . ARG A 1 432 ? -50.213 9.969 1.423 1.00 11.20 480 ARG A N 1
ATOM 5356 C CA . ARG A 1 432 ? -51.285 10.916 1.159 1.00 11.76 480 ARG A CA 1
ATOM 5357 C C . ARG A 1 432 ? -50.830 12.063 0.282 1.00 13.00 480 ARG A C 1
ATOM 5358 O O . ARG A 1 432 ? -51.430 12.299 -0.761 1.00 14.24 480 ARG A O 1
ATOM 5379 N N . SER A 1 433 ? -49.771 12.771 0.662 1.00 13.82 481 SER A N 1
ATOM 5380 C CA . SER A 1 433 ? -49.393 13.957 -0.085 1.00 14.69 481 SER A CA 1
ATOM 5381 C C . SER A 1 433 ? -47.985 14.378 0.274 1.00 13.42 481 SER A C 1
ATOM 5382 O O . SER A 1 433 ? -47.473 14.078 1.355 1.00 14.90 481 SER A O 1
ATOM 5390 N N . TYR A 1 434 ? -47.402 15.126 -0.651 1.00 12.17 482 TYR A N 1
ATOM 5391 C CA . TYR A 1 434 ? -46.141 15.806 -0.424 1.00 12.12 482 TYR A CA 1
ATOM 5392 C C . TYR A 1 434 ? -46.347 16.955 0.544 1.00 13.05 482 TYR A C 1
ATOM 5393 O O . TYR A 1 434 ? -47.317 17.701 0.437 1.00 14.54 482 TYR A O 1
ATOM 5411 N N . ASN A 1 435 ? -45.438 17.097 1.495 1.00 14.00 483 ASN A N 1
ATOM 5412 C CA . ASN A 1 435 ? -45.503 18.187 2.454 1.00 16.08 483 ASN A CA 1
ATOM 5413 C C . ASN A 1 435 ? -44.133 18.846 2.540 1.00 14.65 483 ASN A C 1
ATOM 5414 O O . ASN A 1 435 ? -43.157 18.197 2.924 1.00 14.17 483 ASN A O 1
ATOM 5424 N N . ASP A 1 436 ? -44.058 20.131 2.179 1.00 15.17 484 ASP A N 1
ATOM 5425 C CA . ASP A 1 436 ? -42.780 20.836 2.124 1.00 17.23 484 ASP A CA 1
ATOM 5426 C C . ASP A 1 436 ? -42.257 21.230 3.501 1.00 16.05 484 ASP A C 1
ATOM 5427 O O . ASP A 1 436 ? -41.174 21.815 3.596 1.00 17.25 484 ASP A O 1
ATOM 5436 N N . SER A 1 437 ? -42.963 20.880 4.569 1.00 14.30 485 SER A N 1
ATOM 5437 C CA A SER A 1 437 ? -42.471 21.051 5.925 0.64 15.38 485 SER A CA 1
ATOM 5438 C CA B SER A 1 437 ? -42.426 21.070 5.905 0.36 14.88 485 SER A CA 1
ATOM 5439 C C . SER A 1 437 ? -41.730 19.826 6.437 1.00 14.43 485 SER A C 1
ATOM 5440 O O . SER A 1 437 ? -41.127 19.888 7.507 1.00 15.77 485 SER A O 1
ATOM 5455 N N . VAL A 1 438 ? -41.783 18.710 5.713 1.00 12.90 486 VAL A N 1
ATOM 5456 C CA . VAL A 1 438 ? -41.102 17.484 6.124 1.00 12.30 486 VAL A CA 1
ATOM 5457 C C . VAL A 1 438 ? -39.627 17.580 5.743 1.00 13.33 486 VAL A C 1
ATOM 5458 O O . VAL A 1 438 ? -39.287 17.941 4.613 1.00 16.99 486 VAL A O 1
ATOM 5471 N N . ASP A 1 439 ? -38.757 17.304 6.690 1.00 12.23 487 ASP A N 1
ATOM 5472 C CA . ASP A 1 439 ? -37.308 17.333 6.467 1.00 11.88 487 ASP A CA 1
ATOM 5473 C C . ASP A 1 439 ? -36.883 16.025 5.805 1.00 11.91 487 ASP A C 1
ATOM 5474 O O . ASP A 1 439 ? -36.987 14.965 6.435 1.00 13.07 487 ASP A O 1
ATOM 5483 N N . PRO A 1 440 ? -36.432 16.045 4.550 1.00 11.26 488 PRO A N 1
ATOM 5484 C CA . PRO A 1 440 ? -36.046 14.803 3.861 1.00 11.26 488 PRO A CA 1
ATOM 5485 C C . PRO A 1 440 ? -34.581 14.423 4.008 1.00 11.21 488 PRO A C 1
ATOM 5486 O O . PRO A 1 440 ? -34.129 13.520 3.311 1.00 12.81 488 PRO A O 1
ATOM 5497 N N . ARG A 1 441 ? -33.823 15.072 4.872 1.00 10.37 489 ARG A N 1
ATOM 5498 C CA . ARG A 1 441 ? -32.414 14.745 5.018 1.00 10.75 489 ARG A CA 1
ATOM 5499 C C . ARG A 1 441 ? -32.213 13.399 5.704 1.00 10.35 489 ARG A C 1
ATOM 5500 O O . ARG A 1 441 ? -33.015 12.968 6.533 1.00 10.41 489 ARG A O 1
ATOM 5521 N N . ILE A 1 442 ? -31.114 12.739 5.355 1.00 10.45 490 ILE A N 1
ATOM 5522 C CA . ILE A 1 442 ? -30.689 11.573 6.122 1.00 9.80 490 ILE A CA 1
ATOM 5523 C C . ILE A 1 442 ? -30.206 12.034 7.487 1.00 9.74 490 ILE A C 1
ATOM 5524 O O . ILE A 1 442 ? -29.395 12.969 7.603 1.00 11.07 490 ILE A O 1
ATOM 5540 N N . ALA A 1 443 ? -30.688 11.367 8.524 1.00 9.81 491 ALA A N 1
ATOM 5541 C CA . ALA A 1 443 ? -30.210 11.588 9.876 1.00 10.10 491 ALA A CA 1
ATOM 5542 C C . ALA A 1 443 ? -28.894 10.858 10.093 1.00 9.68 491 ALA A C 1
ATOM 5543 O O . ALA A 1 443 ? -28.685 9.743 9.612 1.00 10.05 491 ALA A O 1
ATOM 5550 N N . ASN A 1 444 ? -28.020 11.466 10.885 1.00 10.35 492 ASN A N 1
ATOM 5551 C CA . ASN A 1 444 ? -26.737 10.856 11.191 1.00 10.34 492 ASN A CA 1
ATOM 5552 C C . ASN A 1 444 ? -26.926 9.431 11.708 1.00 9.77 492 ASN A C 1
ATOM 5553 O O . ASN A 1 444 ? -26.267 8.500 11.251 1.00 10.18 492 ASN A O 1
ATOM 5564 N N . VAL A 1 445 ? -27.862 9.225 12.629 1.00 9.41 493 VAL A N 1
ATOM 5565 C CA . VAL A 1 445 ? -28.056 7.894 13.194 1.00 9.62 493 VAL A CA 1
ATOM 5566 C C . VAL A 1 445 ? -28.399 6.856 12.138 1.00 9.67 493 VAL A C 1
ATOM 5567 O O . VAL A 1 445 ? -28.034 5.683 12.281 1.00 9.40 493 VAL A O 1
ATOM 5580 N N . PHE A 1 446 ? -29.115 7.245 11.083 1.00 9.37 494 PHE A N 1
ATOM 5581 C CA . PHE A 1 446 ? -29.518 6.276 10.061 1.00 8.96 494 PHE A CA 1
ATOM 5582 C C . PHE A 1 446 ? -28.320 5.666 9.361 1.00 8.72 494 PHE A C 1
ATOM 5583 O O . PHE A 1 446 ? -28.362 4.490 8.990 1.00 9.47 494 PHE A O 1
ATOM 5600 N N . THR A 1 447 ? -27.241 6.434 9.194 1.00 9.57 495 THR A N 1
ATOM 5601 C CA . THR A 1 447 ? -26.042 5.913 8.538 1.00 9.97 495 THR A CA 1
ATOM 5602 C C . THR A 1 447 ? -25.486 4.711 9.278 1.00 9.92 495 THR A C 1
ATOM 5603 O O . THR A 1 447 ? -24.775 3.895 8.684 1.00 10.22 495 THR A O 1
ATOM 5614 N N . ASN A 1 448 ? -25.734 4.633 10.584 1.00 9.57 496 ASN A N 1
ATOM 5615 C CA . ASN A 1 448 ? -25.277 3.529 11.406 1.00 10.20 496 ASN A CA 1
ATOM 5616 C C . ASN A 1 448 ? -26.363 2.472 11.614 1.00 9.31 496 ASN A C 1
ATOM 5617 O O . ASN A 1 448 ? -26.090 1.275 11.504 1.00 10.25 496 ASN A O 1
ATOM 5628 N N . ALA A 1 449 ? -27.610 2.888 11.837 1.00 9.69 497 ALA A N 1
ATOM 5629 C CA . ALA A 1 449 ? -28.710 1.957 12.061 1.00 9.73 497 ALA A CA 1
ATOM 5630 C C . ALA A 1 449 ? -29.005 1.116 10.822 1.00 9.09 497 ALA A C 1
ATOM 5631 O O . ALA A 1 449 ? -29.343 -0.068 10.940 1.00 9.64 497 ALA A O 1
ATOM 5638 N N . PHE A 1 450 ? -28.910 1.701 9.622 1.00 9.16 498 PHE A N 1
ATOM 5639 C CA . PHE A 1 450 ? -29.224 0.938 8.415 1.00 9.58 498 PHE A CA 1
ATOM 5640 C C . PHE A 1 450 ? -28.153 -0.095 8.092 1.00 9.47 498 PHE A C 1
ATOM 5641 O O . PHE A 1 450 ? -28.377 -0.952 7.233 1.00 10.84 498 PHE A O 1
ATOM 5658 N N . ARG A 1 451 ? -27.018 -0.065 8.795 1.00 9.32 499 ARG A N 1
ATOM 5659 C CA . ARG A 1 451 ? -26.041 -1.137 8.730 1.00 9.47 499 ARG A CA 1
ATOM 5660 C C . ARG A 1 451 ? -26.539 -2.412 9.392 1.00 9.09 499 ARG A C 1
ATOM 5661 O O . ARG A 1 451 ? -25.775 -3.394 9.462 1.00 9.49 499 ARG A O 1
ATOM 5682 N N . TYR A 1 452 ? -27.801 -2.477 9.843 1.00 9.83 500 TYR A N 1
ATOM 5683 C CA . TYR A 1 452 ? -28.359 -3.752 10.275 1.00 9.68 500 TYR A CA 1
ATOM 5684 C C . TYR A 1 452 ? -28.134 -4.814 9.207 1.00 9.34 500 TYR A C 1
ATOM 5685 O O . TYR A 1 452 ? -28.015 -6.007 9.522 1.00 9.84 500 TYR A O 1
ATOM 5703 N N . GLY A 1 453 ? -28.068 -4.421 7.934 1.00 9.29 501 GLY A N 1
ATOM 5704 C CA . GLY A 1 453 ? -27.906 -5.371 6.846 1.00 10.15 501 GLY A CA 1
ATOM 5705 C C . GLY A 1 453 ? -26.641 -6.198 6.901 1.00 9.61 501 GLY A C 1
ATOM 5706 O O . GLY A 1 453 ? -26.581 -7.259 6.273 1.00 10.02 501 GLY A O 1
ATOM 5710 N N . HIS A 1 454 ? -25.641 -5.772 7.669 1.00 9.87 502 HIS A N 1
ATOM 5711 C CA . HIS A 1 454 ? -24.439 -6.577 7.822 1.00 9.50 502 HIS A CA 1
ATOM 5712 C C . HIS A 1 454 ? -24.734 -7.934 8.437 1.00 9.84 502 HIS A C 1
ATOM 5713 O O . HIS A 1 454 ? -23.980 -8.888 8.205 1.00 10.64 502 HIS A O 1
ATOM 5727 N N . THR A 1 455 ? -25.827 -8.049 9.192 1.00 9.51 503 THR A N 1
ATOM 5728 C CA . THR A 1 455 ? -26.259 -9.305 9.797 1.00 9.97 503 THR A CA 1
ATOM 5729 C C . THR A 1 455 ? -26.845 -10.283 8.781 1.00 9.98 503 THR A C 1
ATOM 5730 O O . THR A 1 455 ? -27.032 -11.460 9.120 1.00 10.77 503 THR A O 1
ATOM 5741 N N . LEU A 1 456 ? -27.095 -9.851 7.548 1.00 9.77 504 LEU A N 1
ATOM 5742 C CA . LEU A 1 456 ? -27.685 -10.659 6.485 1.00 9.92 504 LEU A CA 1
ATOM 5743 C C . LEU A 1 456 ? -26.649 -11.269 5.560 1.00 10.01 504 LEU A C 1
ATOM 5744 O O . LEU A 1 456 ? -26.999 -12.099 4.706 1.00 11.02 504 LEU A O 1
ATOM 5760 N N . ILE A 1 457 ? -25.394 -10.855 5.696 1.00 10.30 505 ILE A N 1
ATOM 5761 C CA . ILE A 1 457 ? -24.328 -11.197 4.756 1.00 9.63 505 ILE A CA 1
ATOM 5762 C C . ILE A 1 457 ? -23.894 -12.647 4.953 1.00 10.12 505 ILE A C 1
ATOM 5763 O O . ILE A 1 457 ? -23.593 -13.081 6.077 1.00 11.17 505 ILE A O 1
ATOM 5779 N N . GLN A 1 458 ? -23.849 -13.388 3.859 1.00 10.64 506 GLN A N 1
ATOM 5780 C CA . GLN A 1 458 ? -23.322 -14.743 3.793 1.00 11.27 506 GLN A CA 1
ATOM 5781 C C . GLN A 1 458 ? -21.818 -14.727 3.512 1.00 11.86 506 GLN A C 1
ATOM 5782 O O . GLN A 1 458 ? -21.293 -13.785 2.902 1.00 12.21 506 GLN A O 1
ATOM 5796 N N . PRO A 1 459 ? -21.093 -15.784 3.898 1.00 10.77 507 PRO A N 1
ATOM 5797 C CA . PRO A 1 459 ? -19.631 -15.782 3.774 1.00 12.28 507 PRO A CA 1
ATOM 5798 C C . PRO A 1 459 ? -19.092 -16.125 2.394 1.00 11.59 507 PRO A C 1
ATOM 5799 O O . PRO A 1 459 ? -17.872 -16.205 2.243 1.00 12.75 507 PRO A O 1
ATOM 5810 N N . PHE A 1 460 ? -19.940 -16.274 1.385 1.00 11.87 508 PHE A N 1
ATOM 5811 C CA . PHE A 1 460 ? -19.508 -16.552 0.031 1.00 11.95 508 PHE A CA 1
ATOM 5812 C C . PHE A 1 460 ? -20.319 -15.714 -0.937 1.00 11.54 508 PHE A C 1
ATOM 5813 O O . PHE A 1 460 ? -21.452 -15.323 -0.649 1.00 12.26 508 PHE A O 1
ATOM 5830 N N . MET A 1 461 ? -19.736 -15.496 -2.116 1.00 12.20 509 MET A N 1
ATOM 5831 C CA . MET A 1 461 ? -20.481 -15.144 -3.317 1.00 12.21 509 MET A CA 1
ATOM 5832 C C . MET A 1 461 ? -20.789 -16.431 -4.073 1.00 12.57 509 MET A C 1
ATOM 5833 O O . MET A 1 461 ? -19.903 -17.275 -4.270 1.00 13.64 509 MET A O 1
ATOM 5847 N N . PHE A 1 462 ? -22.049 -16.576 -4.485 1.00 12.77 510 PHE A N 1
ATOM 5848 C CA . PHE A 1 462 ? -22.529 -17.768 -5.171 1.00 13.51 510 PHE A CA 1
ATOM 5849 C C . PHE A 1 462 ? -22.810 -17.479 -6.637 1.00 13.71 510 PHE A C 1
ATOM 5850 O O . PHE A 1 462 ? -23.355 -16.428 -6.984 1.00 14.64 510 PHE A O 1
ATOM 5867 N N . ARG A 1 463 ? -22.462 -18.429 -7.498 1.00 13.31 511 ARG A N 1
ATOM 5868 C CA . ARG A 1 463 ? -22.702 -18.318 -8.929 1.00 14.18 511 ARG A CA 1
ATOM 5869 C C . ARG A 1 463 ? -23.417 -19.568 -9.417 1.00 14.87 511 ARG A C 1
ATOM 5870 O O . ARG A 1 463 ? -22.969 -20.693 -9.163 1.00 15.42 511 ARG A O 1
ATOM 5891 N N . LEU A 1 464 ? -24.529 -19.372 -10.119 1.00 14.83 512 LEU A N 1
ATOM 5892 C CA . LEU A 1 464 ? -25.330 -20.464 -10.648 1.00 15.09 512 LEU A CA 1
ATOM 5893 C C . LEU A 1 464 ? -25.457 -20.299 -12.151 1.00 15.78 512 LEU A C 1
ATOM 5894 O O . LEU A 1 464 ? -25.623 -19.183 -12.649 1.00 15.76 512 LEU A O 1
ATOM 5910 N N . ASP A 1 465 ? -25.400 -21.417 -12.863 1.00 16.21 513 ASP A N 1
ATOM 5911 C CA . ASP A 1 465 ? -25.455 -21.419 -14.317 1.00 17.62 513 ASP A CA 1
ATOM 5912 C C . ASP A 1 465 ? -26.907 -21.399 -14.797 1.00 18.42 513 ASP A C 1
ATOM 5913 O O . ASP A 1 465 ? -27.843 -21.228 -14.013 1.00 18.13 513 ASP A O 1
ATOM 5922 N N . ASN A 1 466 ? -27.108 -21.578 -16.105 1.00 19.86 514 ASN A N 1
ATOM 5923 C CA . ASN A 1 466 ? -28.436 -21.456 -16.695 1.00 21.19 514 ASN A CA 1
ATOM 5924 C C . ASN A 1 466 ? -29.324 -22.675 -16.447 1.00 21.30 514 ASN A C 1
ATOM 5925 O O . ASN A 1 466 ? -30.432 -22.718 -16.979 1.00 22.72 514 ASN A O 1
ATOM 5936 N N . ARG A 1 467 ? -28.877 -23.646 -15.653 1.00 21.19 515 ARG A N 1
ATOM 5937 C CA . ARG A 1 467 ? -29.753 -24.656 -15.074 1.00 20.47 515 ARG A CA 1
ATOM 5938 C C . ARG A 1 467 ? -29.999 -24.394 -13.592 1.00 18.76 515 ARG A C 1
ATOM 5939 O O . ARG A 1 467 ? -30.510 -25.271 -12.886 1.00 19.36 515 ARG A O 1
ATOM 5960 N N . TYR A 1 468 ? -29.611 -23.213 -13.099 1.00 17.58 516 TYR A N 1
ATOM 5961 C CA . TYR A 1 468 ? -29.658 -22.897 -11.673 1.00 17.48 516 TYR A CA 1
ATOM 5962 C C . TYR A 1 468 ? -28.879 -23.917 -10.853 1.00 17.60 516 TYR A C 1
ATOM 5963 O O . TYR A 1 468 ? -29.222 -24.210 -9.704 1.00 18.39 516 TYR A O 1
ATOM 5981 N N . GLN A 1 469 ? -27.801 -24.422 -11.431 1.00 17.58 517 GLN A N 1
ATOM 5982 C CA . GLN A 1 469 ? -26.902 -25.329 -10.740 1.00 18.43 517 GLN A CA 1
ATOM 5983 C C . GLN A 1 469 ? -25.582 -24.626 -10.426 1.00 18.46 517 GLN A C 1
ATOM 5984 O O . GLN A 1 469 ? -25.215 -23.658 -11.103 1.00 17.53 517 GLN A O 1
ATOM 5998 N N . PRO A 1 470 ? -24.873 -25.058 -9.382 1.00 18.38 518 PRO A N 1
ATOM 5999 C CA . PRO A 1 470 ? -23.584 -24.435 -9.054 1.00 18.78 518 PRO A CA 1
ATOM 6000 C C . PRO A 1 470 ? -22.699 -24.357 -10.287 1.00 19.80 518 PRO A C 1
ATOM 6001 O O . PRO A 1 470 ? -22.471 -25.355 -10.974 1.00 20.90 518 PRO A O 1
ATOM 6012 N N . MET A 1 471 ? -22.195 -23.165 -10.577 1.00 20.37 519 MET A N 1
ATOM 6013 C CA A MET A 1 471 ? -21.460 -22.948 -11.811 0.51 21.53 519 MET A CA 1
ATOM 6014 C CA B MET A 1 471 ? -21.453 -22.932 -11.812 0.49 22.55 519 MET A CA 1
ATOM 6015 C C . MET A 1 471 ? -19.997 -23.326 -11.621 1.00 22.61 519 MET A C 1
ATOM 6016 O O . MET A 1 471 ? -19.294 -22.736 -10.792 1.00 22.97 519 MET A O 1
ATOM 6043 N N . GLU A 1 472 ? -19.540 -24.290 -12.407 1.00 24.08 520 GLU A N 1
ATOM 6044 C CA . GLU A 1 472 ? -18.166 -24.736 -12.322 1.00 28.08 520 GLU A CA 1
ATOM 6045 C C . GLU A 1 472 ? -17.274 -23.766 -13.078 1.00 29.73 520 GLU A C 1
ATOM 6046 O O . GLU A 1 472 ? -17.722 -23.108 -14.014 1.00 30.50 520 GLU A O 1
ATOM 6058 N N . PRO A 1 473 ? -15.996 -23.685 -12.689 1.00 31.28 521 PRO A N 1
ATOM 6059 C CA . PRO A 1 473 ? -15.326 -24.509 -11.669 1.00 32.49 521 PRO A CA 1
ATOM 6060 C C . PRO A 1 473 ? -15.539 -24.132 -10.194 1.00 33.03 521 PRO A C 1
ATOM 6061 O O . PRO A 1 473 ? -15.487 -25.025 -9.340 1.00 35.18 521 PRO A O 1
ATOM 6072 N N . ASN A 1 474 ? -15.776 -22.851 -9.904 1.00 28.80 522 ASN A N 1
ATOM 6073 C CA . ASN A 1 474 ? -15.808 -22.311 -8.540 1.00 26.23 522 ASN A CA 1
ATOM 6074 C C . ASN A 1 474 ? -17.175 -21.706 -8.241 1.00 21.96 522 ASN A C 1
ATOM 6075 O O . ASN A 1 474 ? -17.349 -20.482 -8.322 1.00 21.89 522 ASN A O 1
ATOM 6086 N N . PRO A 1 475 ? -18.155 -22.524 -7.848 1.00 19.84 523 PRO A N 1
ATOM 6087 C CA . PRO A 1 475 ? -19.510 -21.994 -7.648 1.00 18.47 523 PRO A CA 1
ATOM 6088 C C . PRO A 1 475 ? -19.641 -21.089 -6.447 1.00 17.18 523 PRO A C 1
ATOM 6089 O O . PRO A 1 475 ? -20.616 -20.333 -6.366 1.00 17.27 523 PRO A O 1
ATOM 6100 N N . ARG A 1 476 ? -18.721 -21.161 -5.497 1.00 15.29 524 ARG A N 1
ATOM 6101 C CA . ARG A 1 476 ? -18.739 -20.237 -4.381 1.00 15.14 524 ARG A CA 1
ATOM 6102 C C . ARG A 1 476 ? -17.339 -19.708 -4.165 1.00 14.74 524 ARG A C 1
ATOM 6103 O O . ARG A 1 476 ? -16.354 -20.428 -4.353 1.00 17.36 524 ARG A O 1
ATOM 6124 N N . VAL A 1 477 ? -17.255 -18.434 -3.834 1.00 13.34 525 VAL A N 1
ATOM 6125 C CA . VAL A 1 477 ? -15.980 -17.779 -3.590 1.00 14.05 525 VAL A CA 1
ATOM 6126 C C . VAL A 1 477 ? -16.077 -17.123 -2.221 1.00 12.78 525 VAL A C 1
ATOM 6127 O O . VAL A 1 477 ? -17.039 -16.382 -1.968 1.00 12.80 525 VAL A O 1
ATOM 6140 N N . PRO A 1 478 ? -15.116 -17.326 -1.326 1.00 13.35 526 PRO A N 1
ATOM 6141 C CA . PRO A 1 478 ? -15.171 -16.638 -0.034 1.00 13.67 526 PRO A CA 1
ATOM 6142 C C . PRO A 1 478 ? -15.282 -15.140 -0.233 1.00 12.57 526 PRO A C 1
ATOM 6143 O O . PRO A 1 478 ? -14.626 -14.546 -1.094 1.00 12.55 526 PRO A O 1
ATOM 6154 N N . LEU A 1 479 ? -16.094 -14.511 0.605 1.00 12.43 527 LEU A N 1
ATOM 6155 C CA . LEU A 1 479 ? -16.334 -13.089 0.440 1.00 12.42 527 LEU A CA 1
ATOM 6156 C C . LEU A 1 479 ? -15.045 -12.290 0.519 1.00 12.81 527 LEU A C 1
ATOM 6157 O O . LEU A 1 479 ? -14.898 -11.283 -0.179 1.00 12.36 527 LEU A O 1
ATOM 6173 N N . SER A 1 480 ? -14.093 -12.734 1.336 1.00 12.60 528 SER A N 1
ATOM 6174 C CA . SER A 1 480 ? -12.824 -12.030 1.483 1.00 13.12 528 SER A CA 1
ATOM 6175 C C . SER A 1 480 ? -11.927 -12.127 0.256 1.00 13.13 528 SER A C 1
ATOM 6176 O O . SER A 1 480 ? -10.820 -11.581 0.281 1.00 14.41 528 SER A O 1
ATOM 6184 N N . ARG A 1 481 ? -12.380 -12.795 -0.805 1.00 12.74 529 ARG A N 1
ATOM 6185 C CA . ARG A 1 481 ? -11.716 -12.798 -2.102 1.00 12.97 529 ARG A CA 1
ATOM 6186 C C . ARG A 1 481 ? -12.575 -12.178 -3.197 1.00 13.11 529 ARG A C 1
ATOM 6187 O O . ARG A 1 481 ? -12.199 -12.258 -4.372 1.00 14.24 529 ARG A O 1
ATOM 6208 N N . VAL A 1 482 ? -13.700 -11.544 -2.855 1.00 12.57 530 VAL A N 1
ATOM 6209 C CA . VAL A 1 482 ? -14.498 -10.828 -3.846 1.00 12.23 530 VAL A CA 1
ATOM 6210 C C . VAL A 1 482 ? -14.562 -9.331 -3.606 1.00 11.95 530 VAL A C 1
ATOM 6211 O O . VAL A 1 482 ? -15.046 -8.612 -4.486 1.00 12.36 530 VAL A O 1
ATOM 6224 N N . PHE A 1 483 ? -14.113 -8.825 -2.464 1.00 11.44 531 PHE A N 1
ATOM 6225 C CA . PHE A 1 483 ? -14.182 -7.389 -2.259 1.00 11.71 531 PHE A CA 1
ATOM 6226 C C . PHE A 1 483 ? -13.314 -6.680 -3.298 1.00 11.62 531 PHE A C 1
ATOM 6227 O O . PHE A 1 483 ? -12.149 -7.032 -3.492 1.00 12.88 531 PHE A O 1
ATOM 6244 N N . PHE A 1 484 ? -13.893 -5.690 -3.980 1.00 11.70 532 PHE A N 1
ATOM 6245 C CA . PHE A 1 484 ? -13.204 -4.906 -5.006 1.00 12.56 532 PHE A CA 1
ATOM 6246 C C . PHE A 1 484 ? -12.782 -5.739 -6.206 1.00 12.95 532 PHE A C 1
ATOM 6247 O O . PHE A 1 484 ? -11.993 -5.281 -7.024 1.00 14.69 532 PHE A O 1
ATOM 6264 N N . ALA A 1 485 ? -13.326 -6.940 -6.352 1.00 12.83 533 ALA A N 1
ATOM 6265 C CA . ALA A 1 485 ? -12.853 -7.879 -7.370 1.00 13.08 533 ALA A CA 1
ATOM 6266 C C . ALA A 1 485 ? -13.629 -7.709 -8.680 1.00 13.46 533 ALA A C 1
ATOM 6267 O O . ALA A 1 485 ? -14.320 -8.607 -9.162 1.00 13.88 533 ALA A O 1
ATOM 6274 N N . SER A 1 486 ? -13.476 -6.517 -9.263 1.00 13.24 534 SER A N 1
ATOM 6275 C CA . SER A 1 486 ? -14.153 -6.206 -10.514 1.00 13.37 534 SER A CA 1
ATOM 6276 C C . SER A 1 486 ? -13.747 -7.178 -11.611 1.00 14.23 534 SER A C 1
ATOM 6277 O O . SER A 1 486 ? -14.529 -7.446 -12.532 1.00 14.95 534 SER A O 1
ATOM 6285 N N . TRP A 1 487 ? -12.530 -7.715 -11.533 1.00 13.68 535 TRP A N 1
ATOM 6286 C CA . TRP A 1 487 ? -12.092 -8.687 -12.521 1.00 14.33 535 TRP A CA 1
ATOM 6287 C C . TRP A 1 487 ? -13.011 -9.900 -12.600 1.00 14.39 535 TRP A C 1
ATOM 6288 O O . TRP A 1 487 ? -13.092 -10.541 -13.654 1.00 15.69 535 TRP A O 1
ATOM 6309 N N . ARG A 1 488 ? -13.696 -10.247 -11.507 1.00 14.63 536 ARG A N 1
ATOM 6310 C CA . ARG A 1 488 ? -14.559 -11.422 -11.536 1.00 15.34 536 ARG A CA 1
ATOM 6311 C C . ARG A 1 488 ? -15.780 -11.201 -12.416 1.00 15.28 536 ARG A C 1
ATOM 6312 O O . ARG A 1 488 ? -16.265 -12.144 -13.048 1.00 15.60 536 ARG A O 1
ATOM 6333 N N . VAL A 1 489 ? -16.288 -9.976 -12.470 1.00 15.19 537 VAL A N 1
ATOM 6334 C CA . VAL A 1 489 ? -17.396 -9.676 -13.368 1.00 16.38 537 VAL A CA 1
ATOM 6335 C C . VAL A 1 489 ? -16.933 -9.758 -14.810 1.00 17.46 537 VAL A C 1
ATOM 6336 O O . VAL A 1 489 ? -17.613 -10.330 -15.667 1.00 17.55 537 VAL A O 1
ATOM 6349 N N . VAL A 1 490 ? -15.756 -9.205 -15.094 1.00 17.69 538 VAL A N 1
ATOM 6350 C CA . VAL A 1 490 ? -15.277 -9.124 -16.466 1.00 19.88 538 VAL A CA 1
ATOM 6351 C C . VAL A 1 490 ? -14.803 -10.485 -16.961 1.00 19.93 538 VAL A C 1
ATOM 6352 O O . VAL A 1 490 ? -15.041 -10.851 -18.117 1.00 21.83 538 VAL A O 1
ATOM 6365 N N . LEU A 1 491 ? -14.113 -11.253 -16.112 1.00 19.88 539 LEU A N 1
ATOM 6366 C CA . LEU A 1 491 ? -13.390 -12.433 -16.566 1.00 20.47 539 LEU A CA 1
ATOM 6367 C C . LEU A 1 491 ? -13.999 -13.757 -16.109 1.00 20.91 539 LEU A C 1
ATOM 6368 O O . LEU A 1 491 ? -13.603 -14.805 -16.635 1.00 23.35 539 LEU A O 1
ATOM 6384 N N . GLU A 1 492 ? -14.961 -13.750 -15.183 1.00 19.96 540 GLU A N 1
ATOM 6385 C CA . GLU A 1 492 ? -15.531 -14.989 -14.655 1.00 19.66 540 GLU A CA 1
ATOM 6386 C C . GLU A 1 492 ? -17.040 -15.073 -14.895 1.00 19.45 540 GLU A C 1
ATOM 6387 O O . GLU A 1 492 ? -17.792 -15.614 -14.081 1.00 20.94 540 GLU A O 1
ATOM 6399 N N . GLY A 1 493 ? -17.504 -14.567 -16.033 1.00 19.47 541 GLY A N 1
ATOM 6400 C CA . GLY A 1 493 ? -18.822 -14.914 -16.523 1.00 19.35 541 GLY A CA 1
ATOM 6401 C C . GLY A 1 493 ? -19.908 -13.865 -16.413 1.00 17.81 541 GLY A C 1
ATOM 6402 O O . GLY A 1 493 ? -21.077 -14.194 -16.648 1.00 18.24 541 GLY A O 1
ATOM 6406 N N . GLY A 1 494 ? -19.577 -12.623 -16.089 1.00 16.93 542 GLY A N 1
ATOM 6407 C CA . GLY A 1 494 ? -20.566 -11.558 -16.139 1.00 16.50 542 GLY A CA 1
ATOM 6408 C C . GLY A 1 494 ? -21.552 -11.602 -14.987 1.00 15.54 542 GLY A C 1
ATOM 6409 O O . GLY A 1 494 ? -21.315 -12.227 -13.956 1.00 16.34 542 GLY A O 1
ATOM 6413 N N . ILE A 1 495 ? -22.680 -10.913 -15.171 1.00 14.99 543 ILE A N 1
ATOM 6414 C CA . ILE A 1 495 ? -23.596 -10.718 -14.057 1.00 14.77 543 ILE A CA 1
ATOM 6415 C C . ILE A 1 495 ? -24.664 -11.803 -13.919 1.00 13.89 543 ILE A C 1
ATOM 6416 O O . ILE A 1 495 ? -25.246 -11.929 -12.835 1.00 14.60 543 ILE A O 1
ATOM 6432 N N . ASP A 1 496 ? -24.935 -12.597 -14.968 1.00 14.27 544 ASP A N 1
ATOM 6433 C CA . ASP A 1 496 ? -26.030 -13.565 -14.863 1.00 15.08 544 ASP A CA 1
ATOM 6434 C C . ASP A 1 496 ? -25.817 -14.561 -13.732 1.00 14.06 544 ASP A C 1
ATOM 6435 O O . ASP A 1 496 ? -26.757 -14.792 -12.952 1.00 13.70 544 ASP A O 1
ATOM 6444 N N . PRO A 1 497 ? -24.657 -15.208 -13.592 1.00 14.28 545 PRO A N 1
ATOM 6445 C CA . PRO A 1 497 ? -24.535 -16.213 -12.526 1.00 14.59 545 PRO A CA 1
ATOM 6446 C C . PRO A 1 497 ? -24.679 -15.614 -11.145 1.00 13.63 545 PRO A C 1
ATOM 6447 O O . PRO A 1 497 ? -25.149 -16.283 -10.214 1.00 14.12 545 PRO A O 1
ATOM 6458 N N . ILE A 1 498 ? -24.255 -14.359 -10.993 1.00 13.25 546 ILE A N 1
ATOM 6459 C CA . ILE A 1 498 ? -24.332 -13.671 -9.713 1.00 13.37 546 ILE A CA 1
ATOM 6460 C C . ILE A 1 498 ? -25.780 -13.336 -9.379 1.00 12.87 546 ILE A C 1
ATOM 6461 O O . ILE A 1 498 ? -26.237 -13.538 -8.248 1.00 13.61 546 ILE A O 1
ATOM 6477 N N . LEU A 1 499 ? -26.534 -12.842 -10.359 1.00 12.68 547 LEU A N 1
ATOM 6478 C CA . LEU A 1 499 ? -27.938 -12.544 -10.117 1.00 12.80 547 LEU A CA 1
ATOM 6479 C C . LEU A 1 499 ? -28.730 -13.803 -9.788 1.00 13.07 547 LEU A C 1
ATOM 6480 O O . LEU A 1 499 ? -29.595 -13.783 -8.907 1.00 13.17 547 LEU A O 1
ATOM 6496 N N . ARG A 1 500 ? -28.451 -14.922 -10.469 1.00 12.78 548 ARG A N 1
ATOM 6497 C CA . ARG A 1 500 ? -29.112 -16.174 -10.105 1.00 13.61 548 ARG A CA 1
ATOM 6498 C C . ARG A 1 500 ? -28.802 -16.561 -8.666 1.00 13.53 548 ARG A C 1
ATOM 6499 O O . ARG A 1 500 ? -29.696 -16.990 -7.925 1.00 14.22 548 ARG A O 1
ATOM 6520 N N . GLY A 1 501 ? -27.532 -16.445 -8.258 1.00 13.48 549 GLY A N 1
ATOM 6521 C CA . GLY A 1 501 ? -27.178 -16.751 -6.884 1.00 13.91 549 GLY A CA 1
ATOM 6522 C C . GLY A 1 501 ? -27.926 -15.895 -5.880 1.00 13.03 549 GLY A C 1
ATOM 6523 O O . GLY A 1 501 ? -28.318 -16.377 -4.811 1.00 14.30 549 GLY A O 1
ATOM 6527 N N . LEU A 1 502 ? -28.134 -14.612 -6.206 1.00 12.91 550 LEU A N 1
ATOM 6528 C CA . LEU A 1 502 ? -28.881 -13.728 -5.313 1.00 12.42 550 LEU A CA 1
ATOM 6529 C C . LEU A 1 502 ? -30.346 -14.144 -5.198 1.00 12.10 550 LEU A C 1
ATOM 6530 O O . LEU A 1 502 ? -30.937 -14.056 -4.116 1.00 12.95 550 LEU A O 1
ATOM 6546 N N . MET A 1 503 ? -30.955 -14.594 -6.296 1.00 12.35 551 MET A N 1
ATOM 6547 C CA . MET A 1 503 ? -32.367 -14.959 -6.260 1.00 12.77 551 MET A CA 1
ATOM 6548 C C . MET A 1 503 ? -32.597 -16.297 -5.577 1.00 13.21 551 MET A C 1
ATOM 6549 O O . MET A 1 503 ? -33.627 -16.484 -4.921 1.00 13.59 551 MET A O 1
ATOM 6563 N N . ALA A 1 504 ? -31.681 -17.248 -5.753 1.00 13.03 552 ALA A N 1
ATOM 6564 C CA . ALA A 1 504 ? -31.955 -18.639 -5.429 1.00 14.21 552 ALA A CA 1
ATOM 6565 C C . ALA A 1 504 ? -31.281 -19.131 -4.168 1.00 15.13 552 ALA A C 1
ATOM 6566 O O . ALA A 1 504 ? -31.475 -20.300 -3.816 1.00 18.83 552 ALA A O 1
ATOM 6573 N N . THR A 1 505 ? -30.470 -18.322 -3.508 1.00 14.21 553 THR A N 1
ATOM 6574 C CA . THR A 1 505 ? -29.877 -18.758 -2.253 1.00 15.12 553 THR A CA 1
ATOM 6575 C C . THR A 1 505 ? -30.334 -17.838 -1.123 1.00 13.32 553 THR A C 1
ATOM 6576 O O . THR A 1 505 ? -30.763 -16.700 -1.367 1.00 13.76 553 THR A O 1
ATOM 6587 N N . PRO A 1 506 ? -30.297 -18.315 0.120 1.00 13.48 554 PRO A N 1
ATOM 6588 C CA . PRO A 1 506 ? -30.924 -17.574 1.217 1.00 13.29 554 PRO A CA 1
ATOM 6589 C C . PRO A 1 506 ? -30.038 -16.470 1.776 1.00 12.34 554 PRO A C 1
ATOM 6590 O O . PRO A 1 506 ? -28.810 -16.564 1.787 1.00 13.09 554 PRO A O 1
ATOM 6601 N N . ALA A 1 507 ? -30.679 -15.434 2.314 1.00 12.22 555 ALA A N 1
ATOM 6602 C CA . ALA A 1 507 ? -29.960 -14.524 3.193 1.00 11.68 555 ALA A CA 1
ATOM 6603 C C . ALA A 1 507 ? -29.533 -15.265 4.454 1.00 11.13 555 ALA A C 1
ATOM 6604 O O . ALA A 1 507 ? -30.102 -16.290 4.806 1.00 11.76 555 ALA A O 1
ATOM 6611 N N . LYS A 1 508 ? -28.496 -14.763 5.118 1.00 10.85 556 LYS A N 1
ATOM 6612 C CA . LYS A 1 508 ? -28.238 -15.205 6.483 1.00 10.71 556 LYS A CA 1
ATOM 6613 C C . LYS A 1 508 ? -29.312 -14.626 7.402 1.00 10.86 556 LYS A C 1
ATOM 6614 O O . LYS A 1 508 ? -29.715 -13.470 7.254 1.00 10.97 556 LYS A O 1
ATOM 6633 N N . LEU A 1 509 ? -29.774 -15.420 8.363 1.00 11.03 557 LEU A N 1
ATOM 6634 C CA . LEU A 1 509 ? -30.657 -14.934 9.417 1.00 11.31 557 LEU A CA 1
ATOM 6635 C C . LEU A 1 509 ? -29.849 -14.339 10.571 1.00 11.19 557 LEU A C 1
ATOM 6636 O O . LEU A 1 509 ? -28.871 -14.930 11.036 1.00 11.81 557 LEU A O 1
ATOM 6652 N N . ASN A 1 510 ? -30.246 -13.152 11.021 1.00 10.77 558 ASN A N 1
ATOM 6653 C CA . ASN A 1 510 ? -29.722 -12.581 12.259 1.00 11.33 558 ASN A CA 1
ATOM 6654 C C . ASN A 1 510 ? -30.290 -13.346 13.446 1.00 11.63 558 ASN A C 1
ATOM 6655 O O . ASN A 1 510 ? -31.511 -13.448 13.580 1.00 13.01 558 ASN A O 1
ATOM 6666 N N . ARG A 1 511 ? -29.414 -13.915 14.261 1.00 11.78 559 ARG A N 1
ATOM 6667 C CA . ARG A 1 511 ? -29.778 -14.520 15.534 1.00 12.48 559 ARG A CA 1
ATOM 6668 C C . ARG A 1 511 ? -28.905 -13.905 16.617 1.00 11.92 559 ARG A C 1
ATOM 6669 O O . ARG A 1 511 ? -27.790 -13.451 16.356 1.00 12.23 559 ARG A O 1
ATOM 6690 N N . GLN A 1 512 ? -29.404 -13.938 17.850 1.00 12.78 560 GLN A N 1
ATOM 6691 C CA . GLN A 1 512 ? -28.749 -13.222 18.934 1.00 13.53 560 GLN A CA 1
ATOM 6692 C C . GLN A 1 512 ? -27.402 -13.812 19.316 1.00 13.63 560 GLN A C 1
ATOM 6693 O O . GLN A 1 512 ? -26.600 -13.115 19.942 1.00 14.87 560 GLN A O 1
ATOM 6707 N N . ASN A 1 513 ? -27.123 -15.052 18.929 1.00 13.28 561 ASN A N 1
ATOM 6708 C CA . ASN A 1 513 ? -25.807 -15.666 19.102 1.00 14.01 561 ASN A CA 1
ATOM 6709 C C . ASN A 1 513 ? -25.132 -15.919 17.760 1.00 13.46 561 ASN A C 1
ATOM 6710 O O . ASN A 1 513 ? -24.139 -16.644 17.701 1.00 13.91 561 ASN A O 1
ATOM 6721 N N . GLN A 1 514 ? -25.656 -15.343 16.673 1.00 12.48 562 GLN A N 1
ATOM 6722 C CA . GLN A 1 514 ? -25.069 -15.476 15.347 1.00 12.65 562 GLN A CA 1
ATOM 6723 C C . GLN A 1 514 ? -25.261 -14.154 14.603 1.00 12.61 562 GLN A C 1
ATOM 6724 O O . GLN A 1 514 ? -25.965 -14.071 13.596 1.00 12.82 562 GLN A O 1
ATOM 6738 N N . ILE A 1 515 ? -24.589 -13.110 15.079 1.00 11.90 563 ILE A N 1
ATOM 6739 C CA . ILE A 1 515 ? -24.901 -11.770 14.602 1.00 11.51 563 ILE A CA 1
ATOM 6740 C C . ILE A 1 515 ? -24.282 -11.487 13.229 1.00 11.28 563 ILE A C 1
ATOM 6741 O O . ILE A 1 515 ? -24.993 -11.073 12.310 1.00 11.19 563 ILE A O 1
ATOM 6757 N N . ALA A 1 516 ? -22.965 -11.672 13.050 1.00 10.71 564 ALA A N 1
ATOM 6758 C CA . ALA A 1 516 ? -22.332 -11.355 11.765 1.00 10.56 564 ALA A CA 1
ATOM 6759 C C . ALA A 1 516 ? -21.120 -12.255 11.557 1.00 11.06 564 ALA A C 1
ATOM 6760 O O . ALA A 1 516 ? -20.440 -12.629 12.513 1.00 11.76 564 ALA A O 1
ATOM 6767 N N . VAL A 1 517 ? -20.857 -12.597 10.290 1.00 10.94 565 VAL A N 1
ATOM 6768 C CA . VAL A 1 517 ? -19.854 -13.605 9.936 1.00 11.62 565 VAL A CA 1
ATOM 6769 C C . VAL A 1 517 ? -18.425 -13.063 9.947 1.00 11.61 565 VAL A C 1
ATOM 6770 O O . VAL A 1 517 ? -18.153 -11.880 9.686 1.00 11.11 565 VAL A O 1
ATOM 6783 N N . ASP A 1 518 ? -17.472 -13.981 10.170 1.00 12.44 566 ASP A N 1
ATOM 6784 C CA . ASP A 1 518 ? -16.056 -13.626 10.200 1.00 12.57 566 ASP A CA 1
ATOM 6785 C C . ASP A 1 518 ? -15.508 -13.196 8.840 1.00 11.90 566 ASP A C 1
ATOM 6786 O O . ASP A 1 518 ? -14.472 -12.518 8.802 1.00 12.26 566 ASP A O 1
ATOM 6795 N N . GLU A 1 519 ? -16.170 -13.511 7.721 1.00 12.21 567 GLU A N 1
ATOM 6796 C CA . GLU A 1 519 ? -15.674 -12.943 6.465 1.00 12.37 567 GLU A CA 1
ATOM 6797 C C . GLU A 1 519 ? -15.677 -11.421 6.495 1.00 12.03 567 GLU A C 1
ATOM 6798 O O . GLU A 1 519 ? -14.846 -10.799 5.822 1.00 13.79 567 GLU A O 1
ATOM 6810 N N . ILE A 1 520 ? -16.607 -10.809 7.244 1.00 11.08 568 ILE A N 1
ATOM 6811 C CA . ILE A 1 520 ? -16.600 -9.364 7.454 1.00 11.03 568 ILE A CA 1
ATOM 6812 C C . ILE A 1 520 ? -16.068 -8.948 8.818 1.00 10.61 568 ILE A C 1
ATOM 6813 O O . ILE A 1 520 ? -15.622 -7.805 8.951 1.00 10.83 568 ILE A O 1
ATOM 6829 N N . ARG A 1 521 ? -16.082 -9.830 9.822 1.00 11.09 569 ARG A N 1
ATOM 6830 C CA . ARG A 1 521 ? -15.621 -9.491 11.164 1.00 11.09 569 ARG A CA 1
ATOM 6831 C C . ARG A 1 521 ? -14.120 -9.673 11.325 1.00 11.00 569 ARG A C 1
ATOM 6832 O O . ARG A 1 521 ? -13.526 -9.062 12.221 1.00 12.03 569 ARG A O 1
ATOM 6853 N N . GLU A 1 522 ? -13.510 -10.536 10.508 1.00 11.39 570 GLU A N 1
ATOM 6854 C CA . GLU A 1 522 ? -12.085 -10.827 10.589 1.00 12.06 570 GLU A CA 1
ATOM 6855 C C . GLU A 1 522 ? -11.334 -10.522 9.309 1.00 12.49 570 GLU A C 1
ATOM 6856 O O . GLU A 1 522 ? -10.126 -10.279 9.369 1.00 13.62 570 GLU A O 1
ATOM 6868 N N . ARG A 1 523 ? -12.002 -10.557 8.152 1.00 11.85 571 ARG A N 1
ATOM 6869 C CA . ARG A 1 523 ? -11.314 -10.580 6.867 1.00 11.92 571 ARG A CA 1
ATOM 6870 C C . ARG A 1 523 ? -11.823 -9.508 5.915 1.00 11.47 571 ARG A C 1
ATOM 6871 O O . ARG A 1 523 ? -11.592 -9.599 4.710 1.00 12.26 571 ARG A O 1
ATOM 6892 N N . LEU A 1 524 ? -12.464 -8.465 6.434 1.00 11.97 572 LEU A N 1
ATOM 6893 C CA . LEU A 1 524 ? -12.979 -7.434 5.554 1.00 11.85 572 LEU A CA 1
ATOM 6894 C C . LEU A 1 524 ? -11.827 -6.768 4.810 1.00 11.48 572 LEU A C 1
ATOM 6895 O O . LEU A 1 524 ? -10.879 -6.269 5.422 1.00 12.25 572 LEU A O 1
ATOM 6911 N N . PHE A 1 525 ? -11.908 -6.779 3.483 1.00 11.95 573 PHE A N 1
ATOM 6912 C CA . PHE A 1 525 ? -10.961 -6.080 2.617 1.00 12.33 573 PHE A CA 1
ATOM 6913 C C . PHE A 1 525 ? -9.535 -6.599 2.774 1.00 13.28 573 PHE A C 1
ATOM 6914 O O . PHE A 1 525 ? -8.578 -5.882 2.475 1.00 14.24 573 PHE A O 1
ATOM 6931 N N . GLU A 1 526 ? -9.395 -7.862 3.190 1.00 13.94 574 GLU A N 1
ATOM 6932 C CA . GLU A 1 526 ? -8.089 -8.459 3.466 1.00 16.25 574 GLU A CA 1
ATOM 6933 C C . GLU A 1 526 ? -7.140 -8.386 2.277 1.00 14.42 574 GLU A C 1
ATOM 6934 O O . GLU A 1 526 ? -5.924 -8.297 2.472 1.00 16.07 574 GLU A O 1
ATOM 6940 N N . GLN A 1 527 ? -7.643 -8.466 1.048 1.00 14.44 575 GLN A N 1
ATOM 6941 C CA . GLN A 1 527 ? -6.740 -8.488 -0.101 1.00 15.99 575 GLN A CA 1
ATOM 6942 C C . GLN A 1 527 ? -6.169 -7.125 -0.440 1.00 17.49 575 GLN A C 1
ATOM 6943 O O . GLN A 1 527 ? -5.202 -7.057 -1.200 1.00 20.25 575 GLN A O 1
ATOM 6958 N N . VAL A 1 528 ? -6.755 -6.041 0.068 1.00 17.20 576 VAL A N 1
ATOM 6959 C CA . VAL A 1 528 ? -6.432 -4.696 -0.390 1.00 19.78 576 VAL A CA 1
ATOM 6960 C C . VAL A 1 528 ? -5.931 -3.792 0.727 1.00 21.35 576 VAL A C 1
ATOM 6961 O O . VAL A 1 528 ? -5.612 -2.633 0.462 1.00 23.88 576 VAL A O 1
ATOM 6974 N N . MET A 1 529 ? -5.843 -4.290 1.964 1.00 19.35 577 MET A N 1
ATOM 6975 C CA . MET A 1 529 ? -5.382 -3.562 3.147 1.00 19.06 577 MET A CA 1
ATOM 6976 C C . MET A 1 529 ? -4.195 -4.332 3.745 1.00 16.93 577 MET A C 1
ATOM 6977 O O . MET A 1 529 ? -3.981 -5.515 3.457 1.00 16.40 577 MET A O 1
ATOM 6982 N N . ARG A 1 530 ? -3.433 -3.682 4.631 1.00 15.69 578 ARG A N 1
ATOM 6983 C CA . ARG A 1 530 ? -2.353 -4.370 5.345 1.00 15.43 578 ARG A CA 1
ATOM 6984 C C . ARG A 1 530 ? -2.865 -5.411 6.331 1.00 14.57 578 ARG A C 1
ATOM 6985 O O . ARG A 1 530 ? -2.073 -6.245 6.788 1.00 15.03 578 ARG A O 1
ATOM 7007 N N . ILE A 1 531 ? -4.144 -5.347 6.698 1.00 14.41 579 ILE A N 1
ATOM 7008 C CA . ILE A 1 531 ? -4.734 -6.208 7.713 1.00 14.37 579 ILE A CA 1
ATOM 7009 C C . ILE A 1 531 ? -6.215 -6.312 7.390 1.00 13.78 579 ILE A C 1
ATOM 7010 O O . ILE A 1 531 ? -6.818 -5.376 6.865 1.00 14.89 579 ILE A O 1
ATOM 7026 N N . GLY A 1 532 ? -6.808 -7.455 7.708 1.00 14.19 580 GLY A N 1
ATOM 7027 C CA . GLY A 1 532 ? -8.247 -7.582 7.583 1.00 13.70 580 GLY A CA 1
ATOM 7028 C C . GLY A 1 532 ? -8.961 -6.729 8.614 1.00 13.00 580 GLY A C 1
ATOM 7029 O O . GLY A 1 532 ? -8.567 -6.669 9.781 1.00 13.51 580 GLY A O 1
ATOM 7033 N N . LEU A 1 533 ? -10.041 -6.091 8.184 1.00 11.94 581 LEU A N 1
ATOM 7034 C CA . LEU A 1 533 ? -10.814 -5.240 9.067 1.00 12.14 581 LEU A CA 1
ATOM 7035 C C . LEU A 1 533 ? -11.953 -6.029 9.700 1.00 12.17 581 LEU A C 1
ATOM 7036 O O . LEU A 1 533 ? -12.210 -7.187 9.366 1.00 13.21 581 LEU A O 1
ATOM 7052 N N . ASP A 1 534 ? -12.621 -5.380 10.652 1.00 11.61 582 ASP A N 1
ATOM 7053 C CA . ASP A 1 534 ? -13.736 -5.954 11.412 1.00 11.00 582 ASP A CA 1
ATOM 7054 C C . ASP A 1 534 ? -14.901 -4.993 11.235 1.00 10.31 582 ASP A C 1
ATOM 7055 O O . ASP A 1 534 ? -14.916 -3.912 11.827 1.00 10.82 582 ASP A O 1
ATOM 7064 N N . LEU A 1 535 ? -15.846 -5.358 10.371 1.00 10.30 583 LEU A N 1
ATOM 7065 C CA . LEU A 1 535 ? -16.906 -4.415 10.012 1.00 10.50 583 LEU A CA 1
ATOM 7066 C C . LEU A 1 535 ? -17.808 -4.114 11.196 1.00 9.85 583 LEU A C 1
ATOM 7067 O O . LEU A 1 535 ? -18.083 -2.927 11.446 1.00 9.97 583 LEU A O 1
ATOM 7083 N N . PRO A 1 536 ? -18.282 -5.093 11.968 1.00 10.19 584 PRO A N 1
ATOM 7084 C CA . PRO A 1 536 ? -19.037 -4.739 13.183 1.00 10.56 584 PRO A CA 1
ATOM 7085 C C . PRO A 1 536 ? -18.293 -3.773 14.102 1.00 10.06 584 PRO A C 1
ATOM 7086 O O . PRO A 1 536 ? -18.893 -2.811 14.611 1.00 10.29 584 PRO A O 1
ATOM 7097 N N . ALA A 1 537 ? -16.997 -4.007 14.332 1.00 10.49 585 ALA A N 1
ATOM 7098 C CA . ALA A 1 537 ? -16.239 -3.095 15.178 1.00 10.17 585 ALA A CA 1
ATOM 7099 C C . ALA A 1 537 ? -16.136 -1.717 14.546 1.00 9.47 585 ALA A C 1
ATOM 7100 O O . ALA A 1 537 ? -16.251 -0.704 15.244 1.00 10.13 585 ALA A O 1
ATOM 7107 N N . LEU A 1 538 ? -15.937 -1.650 13.225 1.00 10.02 586 LEU A N 1
ATOM 7108 C CA . LEU A 1 538 ? -15.933 -0.358 12.550 1.00 9.97 586 LEU A CA 1
ATOM 7109 C C . LEU A 1 538 ? -17.261 0.361 12.738 1.00 9.68 586 LEU A C 1
ATOM 7110 O O . LEU A 1 538 ? -17.278 1.574 12.952 1.00 9.78 586 LEU A O 1
ATOM 7126 N N . ASN A 1 539 ? -18.382 -0.362 12.665 1.00 9.90 587 ASN A N 1
ATOM 7127 C CA . ASN A 1 539 ? -19.679 0.274 12.850 1.00 9.49 587 ASN A CA 1
ATOM 7128 C C . ASN A 1 539 ? -19.741 0.962 14.196 1.00 9.95 587 ASN A C 1
ATOM 7129 O O . ASN A 1 539 ? -20.244 2.088 14.311 1.00 9.67 587 ASN A O 1
ATOM 7140 N N . MET A 1 540 ? -19.245 0.293 15.233 1.00 9.66 588 MET A N 1
ATOM 7141 C CA . MET A 1 540 ? -19.26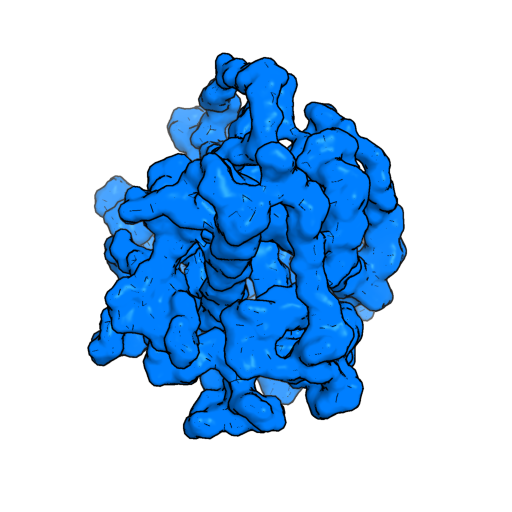3 0.839 16.584 1.00 10.24 588 MET A CA 1
ATOM 7142 C C . MET A 1 540 ? -18.306 2.012 16.735 1.00 9.97 588 MET A C 1
ATOM 7143 O O . MET A 1 540 ? -18.683 3.041 17.297 1.00 11.10 588 MET A O 1
ATOM 7157 N N . GLN A 1 541 ? -17.083 1.893 16.223 1.00 9.82 589 GLN A N 1
ATOM 7158 C CA . GLN A 1 541 ? -16.174 3.030 16.268 1.00 10.48 589 GLN A CA 1
ATOM 7159 C C . GLN A 1 541 ? -16.750 4.212 15.493 1.00 10.14 589 GLN A C 1
ATOM 7160 O O . GLN A 1 541 ? -16.603 5.372 15.897 1.00 10.55 589 GLN A O 1
ATOM 7174 N N . ARG A 1 542 ? -17.402 3.936 14.369 1.00 10.53 590 ARG A N 1
ATOM 7175 C CA . ARG A 1 542 ? -17.982 5.001 13.557 1.00 10.14 590 ARG A CA 1
ATOM 7176 C C . ARG A 1 542 ? -19.091 5.733 14.302 1.00 9.86 590 ARG A C 1
ATOM 7177 O O . ARG A 1 542 ? -19.207 6.957 14.211 1.00 10.54 590 ARG A O 1
ATOM 7198 N N . SER A 1 543 ? -19.942 5.012 15.024 1.00 9.69 591 SER A N 1
ATOM 7199 C CA . SER A 1 543 ? -20.967 5.693 15.792 1.00 10.05 591 SER A CA 1
ATOM 7200 C C . SER A 1 543 ? -20.361 6.625 16.822 1.00 10.70 591 SER A C 1
ATOM 7201 O O . SER A 1 543 ? -20.926 7.694 17.077 1.00 11.38 591 SER A O 1
ATOM 7209 N N . ARG A 1 544 ? -19.192 6.265 17.378 1.00 10.72 592 ARG A N 1
ATOM 7210 C CA . ARG A 1 544 ? -18.524 7.129 18.345 1.00 10.96 592 ARG A CA 1
ATOM 7211 C C . ARG A 1 544 ? -17.874 8.323 17.654 1.00 10.84 592 ARG A C 1
ATOM 7212 O O . ARG A 1 544 ? -17.993 9.457 18.117 1.00 11.55 592 ARG A O 1
ATOM 7233 N N . ASP A 1 545 ? -17.220 8.085 16.519 1.00 10.91 593 ASP A N 1
ATOM 7234 C CA . ASP A 1 545 ? -16.707 9.149 15.664 1.00 11.19 593 ASP A CA 1
ATOM 7235 C C . ASP A 1 545 ? -17.789 10.184 15.371 1.00 11.16 593 ASP A C 1
ATOM 7236 O O . ASP A 1 545 ? -17.529 11.394 15.404 1.00 11.94 593 ASP A O 1
ATOM 7245 N N . HIS A 1 546 ? -19.005 9.719 15.072 1.00 10.71 594 HIS A N 1
ATOM 7246 C CA . HIS A 1 546 ? -20.132 10.575 14.726 1.00 10.79 594 HIS A CA 1
ATOM 7247 C C . HIS A 1 546 ? -20.872 11.133 15.935 1.00 11.45 594 HIS A C 1
ATOM 7248 O O . HIS A 1 546 ? -21.873 11.830 15.756 1.00 11.89 594 HIS A O 1
ATOM 7262 N N . GLY A 1 547 ? -20.407 10.875 17.149 1.00 11.35 595 GLY A N 1
ATOM 7263 C CA . GLY A 1 547 ? -21.057 11.432 18.315 1.00 12.70 595 GLY A CA 1
ATOM 7264 C C . GLY A 1 547 ? -22.467 10.925 18.525 1.00 11.96 595 GLY A C 1
ATOM 7265 O O . GLY A 1 547 ? -23.303 11.639 19.087 1.00 12.80 595 GLY A O 1
ATOM 7269 N N . LEU A 1 548 ? -22.766 9.696 18.105 1.00 10.70 596 LEU A N 1
ATOM 7270 C CA . LEU A 1 548 ? -24.136 9.250 18.246 1.00 11.16 596 LEU A CA 1
ATOM 7271 C C . LEU A 1 548 ? -24.432 8.897 19.703 1.00 11.76 596 LEU A C 1
ATOM 7272 O O . LEU A 1 548 ? -23.632 8.218 20.357 1.00 12.22 596 LEU A O 1
ATOM 7288 N N . PRO A 1 549 ? -25.602 9.288 20.204 1.00 11.98 597 PRO A N 1
ATOM 7289 C CA . PRO A 1 549 ? -26.047 8.799 21.512 1.00 12.31 597 PRO A CA 1
ATOM 7290 C C . PRO A 1 549 ? -26.141 7.278 21.537 1.00 12.03 597 PRO A C 1
ATOM 7291 O O . PRO A 1 549 ? -26.248 6.619 20.502 1.00 12.14 597 PRO A O 1
ATOM 7302 N N . GLY A 1 550 ? -26.086 6.731 22.751 1.00 12.57 598 GLY A N 1
ATOM 7303 C CA . GLY A 1 550 ? -26.178 5.307 22.953 1.00 12.02 598 GLY A CA 1
ATOM 7304 C C . GLY A 1 550 ? -27.587 4.760 22.874 1.00 12.44 598 GLY A C 1
ATOM 7305 O O . GLY A 1 550 ? -28.570 5.461 22.625 1.00 12.33 598 GLY A O 1
ATOM 7309 N N . TYR A 1 551 ? -27.656 3.458 23.124 1.00 12.07 599 TYR A N 1
ATOM 7310 C CA . TYR A 1 551 ? -28.871 2.672 22.933 1.00 11.67 599 TYR A CA 1
ATOM 7311 C C . TYR A 1 551 ? -30.082 3.275 23.641 1.00 11.54 599 TYR A C 1
ATOM 7312 O O . TYR A 1 551 ? -31.147 3.438 23.035 1.00 12.34 599 TYR A O 1
ATOM 7330 N N . ASN A 1 552 ? -29.964 3.569 24.934 1.00 12.56 600 ASN A N 1
ATOM 7331 C CA . ASN A 1 552 ? -31.140 4.043 25.659 1.00 13.40 600 ASN A CA 1
ATOM 7332 C C . ASN A 1 552 ? -31.595 5.417 25.202 1.00 12.68 600 ASN A C 1
ATOM 7333 O O . ASN A 1 552 ? -32.797 5.696 25.242 1.00 13.01 600 ASN A O 1
ATOM 7344 N N . ALA A 1 553 ? -30.682 6.289 24.769 1.00 12.82 601 ALA A N 1
ATOM 7345 C CA . ALA A 1 553 ? -31.116 7.583 24.251 1.00 13.16 601 ALA A CA 1
ATOM 7346 C C . ALA A 1 553 ? -31.986 7.386 23.018 1.00 12.59 601 ALA A C 1
ATOM 7347 O O . ALA A 1 553 ? -32.985 8.084 22.824 1.00 12.71 601 ALA A O 1
ATOM 7354 N N . TRP A 1 554 ? -31.631 6.420 22.176 1.00 12.22 602 TRP A N 1
ATOM 7355 C CA . TRP A 1 554 ? -32.427 6.148 20.989 1.00 11.83 602 TRP A CA 1
ATOM 7356 C C . TRP A 1 554 ? -33.723 5.435 21.348 1.00 12.10 602 TRP A C 1
ATOM 7357 O O . TRP A 1 554 ? -34.767 5.724 20.760 1.00 12.15 602 TRP A O 1
ATOM 7378 N N . ARG A 1 555 ? -33.689 4.525 22.323 1.00 11.70 603 ARG A N 1
ATOM 7379 C CA . ARG A 1 555 ? -34.934 3.942 22.810 1.00 12.09 603 ARG A CA 1
ATOM 7380 C C . ARG A 1 555 ? -35.899 5.041 23.250 1.00 12.43 603 ARG A C 1
ATOM 7381 O O . ARG A 1 555 ? -37.086 5.031 22.896 1.00 13.33 603 ARG A O 1
ATOM 7402 N N . ARG A 1 556 ? -35.395 6.004 24.020 1.00 13.26 604 ARG A N 1
ATOM 7403 C CA A ARG A 1 556 ? -36.241 7.096 24.492 0.43 13.59 604 ARG A CA 1
ATOM 7404 C CA B ARG A 1 556 ? -36.212 7.117 24.499 0.57 14.60 604 ARG A CA 1
ATOM 7405 C C . ARG A 1 556 ? -36.773 7.933 23.337 1.00 14.24 604 ARG A C 1
ATOM 7406 O O . ARG A 1 556 ? -37.953 8.273 23.319 1.00 14.68 604 ARG A O 1
ATOM 7447 N N . PHE A 1 557 ? -35.929 8.245 22.353 1.00 13.80 605 PHE A N 1
ATOM 7448 C CA . PHE A 1 557 ? -36.375 8.968 21.162 1.00 14.03 605 PHE A CA 1
ATOM 7449 C C . PHE A 1 557 ? -37.534 8.254 20.489 1.00 13.84 605 PHE A C 1
ATOM 7450 O O . PHE A 1 557 ? -38.449 8.892 19.964 1.00 14.70 605 PHE A O 1
ATOM 7467 N N . CYS A 1 558 ? -37.505 6.929 20.489 1.00 13.17 606 CYS A N 1
ATOM 7468 C CA . CYS A 1 558 ? -38.516 6.090 19.857 1.00 14.20 606 CYS A CA 1
ATOM 7469 C C . CYS A 1 558 ? -39.686 5.755 20.771 1.00 14.66 606 CYS A C 1
ATOM 7470 O O . CYS A 1 558 ? -40.592 5.026 20.351 1.00 16.41 606 CYS A O 1
ATOM 7477 N N . GLY A 1 559 ? -39.704 6.270 21.993 1.00 14.77 607 GLY A N 1
ATOM 7478 C CA . GLY A 1 559 ? -40.809 6.000 22.896 1.00 15.81 607 GLY A CA 1
ATOM 7479 C C . GLY A 1 559 ? -40.830 4.595 23.453 1.00 16.16 607 GLY A C 1
ATOM 7480 O O . GLY A 1 559 ? -41.897 4.095 23.821 1.00 19.30 607 GLY A O 1
ATOM 7484 N N . LEU A 1 560 ? -39.671 3.949 23.540 1.00 14.93 608 LEU A N 1
ATOM 7485 C CA . LEU A 1 560 ? -39.551 2.586 24.018 1.00 15.21 608 LEU A CA 1
ATOM 7486 C C . LEU A 1 560 ? -38.915 2.549 25.402 1.00 15.76 608 LEU A C 1
ATOM 7487 O O . LEU A 1 560 ? -38.113 3.424 25.735 1.00 15.26 608 LEU A O 1
ATOM 7503 N N . PRO A 1 561 ? -39.222 1.538 26.214 1.00 16.07 609 PRO A N 1
ATOM 7504 C CA . PRO A 1 561 ? -38.632 1.462 27.553 1.00 16.10 609 PRO A CA 1
ATOM 7505 C C . PRO A 1 561 ? -37.111 1.441 27.502 1.00 15.34 609 PRO A C 1
ATOM 7506 O O . PRO A 1 561 ? -36.505 0.860 26.600 1.00 15.72 609 PRO A O 1
ATOM 7517 N N . GLN A 1 562 ? -36.502 2.057 28.510 1.00 15.51 610 GLN A N 1
ATOM 7518 C CA . GLN A 1 562 ? -35.050 2.173 28.606 1.00 15.08 610 GLN A CA 1
ATOM 7519 C C . GLN A 1 562 ? -34.540 1.295 29.749 1.00 15.67 610 GLN A C 1
ATOM 7520 O O . GLN A 1 562 ? -34.575 1.705 30.923 1.00 17.12 610 GLN A O 1
ATOM 7534 N N . PRO A 1 563 ? -34.063 0.082 29.470 1.00 14.23 611 PRO A N 1
ATOM 7535 C CA . PRO A 1 563 ? -33.615 -0.800 30.554 1.00 15.23 611 PRO A CA 1
ATOM 7536 C C . PRO A 1 563 ? -32.357 -0.253 31.203 1.00 15.82 611 PRO A C 1
ATOM 7537 O O . PRO A 1 563 ? -31.471 0.265 30.529 1.00 16.28 611 PRO A O 1
ATOM 7548 N N . GLU A 1 564 ? -32.273 -0.391 32.521 1.00 17.05 612 GLU A N 1
ATOM 7549 C CA . GLU A 1 564 ? -31.107 0.068 33.270 1.00 19.51 612 GLU A CA 1
ATOM 7550 C C . GLU A 1 564 ? -30.279 -1.073 33.836 1.00 19.48 612 GLU A C 1
ATOM 7551 O O . GLU A 1 564 ? -29.042 -0.999 33.855 1.00 21.06 612 GLU A O 1
ATOM 7563 N N . THR A 1 565 ? -30.921 -2.127 34.307 1.00 19.70 613 THR A N 1
ATOM 7564 C CA . THR A 1 565 ? -30.242 -3.245 34.942 1.00 18.56 613 THR A CA 1
ATOM 7565 C C . THR A 1 565 ? -30.107 -4.399 33.960 1.00 18.27 613 THR A C 1
ATOM 7566 O O . THR A 1 565 ? -30.734 -4.435 32.904 1.00 18.33 613 THR A O 1
ATOM 7577 N N . VAL A 1 566 ? -29.275 -5.366 34.331 1.00 18.67 614 VAL A N 1
ATOM 7578 C CA . VAL A 1 566 ? -29.115 -6.549 33.496 1.00 19.01 614 VAL A CA 1
ATOM 7579 C C . VAL A 1 566 ? -30.442 -7.283 33.336 1.00 18.13 614 VAL A C 1
ATOM 7580 O O . VAL A 1 566 ? -30.772 -7.759 32.246 1.00 17.73 614 VAL A O 1
ATOM 7593 N N . GLY A 1 567 ? -31.237 -7.361 34.405 1.00 18.32 615 GLY A N 1
ATOM 7594 C CA . GLY A 1 567 ? -32.525 -8.030 34.309 1.00 17.88 615 GLY A CA 1
ATOM 7595 C C . GLY A 1 567 ? -33.491 -7.307 33.391 1.00 17.73 615 GLY A C 1
ATOM 7596 O O . GLY A 1 567 ? -34.193 -7.934 32.593 1.00 18.37 615 GLY A O 1
ATOM 7600 N N . GLN A 1 568 ? -33.533 -5.978 33.477 1.00 16.80 616 GLN A N 1
ATOM 7601 C CA . GLN A 1 568 ? -34.383 -5.214 32.568 1.00 16.16 616 GLN A CA 1
ATOM 7602 C C . GLN A 1 568 ? -33.932 -5.375 31.120 1.00 14.77 616 GLN A C 1
ATOM 7603 O O . GLN A 1 568 ? -34.762 -5.507 30.211 1.00 15.34 616 GLN A O 1
ATOM 7617 N N . LEU A 1 569 ? -32.617 -5.369 30.880 1.00 14.92 617 LEU A N 1
ATOM 7618 C CA . LEU A 1 569 ? -32.124 -5.564 29.523 1.00 14.79 617 LEU A CA 1
ATOM 7619 C C . LEU A 1 569 ? -32.454 -6.965 29.023 1.00 14.31 617 LEU A C 1
ATOM 7620 O O . LEU A 1 569 ? -32.836 -7.144 27.860 1.00 14.36 617 LEU A O 1
ATOM 7636 N N . GLY A 1 570 ? -32.337 -7.964 29.895 1.00 15.11 618 GLY A N 1
ATOM 7637 C CA . GLY A 1 570 ? -32.732 -9.315 29.524 1.00 15.96 618 GLY A CA 1
ATOM 7638 C C . GLY A 1 570 ? -34.182 -9.400 29.096 1.00 16.49 618 GLY A C 1
ATOM 7639 O O . GLY A 1 570 ? -34.521 -10.119 28.155 1.00 17.08 618 GLY A O 1
ATOM 7643 N N . THR A 1 571 ? -35.059 -8.665 29.777 1.00 16.57 619 THR A N 1
ATOM 7644 C CA . THR A 1 571 ? -36.468 -8.638 29.388 1.00 17.09 619 THR A CA 1
ATOM 7645 C C . THR A 1 571 ? -36.652 -7.997 28.016 1.00 17.10 619 THR A C 1
ATOM 7646 O O . THR A 1 571 ? -37.361 -8.533 27.157 1.00 17.18 619 THR A O 1
ATOM 7657 N N . VAL A 1 572 ? -36.008 -6.853 27.787 1.00 15.68 620 VAL A N 1
ATOM 7658 C CA . VAL A 1 572 ? -36.150 -6.161 26.508 1.00 15.61 620 VAL A CA 1
ATOM 7659 C C . VAL A 1 572 ? -35.659 -7.038 25.366 1.00 15.35 620 VAL A C 1
ATOM 7660 O O . VAL A 1 572 ? -36.270 -7.087 24.290 1.00 16.03 620 VAL A O 1
ATOM 7673 N N . LEU A 1 573 ? -34.542 -7.729 25.573 1.00 14.47 621 LEU A N 1
ATOM 7674 C CA . LEU A 1 573 ? -33.956 -8.557 24.525 1.00 14.61 621 LEU A CA 1
ATOM 7675 C C . LEU A 1 573 ? -34.559 -9.947 24.473 1.00 15.51 621 LEU A C 1
ATOM 7676 O O . LEU A 1 573 ? -34.261 -10.709 23.540 1.00 16.59 621 LEU A O 1
ATOM 7692 N N . ARG A 1 574 ? -35.417 -10.278 25.435 1.00 16.16 622 ARG A N 1
ATOM 7693 C CA . ARG A 1 574 ? -35.899 -11.639 25.598 1.00 17.56 622 ARG A CA 1
ATOM 7694 C C . ARG A 1 574 ? -34.734 -12.618 25.567 1.00 17.72 622 ARG A C 1
ATOM 7695 O O . ARG A 1 574 ? -34.800 -13.682 24.948 1.00 18.45 622 ARG A O 1
ATOM 7716 N N . ASN A 1 575 ? -33.653 -12.248 26.256 1.00 17.30 623 ASN A N 1
ATOM 7717 C CA . ASN A 1 575 ? -32.424 -13.026 26.231 1.00 17.20 623 ASN A CA 1
ATOM 7718 C C . ASN A 1 575 ? -31.508 -12.536 27.346 1.00 17.72 623 ASN A C 1
ATOM 7719 O O . ASN A 1 575 ? -30.743 -11.581 27.175 1.00 16.53 623 ASN A O 1
ATOM 7730 N N . LEU A 1 576 ? -31.580 -13.194 28.500 1.00 18.92 624 LEU A N 1
ATOM 7731 C CA . LEU A 1 576 ? -30.747 -12.809 29.627 1.00 19.51 624 LEU A CA 1
ATOM 7732 C C . LEU A 1 576 ? -29.272 -13.100 29.361 1.00 19.18 624 LEU A C 1
ATOM 7733 O O . LEU A 1 576 ? -28.406 -12.343 29.813 1.00 19.00 624 LEU A O 1
ATOM 7749 N N . LYS A 1 577 ? -28.964 -14.177 28.633 1.00 18.72 625 LYS A N 1
ATOM 7750 C CA . LYS A 1 577 ? -27.569 -14.495 28.332 1.00 19.58 625 LYS A CA 1
ATOM 7751 C C . LYS A 1 577 ? -26.912 -13.372 27.537 1.00 17.93 625 LYS A C 1
ATOM 7752 O O . LYS A 1 577 ? -25.788 -12.955 27.839 1.00 18.18 625 LYS A O 1
ATOM 7771 N N . LEU A 1 578 ? -27.595 -12.877 26.503 1.00 16.78 626 LEU A N 1
ATOM 7772 C CA . LEU A 1 578 ? -27.058 -11.769 25.721 1.00 15.53 626 LEU A CA 1
ATOM 7773 C C . LEU A 1 578 ? -26.983 -10.494 26.553 1.00 15.09 626 LEU A C 1
ATOM 7774 O O . LEU A 1 578 ? -25.997 -9.750 26.473 1.00 15.31 626 LEU A O 1
ATOM 7790 N N . ALA A 1 579 ? -28.011 -10.225 27.359 1.00 15.05 627 ALA A N 1
ATOM 7791 C CA . ALA A 1 579 ? -27.979 -9.052 28.225 1.00 15.73 627 ALA A CA 1
ATOM 7792 C C . ALA A 1 579 ? -26.774 -9.083 29.156 1.00 16.07 627 ALA A C 1
ATOM 7793 O O . ALA A 1 579 ? -26.105 -8.059 29.349 1.00 16.05 627 ALA A O 1
ATOM 7800 N N . ARG A 1 580 ? -26.460 -10.255 29.716 1.00 16.69 628 ARG A N 1
ATOM 7801 C CA . ARG A 1 580 ? -25.301 -10.358 30.598 1.00 18.19 628 ARG A CA 1
ATOM 7802 C C . ARG A 1 580 ? -24.001 -10.070 29.852 1.00 17.78 628 ARG A C 1
ATOM 7803 O O . ARG A 1 580 ? -23.117 -9.374 30.371 1.00 17.90 628 ARG A O 1
ATOM 7824 N N A LYS A 1 581 ? -23.868 -10.576 28.623 0.54 17.54 629 LYS A N 1
ATOM 7825 N N B LYS A 1 581 ? -23.858 -10.614 28.647 0.46 17.72 629 LYS A N 1
ATOM 7826 C CA A LYS A 1 581 ? -22.663 -10.297 27.842 0.54 17.95 629 LYS A CA 1
ATOM 7827 C CA B LYS A 1 581 ? -22.691 -10.300 27.834 0.46 18.22 629 LYS A CA 1
ATOM 7828 C C A LYS A 1 581 ? -22.546 -8.810 27.516 0.54 16.07 629 LYS A C 1
ATOM 7829 C C B LYS A 1 581 ? -22.575 -8.797 27.616 0.46 16.21 629 LYS A C 1
ATOM 7830 O O A LYS A 1 581 ? -21.447 -8.242 27.551 0.54 15.79 629 LYS A O 1
ATOM 7831 O O B LYS A 1 581 ? -21.514 -8.202 27.834 0.46 16.08 629 LYS A O 1
ATOM 7868 N N . LEU A 1 582 ? -23.663 -8.167 27.163 1.00 15.26 630 LEU A N 1
ATOM 7869 C CA . LEU A 1 582 ? -23.634 -6.735 26.883 1.00 14.63 630 LEU A CA 1
ATOM 7870 C C . LEU A 1 582 ? -23.283 -5.932 28.128 1.00 15.24 630 LEU A C 1
ATOM 7871 O O . LEU A 1 582 ? -22.508 -4.971 28.053 1.00 16.01 630 LEU A O 1
ATOM 7888 N N . MET A 1 583 ? -23.831 -6.310 29.287 1.00 15.62 631 MET A N 1
ATOM 7889 C CA . MET A 1 583 ? -23.526 -5.579 30.515 1.00 16.63 631 MET A CA 1
ATOM 7890 C C . MET A 1 583 ? -22.074 -5.774 30.936 1.00 16.38 631 MET A C 1
ATOM 7891 O O . MET A 1 583 ? -21.454 -4.853 31.484 1.00 17.06 631 MET A O 1
ATOM 7905 N N . GLU A 1 584 ? -21.519 -6.968 30.707 1.00 17.14 632 GLU A N 1
ATOM 7906 C CA . GLU A 1 584 ? -20.117 -7.202 31.017 1.00 19.19 632 GLU A CA 1
ATOM 7907 C C . GLU A 1 584 ? -19.214 -6.321 30.169 1.00 18.75 632 GLU A C 1
ATOM 7908 O O . GLU A 1 584 ? -18.191 -5.838 30.652 1.00 20.98 632 GLU A O 1
ATOM 7920 N N . GLN A 1 585 ? -19.586 -6.080 28.912 1.00 17.36 633 GLN A N 1
ATOM 7921 C CA . GLN A 1 585 ? -18.779 -5.241 28.027 1.00 17.05 633 GLN A CA 1
ATOM 7922 C C . GLN A 1 585 ? -18.985 -3.758 28.295 1.00 16.35 633 GLN A C 1
ATOM 7923 O O . GLN A 1 585 ? -18.019 -2.989 28.337 1.00 18.99 633 GLN A O 1
ATOM 7937 N N . TYR A 1 586 ? -20.241 -3.340 28.451 1.00 14.84 634 TYR A N 1
ATOM 7938 C CA . TYR A 1 586 ? -20.601 -1.935 28.425 1.00 14.59 634 TYR A CA 1
ATOM 7939 C C . TYR A 1 586 ? -20.911 -1.330 29.789 1.00 14.97 634 TYR A C 1
ATOM 7940 O O . TYR A 1 586 ? -20.914 -0.098 29.901 1.00 15.74 634 TYR A O 1
ATOM 7958 N N . GLY A 1 587 ? -21.191 -2.139 30.805 1.00 15.04 635 GLY A N 1
ATOM 7959 C CA . GLY A 1 587 ? -21.501 -1.635 32.146 1.00 15.67 635 GLY A CA 1
ATOM 7960 C C . GLY A 1 587 ? -22.927 -1.160 32.314 1.00 15.23 635 GLY A C 1
ATOM 7961 O O . GLY A 1 587 ? -23.583 -1.485 33.311 1.00 16.08 635 GLY A O 1
ATOM 7965 N N . THR A 1 588 ? -23.431 -0.386 31.351 1.00 15.94 636 THR A N 1
ATOM 7966 C CA . THR A 1 588 ? -24.782 0.157 31.408 1.00 15.96 636 THR A CA 1
ATOM 7967 C C . THR A 1 588 ? -25.381 0.100 30.010 1.00 15.44 636 THR A C 1
ATOM 7968 O O . THR A 1 588 ? -24.666 0.335 29.023 1.00 14.99 636 THR A O 1
ATOM 7979 N N . PRO A 1 589 ? -26.683 -0.167 29.884 1.00 15.82 637 PRO A N 1
ATOM 7980 C CA . PRO A 1 589 ? -27.303 -0.085 28.555 1.00 15.09 637 PRO A CA 1
ATOM 7981 C C . PRO A 1 589 ? -27.259 1.307 27.967 1.00 15.82 637 PRO A C 1
ATOM 7982 O O . PRO A 1 589 ? -27.434 1.459 26.754 1.00 16.88 637 PRO A O 1
ATOM 7993 N N . ASN A 1 590 ? -27.007 2.335 28.780 1.00 14.89 638 ASN A N 1
ATOM 7994 C CA . ASN A 1 590 ? -26.865 3.681 28.240 1.00 15.05 638 ASN A CA 1
ATOM 7995 C C . ASN A 1 590 ? -25.681 3.785 27.291 1.00 14.43 638 ASN A C 1
ATOM 7996 O O . ASN A 1 590 ? -25.654 4.690 26.449 1.00 15.28 638 ASN A O 1
ATOM 8007 N N . ASN A 1 591 ? -24.716 2.875 27.402 1.00 13.65 639 ASN A N 1
ATOM 8008 C CA . ASN A 1 591 ? -23.491 2.953 26.621 1.00 13.30 639 ASN A CA 1
ATOM 8009 C C . ASN A 1 591 ? -23.449 1.997 25.443 1.00 11.92 639 ASN A C 1
ATOM 8010 O O . ASN A 1 591 ? -22.493 2.050 24.665 1.00 13.03 639 ASN A O 1
ATOM 8021 N N . ILE A 1 592 ? -24.426 1.110 25.301 1.00 11.96 640 ILE A N 1
ATOM 8022 C CA . ILE A 1 592 ? -24.407 0.202 24.167 1.00 11.82 640 ILE A CA 1
ATOM 8023 C C . ILE A 1 592 ? -24.457 1.033 22.889 1.00 11.03 640 ILE A C 1
ATOM 8024 O O . ILE A 1 592 ? -25.315 1.906 22.733 1.00 11.65 640 ILE A O 1
ATOM 8040 N N . ASP A 1 593 ? -23.543 0.764 21.959 1.00 10.88 641 ASP A N 1
ATOM 8041 C CA . ASP A 1 593 ? -23.525 1.507 20.710 1.00 11.18 641 ASP A CA 1
ATOM 8042 C C . ASP A 1 593 ? -24.768 1.167 19.893 1.00 10.45 641 ASP A C 1
ATOM 8043 O O . ASP A 1 593 ? -25.248 0.037 19.907 1.00 10.96 641 ASP A O 1
ATOM 8052 N N . ILE A 1 594 ? -25.261 2.141 19.135 1.00 10.35 642 ILE A N 1
ATOM 8053 C CA . ILE A 1 594 ? -26.561 1.986 18.486 1.00 10.29 642 ILE A CA 1
ATOM 8054 C C . ILE A 1 594 ? -26.624 0.764 17.571 1.00 10.33 642 ILE A C 1
ATOM 8055 O O . ILE A 1 594 ? -27.638 0.065 17.562 1.00 10.71 642 ILE A O 1
ATOM 8071 N N . TRP A 1 595 ? -25.592 0.505 16.747 1.00 9.76 643 TRP A N 1
ATOM 8072 C CA . TRP A 1 595 ? -25.673 -0.666 15.874 1.00 10.40 643 TRP A CA 1
ATOM 8073 C C . TRP A 1 595 ? -25.756 -1.937 16.704 1.00 10.20 643 TRP A C 1
ATOM 8074 O O . TRP A 1 595 ? -26.567 -2.831 16.423 1.00 10.38 643 TRP A O 1
ATOM 8095 N N . MET A 1 596 ? -24.919 -2.028 17.738 1.00 9.97 644 MET A N 1
ATOM 8096 C CA A MET A 1 596 ? -24.847 -3.234 18.548 0.04 10.18 644 MET A CA 1
ATOM 8097 C CA B MET A 1 596 ? -24.848 -3.243 18.535 0.96 11.33 644 MET A CA 1
ATOM 8098 C C . MET A 1 596 ? -26.169 -3.489 19.256 1.00 10.63 644 MET A C 1
ATOM 8099 O O . MET A 1 596 ? -26.701 -4.601 19.236 1.00 11.26 644 MET A O 1
ATOM 8126 N N . GLY A 1 597 ? -26.722 -2.460 19.886 1.00 11.25 645 GLY A N 1
ATOM 8127 C CA . GLY A 1 597 ? -27.994 -2.633 20.558 1.00 11.85 645 GLY A CA 1
ATOM 8128 C C . GLY A 1 597 ? -29.123 -2.890 19.579 1.00 11.11 645 GLY A C 1
ATOM 8129 O O . GLY A 1 597 ? -29.992 -3.744 19.809 1.00 11.36 645 GLY A O 1
ATOM 8133 N N . GLY A 1 598 ? -29.111 -2.179 18.454 1.00 10.62 646 GLY A N 1
ATOM 8134 C CA . GLY A 1 598 ? -30.155 -2.352 17.466 1.00 10.68 646 GLY A CA 1
ATOM 8135 C C . GLY A 1 598 ? -30.229 -3.771 16.937 1.00 10.50 646 GLY A C 1
ATOM 8136 O O . GLY A 1 598 ? -31.305 -4.361 16.867 1.00 10.91 646 GLY A O 1
ATOM 8140 N N . VAL A 1 599 ? -29.086 -4.342 16.547 1.00 9.79 647 VAL A N 1
ATOM 8141 C CA . VAL A 1 599 ? -29.085 -5.694 15.984 1.00 10.36 647 VAL A CA 1
ATOM 8142 C C . VAL A 1 599 ? -29.225 -6.783 17.032 1.00 10.72 647 VAL A C 1
ATOM 8143 O O . VAL A 1 599 ? -29.495 -7.930 16.668 1.00 11.29 647 VAL A O 1
ATOM 8156 N N . SER A 1 600 ? -29.069 -6.452 18.313 1.00 11.08 648 SER A N 1
ATOM 8157 C CA . SER A 1 600 ? -29.265 -7.403 19.400 1.00 11.41 648 SER A CA 1
ATOM 8158 C C . SER A 1 600 ? -30.736 -7.645 19.703 1.00 11.39 648 SER A C 1
ATOM 8159 O O . SER A 1 600 ? -31.066 -8.663 20.321 1.00 12.84 648 SER A O 1
ATOM 8167 N N . GLU A 1 601 ? -31.623 -6.731 19.324 1.00 11.54 649 GLU A N 1
ATOM 8168 C CA . GLU A 1 601 ? -33.013 -6.873 19.684 1.00 11.71 649 GLU A CA 1
ATOM 8169 C C . GLU A 1 601 ? -33.668 -8.018 18.920 1.00 12.05 649 GLU A C 1
ATOM 8170 O O . GLU A 1 601 ? -33.357 -8.255 17.746 1.00 12.19 649 GLU A O 1
ATOM 8182 N N . PRO A 1 602 ? -34.615 -8.709 19.555 1.00 13.00 650 PRO A N 1
ATOM 8183 C CA . PRO A 1 602 ? -35.365 -9.749 18.853 1.00 13.62 650 PRO A CA 1
ATOM 8184 C C . PRO A 1 602 ? -36.163 -9.133 17.715 1.00 13.22 650 PRO A C 1
ATOM 8185 O O . PRO A 1 602 ? -36.597 -7.980 17.771 1.00 13.58 650 PRO A O 1
ATOM 8196 N N . LEU A 1 603 ? -36.362 -9.920 16.671 1.00 13.92 651 LEU A N 1
ATOM 8197 C CA . LEU A 1 603 ? -36.914 -9.415 15.428 1.00 13.47 651 LEU A CA 1
ATOM 8198 C C . LEU A 1 603 ? -38.439 -9.320 15.487 1.00 14.57 651 LEU A C 1
ATOM 8199 O O . LEU A 1 603 ? -39.121 -10.208 16.017 1.00 16.10 651 LEU A O 1
ATOM 8215 N N A LYS A 1 604 ? -38.973 -8.232 14.927 0.53 14.17 652 LYS A N 1
ATOM 8216 N N B LYS A 1 604 ? -38.978 -8.257 14.909 0.47 14.75 652 LYS A N 1
ATOM 8217 C CA A LYS A 1 604 ? -40.415 -8.105 14.766 0.53 14.38 652 LYS A CA 1
ATOM 8218 C CA B LYS A 1 604 ? -40.422 -8.132 14.830 0.47 15.38 652 LYS A CA 1
ATOM 8219 C C A LYS A 1 604 ? -40.945 -9.281 13.957 0.53 14.06 652 LYS A C 1
ATOM 8220 C C B LYS A 1 604 ? -40.990 -9.192 13.896 0.47 14.90 652 LYS A C 1
ATOM 8221 O O A LYS A 1 604 ? -40.255 -9.833 13.099 0.53 13.10 652 LYS A O 1
ATOM 8222 O O B LYS A 1 604 ? -40.365 -9.584 12.908 0.47 13.94 652 LYS A O 1
ATOM 8259 N N . ARG A 1 605 ? -42.201 -9.643 14.217 1.00 15.26 653 ARG A N 1
ATOM 8260 C CA . ARG A 1 605 ? -42.863 -10.669 13.428 1.00 15.88 653 ARG A CA 1
ATOM 8261 C C . ARG A 1 605 ? -42.897 -10.259 11.964 1.00 14.95 653 ARG A C 1
ATOM 8262 O O . ARG A 1 605 ? -43.320 -9.148 11.628 1.00 14.86 653 ARG A O 1
ATOM 8284 N N . LYS A 1 606 ? -42.445 -11.170 11.101 1.00 15.30 654 LYS A N 1
ATOM 8285 C CA . LYS A 1 606 ? -42.377 -10.979 9.651 1.00 15.21 654 LYS A CA 1
ATOM 8286 C C . LYS A 1 606 ? -41.447 -9.837 9.247 1.00 14.30 654 LYS A C 1
ATOM 8287 O O . LYS A 1 606 ? -41.488 -9.378 8.105 1.00 14.09 654 LYS A O 1
ATOM 8306 N N . GLY A 1 607 ? -40.575 -9.405 10.157 1.00 13.40 655 GLY A N 1
ATOM 8307 C CA . GLY A 1 607 ? -39.555 -8.428 9.845 1.00 11.74 655 GLY A CA 1
ATOM 8308 C C . GLY A 1 607 ? -38.186 -8.957 10.228 1.00 11.70 655 GLY A C 1
ATOM 8309 O O . GLY A 1 607 ? -38.048 -10.081 10.720 1.00 12.30 655 GLY A O 1
ATOM 8313 N N . ARG A 1 608 ? -37.171 -8.129 9.965 1.00 11.38 656 ARG A N 1
ATOM 8314 C CA . ARG A 1 608 ? -35.792 -8.540 10.185 1.00 11.09 656 ARG A CA 1
ATOM 8315 C C . ARG A 1 608 ? -35.016 -7.516 10.998 1.00 10.76 656 ARG A C 1
ATOM 8316 O O . ARG A 1 608 ? -33.778 -7.529 11.008 1.00 11.10 656 ARG A O 1
ATOM 8337 N N . VAL A 1 609 ? -35.735 -6.655 11.712 1.00 11.11 657 VAL A N 1
ATOM 8338 C CA . VAL A 1 609 ? -35.182 -5.769 12.725 1.00 11.32 657 VAL A CA 1
ATOM 8339 C C . VAL A 1 609 ? -36.120 -5.806 13.921 1.00 11.00 657 VAL A C 1
ATOM 8340 O O . VAL A 1 609 ? -37.297 -6.158 13.804 1.00 11.43 657 VAL A O 1
ATOM 8353 N N . GLY A 1 610 ? -35.590 -5.427 15.082 1.00 11.01 658 GLY A N 1
ATOM 8354 C CA . GLY A 1 610 ? -36.374 -5.228 16.275 1.00 11.55 658 GLY A CA 1
ATOM 8355 C C . GLY A 1 610 ? -36.991 -3.844 16.334 1.00 11.20 658 GLY A C 1
ATOM 8356 O O . GLY A 1 610 ? -36.911 -3.044 15.391 1.00 11.11 658 GLY A O 1
ATOM 8360 N N . PRO A 1 611 ? -37.655 -3.554 17.461 1.00 11.45 659 PRO A N 1
ATOM 8361 C CA . PRO A 1 611 ? -38.415 -2.295 17.577 1.00 12.54 659 PRO A CA 1
ATOM 8362 C C . PRO A 1 611 ? -37.588 -1.029 17.414 1.00 11.31 659 PRO A C 1
ATOM 8363 O O . PRO A 1 611 ? -38.069 -0.061 16.813 1.00 11.86 659 PRO A O 1
ATOM 8374 N N . LEU A 1 612 ? -36.371 -0.986 17.937 1.00 10.90 660 LEU A N 1
ATOM 8375 C CA . LEU A 1 612 ? -35.605 0.249 17.855 1.00 10.68 660 LEU A CA 1
ATOM 8376 C C . LEU A 1 612 ? -35.203 0.558 16.415 1.00 10.32 660 LEU A C 1
ATOM 8377 O O . LEU A 1 612 ? -35.390 1.678 15.920 1.00 11.19 660 LEU A O 1
ATOM 8393 N N . LEU A 1 613 ? -34.623 -0.414 15.733 1.00 10.22 661 LEU A N 1
ATOM 8394 C CA . LEU A 1 613 ? -34.265 -0.201 14.340 1.00 10.31 661 LEU A CA 1
ATOM 8395 C C . LEU A 1 613 ? -35.488 0.001 13.470 1.00 9.72 661 LEU A C 1
ATOM 8396 O O . LEU A 1 613 ? -35.425 0.767 12.515 1.00 10.50 661 LEU A O 1
ATOM 8412 N N . ALA A 1 614 ? -36.597 -0.684 13.765 1.00 9.95 662 ALA A N 1
ATOM 8413 C CA . ALA A 1 614 ? -37.811 -0.443 12.988 1.00 10.74 662 ALA A CA 1
ATOM 8414 C C . ALA A 1 614 ? -38.222 1.022 13.062 1.00 11.05 662 ALA A C 1
ATOM 8415 O O . ALA A 1 614 ? -38.618 1.620 12.055 1.00 11.31 662 ALA A O 1
ATOM 8422 N N . CYS A 1 615 ? -38.156 1.603 14.256 1.00 11.18 663 CYS A N 1
ATOM 8423 C CA . CYS A 1 615 ? -38.499 3.006 14.428 1.00 11.92 663 CYS A CA 1
ATOM 8424 C C . CYS A 1 615 ? -37.555 3.913 13.647 1.00 10.67 663 CYS A C 1
ATOM 8425 O O . CYS A 1 615 ? -37.994 4.800 12.916 1.00 11.98 663 CYS A O 1
ATOM 8432 N N . ILE A 1 616 ? -36.252 3.724 13.798 1.00 10.64 664 ILE A N 1
ATOM 8433 C CA . ILE A 1 616 ? -35.306 4.619 13.132 1.00 10.65 664 ILE A CA 1
ATOM 8434 C C . ILE A 1 616 ? -35.431 4.505 11.620 1.00 10.17 664 ILE A C 1
ATOM 8435 O O . ILE A 1 616 ? -35.488 5.511 10.9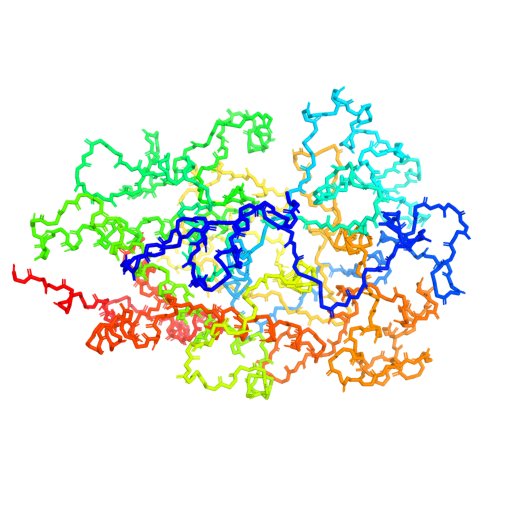03 1.00 10.59 664 ILE A O 1
ATOM 8451 N N . ILE A 1 617 ? -35.459 3.273 11.115 1.00 9.64 665 ILE A N 1
ATOM 8452 C CA . ILE A 1 617 ? -35.512 3.046 9.679 1.00 9.76 665 ILE A CA 1
ATOM 8453 C C . ILE A 1 617 ? -36.859 3.483 9.112 1.00 9.72 665 ILE A C 1
ATOM 8454 O O . ILE A 1 617 ? -36.925 4.167 8.082 1.00 9.93 665 ILE A O 1
ATOM 8470 N N . GLY A 1 618 ? -37.951 3.099 9.766 1.00 9.94 666 GLY A N 1
ATOM 8471 C CA . GLY A 1 618 ? -39.261 3.497 9.278 1.00 10.47 666 GLY A CA 1
ATOM 8472 C C . GLY A 1 618 ? -39.444 5.003 9.269 1.00 9.94 666 GLY A C 1
ATOM 8473 O O . GLY A 1 618 ? -39.976 5.562 8.304 1.00 10.80 666 GLY A O 1
ATOM 8477 N N . THR A 1 619 ? -38.988 5.680 10.327 1.00 10.25 667 THR A N 1
ATOM 8478 C CA . THR A 1 619 ? -39.070 7.135 10.378 1.00 10.64 667 THR A CA 1
ATOM 8479 C C . THR A 1 619 ? -38.291 7.751 9.223 1.00 9.81 667 THR A C 1
ATOM 8480 O O . THR A 1 619 ? -38.773 8.666 8.547 1.00 10.27 667 THR A O 1
ATOM 8491 N N . GLN A 1 620 ? -37.069 7.272 8.988 1.00 9.64 668 GLN A N 1
ATOM 8492 C CA . GLN A 1 620 ? -36.274 7.833 7.904 1.00 9.11 668 GLN A CA 1
ATOM 8493 C C . GLN A 1 620 ? -36.989 7.700 6.563 1.00 9.30 668 GLN A C 1
ATOM 8494 O O . GLN A 1 620 ? -37.082 8.664 5.794 1.00 9.20 668 GLN A O 1
ATOM 8508 N N . PHE A 1 621 ? -37.494 6.505 6.257 1.00 9.11 669 PHE A N 1
ATOM 8509 C CA . PHE A 1 621 ? -38.131 6.295 4.959 1.00 9.35 669 PHE A CA 1
ATOM 8510 C C . PHE A 1 621 ? -39.454 7.038 4.835 1.00 9.75 669 PHE A C 1
ATOM 8511 O O . PHE A 1 621 ? -39.832 7.448 3.728 1.00 9.51 669 PHE A O 1
ATOM 8528 N N . ARG A 1 622 ? -40.144 7.272 5.947 1.00 9.42 670 ARG A N 1
ATOM 8529 C CA . ARG A 1 622 ? -41.352 8.087 5.858 1.00 9.70 670 ARG A CA 1
ATOM 8530 C C . ARG A 1 622 ? -41.007 9.510 5.442 1.00 10.18 670 ARG A C 1
ATOM 8531 O O . ARG A 1 622 ? -41.681 10.097 4.590 1.00 10.45 670 ARG A O 1
ATOM 8552 N N . LYS A 1 623 ? -39.941 10.070 6.012 1.00 9.86 671 LYS A N 1
ATOM 8553 C CA . LYS A 1 623 ? -39.535 11.428 5.671 1.00 10.14 671 LYS A CA 1
ATOM 8554 C C . LYS A 1 623 ? -39.042 11.511 4.238 1.00 10.05 671 LYS A C 1
ATOM 8555 O O . LYS A 1 623 ? -39.295 12.506 3.549 1.00 10.52 671 LYS A O 1
ATOM 8574 N N . LEU A 1 624 ? -38.309 10.491 3.778 1.00 9.84 672 LEU A N 1
ATOM 8575 C CA . LEU A 1 624 ? -37.815 10.513 2.410 1.00 10.31 672 LEU A CA 1
ATOM 8576 C C . LEU A 1 624 ? -38.948 10.485 1.401 1.00 9.86 672 LEU A C 1
ATOM 8577 O O . LEU A 1 624 ? -38.782 10.955 0.270 1.00 11.14 672 LEU A O 1
ATOM 8593 N N . ARG A 1 625 ? -40.077 9.889 1.763 1.00 9.69 673 ARG A N 1
ATOM 8594 C CA . ARG A 1 625 ? -41.221 9.813 0.877 1.00 9.45 673 ARG A CA 1
ATOM 8595 C C . ARG A 1 625 ? -42.077 11.067 0.960 1.00 9.57 673 ARG A C 1
ATOM 8596 O O . ARG A 1 625 ? -42.341 11.704 -0.065 1.00 10.76 673 ARG A O 1
ATOM 8617 N N . ASP A 1 626 ? -42.509 11.426 2.173 1.00 9.57 674 ASP A N 1
ATOM 8618 C CA . ASP A 1 626 ? -43.440 12.532 2.358 1.00 10.46 674 ASP A CA 1
ATOM 8619 C C . ASP A 1 626 ? -42.776 13.873 2.069 1.00 10.33 674 ASP A C 1
ATOM 8620 O O . ASP A 1 626 ? -43.481 14.844 1.766 1.00 11.29 674 ASP A O 1
ATOM 8629 N N . GLY A 1 627 ? -41.446 13.946 2.166 1.00 9.99 675 GLY A N 1
ATOM 8630 C CA . GLY A 1 627 ? -40.710 15.171 1.901 1.00 10.48 675 GLY A CA 1
ATOM 8631 C C . GLY A 1 627 ? -40.086 15.261 0.527 1.00 10.61 675 GLY A C 1
ATOM 8632 O O . GLY A 1 627 ? -39.217 16.103 0.319 1.00 11.25 675 GLY A O 1
ATOM 8636 N N . ASP A 1 628 ? -40.500 14.410 -0.418 1.00 10.26 676 ASP A N 1
ATOM 8637 C CA . ASP A 1 628 ? -39.928 14.358 -1.760 1.00 10.23 676 ASP A CA 1
ATOM 8638 C C . ASP A 1 628 ? -40.949 14.901 -2.750 1.00 10.67 676 ASP A C 1
ATOM 8639 O O . ASP A 1 628 ? -41.968 14.260 -3.009 1.00 11.03 676 ASP A O 1
ATOM 8648 N N . ARG A 1 629 ? -40.659 16.067 -3.325 1.00 11.05 677 ARG A N 1
ATOM 8649 C CA . ARG A 1 629 ? -41.580 16.675 -4.283 1.00 11.93 677 ARG A CA 1
ATOM 8650 C C . ARG A 1 629 ? -41.746 15.824 -5.535 1.00 11.57 677 ARG A C 1
ATOM 8651 O O . ARG A 1 629 ? -42.774 15.929 -6.219 1.00 12.73 677 ARG A O 1
ATOM 8672 N N . PHE A 1 630 ? -40.771 14.972 -5.825 1.00 11.65 678 PHE A N 1
ATOM 8673 C CA . PHE A 1 630 ? -40.788 14.127 -7.002 1.00 11.98 678 PHE A CA 1
ATOM 8674 C C . PHE A 1 630 ? -41.135 12.682 -6.672 1.00 11.01 678 PHE A C 1
ATOM 8675 O O . PHE A 1 630 ? -40.939 11.805 -7.514 1.00 11.47 678 PHE A O 1
ATOM 8692 N N . TRP A 1 631 ? -41.692 12.422 -5.490 1.00 10.70 679 TRP A N 1
ATOM 8693 C CA . TRP A 1 631 ? -42.206 11.090 -5.187 1.00 10.80 679 TRP A CA 1
ATOM 8694 C C . TRP A 1 631 ? -43.123 10.643 -6.320 1.00 10.80 679 TRP A C 1
ATOM 8695 O O . TRP A 1 631 ? -43.960 11.410 -6.799 1.00 11.17 679 TRP A O 1
ATOM 8716 N N . TRP A 1 632 ? -42.971 9.388 -6.751 1.00 10.74 680 TRP A N 1
ATOM 8717 C CA . TRP A 1 632 ? -43.619 8.959 -7.987 1.00 11.16 680 TRP A CA 1
ATOM 8718 C C . TRP A 1 632 ? -45.144 9.026 -7.933 1.00 11.18 680 TRP A C 1
ATOM 8719 O O . TRP A 1 632 ? -45.775 9.104 -8.988 1.00 12.13 680 TRP A O 1
ATOM 8740 N N . GLU A 1 633 ? -45.743 8.972 -6.750 1.00 11.40 681 GLU A N 1
ATOM 8741 C CA . GLU A 1 633 ? -47.187 9.050 -6.606 1.00 11.76 681 GLU A CA 1
ATOM 8742 C C . GLU A 1 633 ? -47.698 10.459 -6.344 1.00 11.58 681 GLU A C 1
ATOM 8743 O O . GLU A 1 633 ? -48.915 10.655 -6.269 1.00 12.54 681 GLU A O 1
ATOM 8755 N N . ASN A 1 634 ? -46.819 11.446 -6.226 1.00 11.47 682 ASN A N 1
ATOM 8756 C CA . ASN A 1 634 ? -47.263 12.812 -6.003 1.00 12.00 682 ASN A CA 1
ATOM 8757 C C . ASN A 1 634 ? -47.992 13.307 -7.239 1.00 13.32 682 ASN A C 1
ATOM 8758 O O . ASN A 1 634 ? -47.546 13.103 -8.365 1.00 13.82 682 ASN A O 1
ATOM 8769 N N . GLU A 1 635 ? -49.122 13.972 -7.021 1.00 15.73 683 GLU A N 1
ATOM 8770 C CA . GLU A 1 635 ? -49.917 14.464 -8.129 1.00 18.12 683 GLU A CA 1
ATOM 8771 C C . GLU A 1 635 ? -49.059 15.329 -9.039 1.00 18.12 683 GLU A C 1
ATOM 8772 O O . GLU A 1 635 ? -48.298 16.180 -8.571 1.00 17.87 683 GLU A O 1
ATOM 8784 N N . GLY A 1 636 ? -49.174 15.094 -10.346 1.00 18.13 684 GLY A N 1
ATOM 8785 C CA . GLY A 1 636 ? -48.462 15.855 -11.336 1.00 18.72 684 GLY A CA 1
ATOM 8786 C C . GLY A 1 636 ? -47.122 15.281 -11.767 1.00 18.68 684 GLY A C 1
ATOM 8787 O O . GLY A 1 636 ? -46.627 15.655 -12.831 1.00 21.13 684 GLY A O 1
ATOM 8791 N N . VAL A 1 637 ? -46.514 14.386 -10.983 1.00 16.27 685 VAL A N 1
ATOM 8792 C CA . VAL A 1 637 ? -45.207 13.848 -11.353 1.00 15.11 685 VAL A CA 1
ATOM 8793 C C . VAL A 1 637 ? -45.332 12.941 -12.571 1.00 15.56 685 VAL A C 1
ATOM 8794 O O . VAL A 1 637 ? -44.655 13.134 -13.587 1.00 17.49 685 VAL A O 1
ATOM 8807 N N . PHE A 1 638 ? -46.197 11.933 -12.477 1.00 14.57 686 PHE A N 1
ATOM 8808 C CA . PHE A 1 638 ? -46.606 11.090 -13.588 1.00 13.99 686 PHE A CA 1
ATOM 8809 C C . PHE A 1 638 ? -48.104 11.281 -13.801 1.00 14.82 686 PHE A C 1
ATOM 8810 O O . PHE A 1 638 ? -48.827 11.707 -12.898 1.00 15.71 686 PHE A O 1
ATOM 8827 N N . SER A 1 639 ? -48.570 10.969 -15.006 1.00 15.26 687 SER A N 1
ATOM 8828 C CA . SER A 1 639 ? -50.005 10.929 -15.233 1.00 14.82 687 SER A CA 1
ATOM 8829 C C . SER A 1 639 ? -50.597 9.698 -14.549 1.00 14.95 687 SER A C 1
ATOM 8830 O O . SER A 1 639 ? -49.894 8.763 -14.165 1.00 14.44 687 SER A O 1
ATOM 8838 N N . MET A 1 640 ? -51.921 9.666 -14.438 1.00 16.01 688 MET A N 1
ATOM 8839 C CA . MET A 1 640 ? -52.539 8.481 -13.858 1.00 17.48 688 MET A CA 1
ATOM 8840 C C . MET A 1 640 ? -52.265 7.239 -14.703 1.00 16.34 688 MET A C 1
ATOM 8841 O O . MET A 1 640 ? -52.034 6.154 -14.155 1.00 16.36 688 MET A O 1
ATOM 8855 N N . GLN A 1 641 ? -52.255 7.377 -16.032 1.00 16.25 689 GLN A N 1
ATOM 8856 C CA . GLN A 1 641 ? -51.941 6.239 -16.897 1.00 17.02 689 GLN A CA 1
ATOM 8857 C C . GLN A 1 641 ? -50.509 5.753 -16.683 1.00 16.12 689 GLN A C 1
ATOM 8858 O O . GLN A 1 641 ? -50.251 4.545 -16.618 1.00 15.86 689 GLN A O 1
ATOM 8872 N N . GLN A 1 642 ? -49.566 6.682 -16.550 1.00 15.24 690 GLN A N 1
ATOM 8873 C CA . GLN A 1 642 ? -48.186 6.304 -16.268 1.00 14.63 690 GLN A CA 1
ATOM 8874 C C . GLN A 1 642 ? -48.069 5.621 -14.913 1.00 13.62 690 GLN A C 1
ATOM 8875 O O . GLN A 1 642 ? -47.347 4.629 -14.776 1.00 13.39 690 GLN A O 1
ATOM 8889 N N . ARG A 1 643 ? -48.777 6.124 -13.893 1.00 13.67 691 ARG A N 1
ATOM 8890 C CA . ARG A 1 643 ? -48.726 5.476 -12.583 1.00 13.87 691 ARG A CA 1
ATOM 8891 C C . ARG A 1 643 ? -49.256 4.050 -12.648 1.00 14.15 691 ARG A C 1
ATOM 8892 O O . ARG A 1 643 ? -48.712 3.151 -11.994 1.00 14.46 691 ARG A O 1
ATOM 8913 N N . GLN A 1 644 ? -50.338 3.824 -13.406 1.00 14.65 692 GLN A N 1
ATOM 8914 C CA B GLN A 1 644 ? -50.864 2.465 -13.560 0.50 15.14 692 GLN A CA 1
ATOM 8915 C CA C GLN A 1 644 ? -50.855 2.469 -13.532 0.50 16.04 692 GLN A CA 1
ATOM 8916 C C . GLN A 1 644 ? -49.854 1.564 -14.248 1.00 15.56 692 GLN A C 1
ATOM 8917 O O . GLN A 1 644 ? -49.708 0.389 -13.895 1.00 16.19 692 GLN A O 1
ATOM 8928 N N . ALA A 1 645 ? -49.146 2.096 -15.243 1.00 14.76 693 ALA A N 1
ATOM 8929 C CA . ALA A 1 645 ? -48.130 1.304 -15.932 1.00 14.69 693 ALA A CA 1
ATOM 8930 C C . ALA A 1 645 ? -46.970 0.963 -15.001 1.00 13.91 693 ALA A C 1
ATOM 8931 O O . ALA A 1 645 ? -46.494 -0.180 -14.973 1.00 14.17 693 ALA A O 1
ATOM 8938 N N . LEU A 1 646 ? -46.525 1.939 -14.215 1.00 13.39 694 LEU A N 1
ATOM 8939 C CA . LEU A 1 646 ? -45.398 1.737 -13.307 1.00 12.87 694 LEU A CA 1
ATOM 8940 C C . LEU A 1 646 ? -45.722 0.735 -12.216 1.00 12.91 694 LEU A C 1
ATOM 8941 O O . LEU A 1 646 ? -44.831 0.025 -11.747 1.00 13.12 694 LEU A O 1
ATOM 8957 N N . ALA A 1 647 ? -46.989 0.623 -11.836 1.00 13.36 695 ALA A N 1
ATOM 8958 C CA . ALA A 1 647 ? -47.364 -0.343 -10.818 1.00 13.86 695 ALA A CA 1
ATOM 8959 C C . ALA A 1 647 ? -47.081 -1.776 -11.253 1.00 13.65 695 ALA A C 1
ATOM 8960 O O . ALA A 1 647 ? -47.064 -2.679 -10.411 1.00 15.24 695 ALA A O 1
ATOM 8967 N N . GLN A 1 648 ? -46.841 -2.009 -12.541 1.00 13.84 696 GLN A N 1
ATOM 8968 C CA . GLN A 1 648 ? -46.544 -3.346 -13.048 1.00 14.78 696 GLN A CA 1
ATOM 8969 C C . GLN A 1 648 ? -45.063 -3.706 -13.004 1.00 15.00 696 GLN A C 1
ATOM 8970 O O . GLN A 1 648 ? -44.710 -4.841 -13.347 1.00 16.61 696 GLN A O 1
ATOM 8984 N N . ILE A 1 649 ? -44.184 -2.787 -12.606 1.00 13.63 697 ILE A N 1
ATOM 8985 C CA . ILE A 1 649 ? -42.765 -3.100 -12.639 1.00 12.75 697 ILE A CA 1
ATOM 8986 C C . ILE A 1 649 ? -42.397 -4.050 -11.506 1.00 12.49 697 ILE A C 1
ATOM 8987 O O . ILE A 1 649 ? -43.052 -4.121 -10.460 1.00 12.90 697 ILE A O 1
ATOM 9003 N N . SER A 1 650 ? -41.290 -4.756 -11.708 1.00 12.52 698 SER A N 1
ATOM 9004 C CA . SER A 1 650 ? -40.745 -5.605 -10.658 1.00 13.46 698 SER A CA 1
ATOM 9005 C C . SER A 1 650 ? -39.276 -5.860 -10.947 1.00 12.86 698 SER A C 1
ATOM 9006 O O . SER A 1 650 ? -38.821 -5.792 -12.090 1.00 13.60 698 SER A O 1
ATOM 9014 N N . LEU A 1 651 ? -38.541 -6.178 -9.893 1.00 12.18 699 LEU A N 1
ATOM 9015 C CA . LEU A 1 651 ? -37.136 -6.513 -10.075 1.00 12.27 699 LEU A CA 1
ATOM 9016 C C . LEU A 1 651 ? -36.951 -7.779 -10.908 1.00 12.54 699 LEU A C 1
ATOM 9017 O O . LEU A 1 651 ? -36.050 -7.794 -11.766 1.00 12.97 699 LEU A O 1
ATOM 9033 N N . PRO A 1 652 ? -37.746 -8.842 -10.739 1.00 12.98 700 PRO A N 1
ATOM 9034 C CA . PRO A 1 652 ? -37.615 -9.980 -11.657 1.00 13.18 700 PRO A CA 1
ATOM 9035 C C . PRO A 1 652 ? -37.776 -9.578 -13.109 1.00 14.38 700 PRO A C 1
ATOM 9036 O O . PRO A 1 652 ? -37.018 -10.066 -13.949 1.00 13.82 700 PRO A O 1
ATOM 9047 N N . ARG A 1 653 ? -38.737 -8.702 -13.439 1.00 13.96 701 ARG A N 1
ATOM 9048 C CA . ARG A 1 653 ? -38.900 -8.307 -14.832 1.00 14.77 701 ARG A CA 1
ATOM 9049 C C . ARG A 1 653 ? -37.702 -7.503 -15.323 1.00 14.01 701 ARG A C 1
ATOM 9050 O O . ARG A 1 653 ? -37.281 -7.672 -16.472 1.00 14.77 701 ARG A O 1
ATOM 9071 N N . ILE A 1 654 ? -37.143 -6.622 -14.480 1.00 13.96 702 ILE A N 1
ATOM 9072 C CA . ILE A 1 654 ? -35.949 -5.882 -14.885 1.00 13.93 702 ILE A CA 1
ATOM 9073 C C . ILE A 1 654 ? -34.819 -6.848 -15.206 1.00 13.96 702 ILE A C 1
ATOM 9074 O O . ILE A 1 654 ? -34.078 -6.658 -16.172 1.00 14.70 702 ILE A O 1
ATOM 9090 N N . ILE A 1 655 ? -34.675 -7.896 -14.402 1.00 13.55 703 ILE A N 1
ATOM 9091 C CA . ILE A 1 655 ? -33.684 -8.923 -14.700 1.00 13.93 703 ILE A CA 1
ATOM 9092 C C . ILE A 1 655 ? -33.978 -9.592 -16.047 1.00 15.12 703 ILE A C 1
ATOM 9093 O O . ILE A 1 655 ? -33.092 -9.740 -16.893 1.00 15.78 703 ILE A O 1
ATOM 9109 N N . CYS A 1 656 ? -35.239 -9.953 -16.285 1.00 15.16 704 CYS A N 1
ATOM 9110 C CA . CYS A 1 656 ? -35.621 -10.568 -17.561 1.00 17.06 704 CYS A CA 1
ATOM 9111 C C . CYS A 1 656 ? -35.271 -9.676 -18.745 1.00 16.46 704 CYS A C 1
ATOM 9112 O O . CYS A 1 656 ? -34.882 -10.164 -19.809 1.00 17.56 704 CYS A O 1
ATOM 9119 N N . ASP A 1 657 ? -35.451 -8.368 -18.596 1.00 15.59 705 ASP A N 1
ATOM 9120 C CA . ASP A 1 657 ? -35.310 -7.468 -19.726 1.00 16.48 705 ASP A CA 1
ATOM 9121 C C . ASP A 1 657 ? -33.863 -7.153 -20.071 1.00 17.03 705 ASP A C 1
ATOM 9122 O O . ASP A 1 657 ? -33.607 -6.633 -21.159 1.00 18.28 705 ASP A O 1
ATOM 9131 N N . ASN A 1 658 ? -32.916 -7.406 -19.172 1.00 15.87 706 ASN A N 1
ATOM 9132 C CA . ASN A 1 658 ? -31.579 -6.849 -19.326 1.00 15.93 706 ASN A CA 1
ATOM 9133 C C . ASN A 1 658 ? -30.464 -7.865 -19.138 1.00 15.99 706 ASN A C 1
ATOM 9134 O O . ASN A 1 658 ? -29.307 -7.463 -18.979 1.00 17.81 706 ASN A O 1
ATOM 9145 N N . THR A 1 659 ? -30.771 -9.158 -19.130 1.00 16.13 707 THR A N 1
ATOM 9146 C CA . THR A 1 659 ? -29.771 -10.187 -18.893 1.00 16.53 707 THR A CA 1
ATOM 9147 C C . THR A 1 659 ? -30.103 -11.379 -19.773 1.00 18.09 707 THR A C 1
ATOM 9148 O O . THR A 1 659 ? -31.102 -11.381 -20.500 1.00 19.09 707 THR A O 1
ATOM 9159 N N . GLY A 1 660 ? -29.266 -12.410 -19.685 1.00 17.86 708 GLY A N 1
ATOM 9160 C CA . GLY A 1 660 ? -29.507 -13.690 -20.312 1.00 18.73 708 GLY A CA 1
ATOM 9161 C C . GLY A 1 660 ? -30.340 -14.642 -19.489 1.00 19.44 708 GLY A C 1
ATOM 9162 O O . GLY A 1 660 ? -30.519 -15.797 -19.890 1.00 21.31 708 GLY A O 1
ATOM 9166 N N . ILE A 1 661 ? -30.847 -14.189 -18.346 1.00 17.93 709 ILE A N 1
ATOM 9167 C CA . ILE A 1 661 ? -31.641 -15.027 -17.456 1.00 17.43 709 ILE A CA 1
ATOM 9168 C C . ILE A 1 661 ? -33.070 -15.075 -17.974 1.00 18.42 709 ILE A C 1
ATOM 9169 O O . ILE A 1 661 ? -33.681 -14.032 -18.229 1.00 19.40 709 ILE A O 1
ATOM 9185 N N . THR A 1 662 ? -33.612 -16.283 -18.126 1.00 19.29 710 THR A N 1
ATOM 9186 C CA . THR A 1 662 ? -34.974 -16.446 -18.617 1.00 19.99 710 THR A CA 1
ATOM 9187 C C . THR A 1 662 ? -35.916 -17.073 -17.602 1.00 19.50 710 THR A C 1
ATOM 9188 O O . THR A 1 662 ? -37.108 -17.202 -17.896 1.00 20.32 710 THR A O 1
ATOM 9199 N N . THR A 1 663 ? -35.425 -17.457 -16.424 1.00 19.03 711 THR A N 1
ATOM 9200 C CA . THR A 1 663 ? -36.248 -17.976 -15.340 1.00 19.34 711 THR A CA 1
ATOM 9201 C C . THR A 1 663 ? -35.892 -17.195 -14.089 1.00 17.32 711 THR A C 1
ATOM 9202 O O . THR A 1 663 ? -34.712 -17.087 -13.753 1.00 17.37 711 THR A O 1
ATOM 9213 N N . VAL A 1 664 ? -36.906 -16.648 -13.411 1.00 16.66 712 VAL A N 1
ATOM 9214 C CA . VAL A 1 664 ? -36.695 -15.708 -12.322 1.00 15.48 712 VAL A CA 1
ATOM 9215 C C . VAL A 1 664 ? -37.685 -15.991 -11.200 1.00 16.06 712 VAL A C 1
ATOM 9216 O O . VAL A 1 664 ? -38.654 -16.728 -11.362 1.00 16.94 712 VAL A O 1
ATOM 9229 N N . SER A 1 665 ? -37.434 -15.352 -10.059 1.00 15.77 713 SER A N 1
ATOM 9230 C CA . SER A 1 665 ? -38.285 -15.491 -8.885 1.00 16.16 713 SER A CA 1
ATOM 9231 C C . SER A 1 665 ? -39.720 -15.089 -9.162 1.00 17.87 713 SER A C 1
ATOM 9232 O O . SER A 1 665 ? -39.993 -14.104 -9.856 1.00 18.21 713 SER A O 1
ATOM 9240 N N A LYS A 1 666 ? -40.622 -15.759 -8.467 0.50 19.36 714 LYS A N 1
ATOM 9241 N N B LYS A 1 666 ? -40.650 -15.910 -8.661 0.50 19.21 714 LYS A N 1
ATOM 9242 C CA A LYS A 1 666 ? -41.952 -15.225 -8.268 0.50 20.11 714 LYS A CA 1
ATOM 9243 C CA B LYS A 1 666 ? -42.081 -15.821 -8.949 0.50 20.25 714 LYS A CA 1
ATOM 9244 C C A LYS A 1 666 ? -41.915 -13.973 -7.394 0.50 19.10 714 LYS A C 1
ATOM 9245 C C B LYS A 1 666 ? -42.854 -15.020 -7.904 0.50 17.97 714 LYS A C 1
ATOM 9246 O O A LYS A 1 666 ? -41.008 -13.760 -6.574 0.50 17.76 714 LYS A O 1
ATOM 9247 O O B LYS A 1 666 ? -43.752 -14.249 -8.257 0.50 17.68 714 LYS A O 1
ATOM 9258 N N A ASN A 1 667 ? -42.962 -13.170 -7.536 0.50 19.43 715 ASN A N 1
ATOM 9259 N N B ASN A 1 667 ? -42.552 -15.213 -6.625 0.50 16.69 715 ASN A N 1
ATOM 9260 C CA A ASN A 1 667 ? -43.024 -11.908 -6.829 0.50 21.95 715 ASN A CA 1
ATOM 9261 C CA B ASN A 1 667 ? -43.128 -14.409 -5.560 0.50 16.01 715 ASN A CA 1
ATOM 9262 C C A ASN A 1 667 ? -43.013 -12.064 -5.327 0.50 24.14 715 ASN A C 1
ATOM 9263 C C B ASN A 1 667 ? -42.205 -13.226 -5.311 0.50 13.43 715 ASN A C 1
ATOM 9264 O O A ASN A 1 667 ? -43.478 -13.068 -4.776 0.50 27.21 715 ASN A O 1
ATOM 9265 O O B ASN A 1 667 ? -41.183 -13.071 -6.000 0.50 13.36 715 ASN A O 1
ATOM 9274 N N A ASN A 1 668 ? -42.670 -10.953 -4.694 0.50 23.93 716 ASN A N 1
ATOM 9275 N N B ASN A 1 668 ? -42.551 -12.379 -4.319 0.50 10.86 716 ASN A N 1
ATOM 9276 C CA A ASN A 1 668 ? -41.595 -10.839 -3.725 0.50 19.49 716 ASN A CA 1
ATOM 9277 C CA B ASN A 1 668 ? -41.711 -11.240 -3.985 0.50 10.75 716 ASN A CA 1
ATOM 9278 C C A ASN A 1 668 ? -40.301 -11.610 -3.977 0.50 16.37 716 ASN A C 1
ATOM 9279 C C B ASN A 1 668 ? -40.256 -11.670 -3.984 0.50 11.74 716 ASN A C 1
ATOM 9280 O O A ASN A 1 668 ? -40.042 -12.668 -3.393 0.50 16.71 716 ASN A O 1
ATOM 9281 O O B ASN A 1 668 ? -39.861 -12.588 -3.252 0.50 11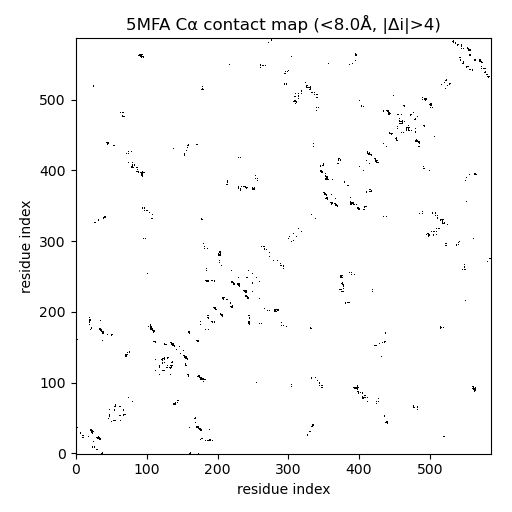.68 716 ASN A O 1
ATOM 9290 N N . ILE A 1 669 ? -39.456 -11.013 -4.827 1.00 13.08 717 ILE A N 1
ATOM 9291 C CA . ILE A 1 669 ? -38.091 -11.474 -5.056 1.00 12.83 717 ILE A CA 1
ATOM 9292 C C . ILE A 1 669 ? -37.297 -11.550 -3.763 1.00 13.17 717 ILE A C 1
ATOM 9293 O O . ILE A 1 669 ? -36.335 -12.326 -3.669 1.00 13.47 717 ILE A O 1
ATOM 9298 N N . PHE A 1 670 ? -37.648 -10.735 -2.764 1.00 12.32 718 PHE A N 1
ATOM 9299 C CA . PHE A 1 670 ? -36.898 -10.699 -1.512 1.00 12.60 718 PHE A CA 1
ATOM 9300 C C . PHE A 1 670 ? -37.280 -11.817 -0.555 1.00 13.15 718 PHE A C 1
ATOM 9301 O O . PHE A 1 670 ? -36.536 -12.077 0.398 1.00 12.56 718 PHE A O 1
ATOM 9309 N N A MET A 1 671 ? -38.457 -12.421 -0.747 0.50 13.57 719 MET A N 1
ATOM 9310 N N B MET A 1 671 ? -38.402 -12.495 -0.783 0.50 13.33 719 MET A N 1
ATOM 9311 C CA A MET A 1 671 ? -38.920 -13.574 0.018 0.50 15.18 719 MET A CA 1
ATOM 9312 C CA B MET A 1 671 ? -38.709 -13.672 0.012 0.50 14.82 719 MET A CA 1
ATOM 9313 C C A MET A 1 671 ? -38.614 -14.881 -0.711 0.50 16.12 719 MET A C 1
ATOM 9314 C C B MET A 1 671 ? -37.848 -14.848 -0.470 0.50 14.21 719 MET A C 1
ATOM 9315 O O A MET A 1 671 ? -38.056 -15.814 -0.119 0.50 16.86 719 MET A O 1
ATOM 9316 O O B MET A 1 671 ? -37.157 -14.771 -1.494 0.50 14.08 719 MET A O 1
ATOM 9325 N N A SER A 1 672 ? -38.950 -14.952 -2.001 0.50 16.35 720 SER A N 1
ATOM 9326 N N B SER A 1 672 ? -37.862 -15.943 0.285 0.50 14.75 720 SER A N 1
ATOM 9327 C CA A SER A 1 672 ? -38.616 -16.108 -2.827 0.50 16.57 720 SER A CA 1
ATOM 9328 C CA B SER A 1 672 ? -37.179 -17.151 -0.163 0.50 15.97 720 SER A CA 1
ATOM 9329 C C A SER A 1 672 ? -37.116 -16.380 -2.781 0.50 17.06 720 SER A C 1
ATOM 9330 C C B SER A 1 672 ? -38.034 -17.797 -1.248 0.50 17.77 720 SER A C 1
ATOM 9331 O O A SER A 1 672 ? -36.308 -15.464 -2.922 0.50 17.64 720 SER A O 1
ATOM 9332 O O B SER A 1 672 ? -39.183 -18.172 -0.997 0.50 20.90 720 SER A O 1
ATOM 9337 N N A ASN A 1 673 ? -36.729 -17.651 -2.610 0.50 17.74 721 ASN A N 1
ATOM 9338 N N B ASN A 1 673 ? -37.495 -17.875 -2.464 0.50 15.32 721 ASN A N 1
ATOM 9339 C CA A ASN A 1 673 ? -35.298 -17.955 -2.504 0.50 19.28 721 ASN A CA 1
ATOM 9340 C CA B ASN A 1 673 ? -38.133 -18.543 -3.594 0.50 14.88 721 ASN A CA 1
ATOM 9341 C C A ASN A 1 673 ? -34.948 -19.413 -2.810 0.50 23.16 721 ASN A C 1
ATOM 9342 C C B ASN A 1 673 ? -37.330 -19.797 -3.889 0.50 15.44 721 ASN A C 1
ATOM 9343 O O A ASN A 1 673 ? -33.789 -19.814 -2.654 0.50 24.56 721 ASN A O 1
ATOM 9344 O O B ASN A 1 673 ? -36.132 -19.716 -4.177 0.50 15.06 721 ASN A O 1
ATOM 9353 N N A SER A 1 674 ? -35.913 -20.220 -3.249 0.50 25.03 722 SER A N 1
ATOM 9354 N N B SER A 1 674 ? -37.984 -20.948 -3.804 0.50 16.89 722 SER A N 1
ATOM 9355 C CA A SER A 1 674 ? -35.691 -21.652 -3.443 0.50 27.83 722 SER A CA 1
ATOM 9356 C CA B SER A 1 674 ? -37.319 -22.232 -3.989 0.50 18.00 722 SER A CA 1
ATOM 9357 C C A SER A 1 674 ? -36.176 -22.076 -4.821 0.50 27.92 722 SER A C 1
ATOM 9358 C C B SER A 1 674 ? -37.305 -22.587 -5.468 0.50 18.38 722 SER A C 1
ATOM 9359 O O A SER A 1 674 ? -37.366 -21.955 -5.123 0.50 27.20 722 SER A O 1
ATOM 9360 O O B SER A 1 674 ? -38.361 -22.685 -6.102 0.50 18.52 722 SER A O 1
ATOM 9365 N N A TYR A 1 675 ? -35.260 -22.592 -5.640 0.50 28.36 723 TYR A N 1
ATOM 9366 N N B TYR A 1 675 ? -36.118 -22.774 -6.017 0.50 19.65 723 TYR A N 1
ATOM 9367 C CA A TYR A 1 675 ? -35.564 -23.068 -6.993 0.50 28.92 723 TYR A CA 1
ATOM 9368 C CA B TYR A 1 675 ? -36.004 -23.207 -7.386 0.50 21.75 723 TYR A CA 1
ATOM 9369 C C A TYR A 1 675 ? -35.875 -24.572 -6.993 0.50 30.29 723 TYR A C 1
ATOM 9370 C C B TYR A 1 675 ? -36.331 -24.697 -7.403 0.50 23.38 723 TYR A C 1
ATOM 9371 O O A TYR A 1 675 ? -35.349 -25.312 -6.158 0.50 31.17 723 TYR A O 1
ATOM 9372 O O B TYR A 1 675 ? -35.811 -25.453 -6.583 0.50 24.92 723 TYR A O 1
ATOM 9407 N N A PRO A 1 676 ? -36.732 -25.035 -7.924 0.50 30.64 724 PRO A N 1
ATOM 9408 N N B PRO A 1 676 ? -37.177 -25.139 -8.342 0.50 24.03 724 PRO A N 1
ATOM 9409 C CA A PRO A 1 676 ? -37.523 -24.282 -8.902 0.50 30.77 724 PRO A CA 1
ATOM 9410 C CA B PRO A 1 676 ? -37.855 -24.446 -9.442 0.50 24.34 724 PRO A CA 1
ATOM 9411 C C A PRO A 1 676 ? -38.842 -23.851 -8.290 0.50 30.58 724 PRO A C 1
ATOM 9412 C C B PRO A 1 676 ? -39.317 -24.066 -9.172 0.50 23.84 724 PRO A C 1
ATOM 9413 O O A PRO A 1 676 ? -39.669 -23.245 -8.967 0.50 30.85 724 PRO A O 1
ATOM 9414 O O B PRO A 1 676 ? -39.867 -23.266 -9.925 0.50 24.48 724 PRO A O 1
ATOM 9435 N N A ARG A 1 677 ? -39.014 -24.151 -7.001 0.50 29.62 725 ARG A N 1
ATOM 9436 N N B ARG A 1 677 ? -39.930 -24.613 -8.118 0.50 23.07 725 ARG A N 1
ATOM 9437 C CA A ARG A 1 677 ? -40.295 -23.912 -6.346 0.50 29.25 725 ARG A CA 1
ATOM 9438 C CA B ARG A 1 677 ? -41.353 -24.369 -7.869 0.50 25.19 725 ARG A CA 1
ATOM 9439 C C A ARG A 1 677 ? -40.763 -22.484 -6.565 0.50 27.93 725 ARG A C 1
ATOM 9440 C C B ARG A 1 677 ? -41.713 -22.881 -7.872 0.50 22.67 725 ARG A C 1
ATOM 9441 O O A ARG A 1 677 ? -41.912 -22.236 -6.948 0.50 28.44 725 ARG A O 1
ATOM 9442 O O B ARG A 1 677 ? -42.709 -22.479 -8.486 0.50 22.16 725 ARG A O 1
ATOM 9457 N N A ASP A 1 678 ? -39.886 -21.524 -6.313 0.50 26.00 726 ASP A N 1
ATOM 9458 N N B ASP A 1 678 ? -40.945 -22.051 -7.150 0.50 20.89 726 ASP A N 1
ATOM 9459 C CA A ASP A 1 678 ? -40.289 -20.132 -6.387 0.50 24.41 726 ASP A CA 1
ATOM 9460 C CA B ASP A 1 678 ? -41.277 -20.640 -6.935 0.50 22.13 726 ASP A CA 1
ATOM 9461 C C A ASP A 1 678 ? -39.990 -19.481 -7.751 0.50 23.69 726 ASP A C 1
ATOM 9462 C C B ASP A 1 678 ? -40.453 -19.695 -7.800 0.50 23.56 726 ASP A C 1
ATOM 9463 O O A ASP A 1 678 ? -39.789 -18.260 -7.775 0.50 23.50 726 ASP A O 1
ATOM 9464 O O B ASP A 1 678 ? -40.233 -18.535 -7.444 0.50 24.47 726 ASP A O 1
ATOM 9473 N N . PHE A 1 679 ? -39.957 -20.217 -8.894 1.00 23.40 727 PHE A N 1
ATOM 9474 C CA . PHE A 1 679 ? -39.468 -19.562 -10.104 1.00 22.51 727 PHE A CA 1
ATOM 9475 C C . PHE A 1 679 ? -40.426 -19.758 -11.278 1.00 23.94 727 PHE A C 1
ATOM 9476 O O . PHE A 1 679 ? -41.205 -20.718 -11.328 1.00 25.69 727 PHE A O 1
ATOM 9494 N N . VAL A 1 680 ? -40.356 -18.822 -12.232 1.00 23.30 728 VAL A N 1
ATOM 9495 C CA . VAL A 1 680 ? -41.215 -18.812 -13.411 1.00 23.30 728 VAL A CA 1
ATOM 9496 C C . VAL A 1 680 ? -40.427 -18.343 -14.629 1.00 23.22 728 VAL A C 1
ATOM 9497 O O . VAL A 1 680 ? -39.381 -17.698 -14.520 1.00 23.69 728 VAL A O 1
ATOM 9510 N N . ASN A 1 681 ? -40.952 -18.685 -15.804 1.00 24.59 729 ASN A N 1
ATOM 9511 C CA . ASN A 1 681 ? -40.405 -18.210 -17.069 1.00 25.80 729 ASN A CA 1
ATOM 9512 C C . ASN A 1 681 ? -40.688 -16.717 -17.224 1.00 24.45 729 ASN A C 1
ATOM 9513 O O . ASN A 1 681 ? -41.809 -16.250 -16.991 1.00 25.31 729 ASN A O 1
ATOM 9523 N N . CYS A 1 682 ? -39.662 -15.974 -17.639 1.00 24.01 730 CYS A N 1
ATOM 9524 C CA . CYS A 1 682 ? -39.803 -14.551 -17.924 1.00 23.89 730 CYS A CA 1
ATOM 9525 C C . CYS A 1 682 ? -40.963 -14.261 -18.872 1.00 25.04 730 CYS A C 1
ATOM 9526 O O . CYS A 1 682 ? -41.556 -13.176 -18.819 1.00 25.89 730 CYS A O 1
ATOM 9533 N N . SER A 1 683 ? -41.298 -15.212 -19.747 1.00 25.94 731 SER A N 1
ATOM 9534 C CA A SER A 1 683 ? -42.359 -15.007 -20.726 0.67 27.12 731 SER A CA 1
ATOM 9535 C CA B SER A 1 683 ? -42.352 -14.984 -20.725 0.33 27.03 731 SER A CA 1
ATOM 9536 C C . SER A 1 683 ? -43.713 -14.781 -20.073 1.00 27.16 731 SER A C 1
ATOM 9537 O O . SER A 1 683 ? -44.634 -14.294 -20.734 1.00 28.51 731 SER A O 1
ATOM 9552 N N . THR A 1 684 ? -43.864 -15.139 -18.806 1.00 26.84 732 THR A N 1
ATOM 9553 C CA . THR A 1 684 ? -45.125 -14.968 -18.100 1.00 27.08 732 THR A CA 1
ATOM 9554 C C . THR A 1 684 ? -45.240 -13.617 -17.409 1.00 25.39 732 THR A C 1
ATOM 9555 O O . THR A 1 684 ? -46.298 -13.319 -16.848 1.00 26.34 732 THR A O 1
ATOM 9566 N N . LEU A 1 685 ? -44.184 -12.802 -17.432 1.00 23.57 733 LEU A N 1
ATOM 9567 C CA . LEU A 1 685 ? -44.161 -11.529 -16.720 1.00 21.92 733 LEU A CA 1
ATOM 9568 C C . LEU A 1 685 ? -44.307 -10.395 -17.719 1.00 21.73 733 LEU A C 1
ATOM 9569 O O . LEU A 1 685 ? -43.393 -10.182 -18.530 1.00 22.20 733 LEU A O 1
ATOM 9585 N N . PRO A 1 686 ? -45.387 -9.624 -17.684 1.00 23.75 734 PRO A N 1
ATOM 9586 C CA . PRO A 1 686 ? -45.519 -8.511 -18.633 1.00 23.76 734 PRO A CA 1
ATOM 9587 C C . PRO A 1 686 ? -44.435 -7.459 -18.446 1.00 22.31 734 PRO A C 1
ATOM 9588 O O . PRO A 1 686 ? -44.095 -7.072 -17.325 1.00 22.19 734 PRO A O 1
ATOM 9599 N N . ALA A 1 687 ? -43.904 -6.982 -19.566 1.00 21.69 735 ALA A N 1
ATOM 9600 C CA . ALA A 1 687 ? -42.969 -5.873 -19.535 1.00 23.08 735 ALA A CA 1
ATOM 9601 C C . ALA A 1 687 ? -43.715 -4.574 -19.266 1.00 21.39 735 ALA A C 1
ATOM 9602 O O . ALA A 1 687 ? -44.926 -4.462 -19.477 1.00 21.47 735 ALA A O 1
ATOM 9609 N N . LEU A 1 688 ? -42.965 -3.587 -18.790 1.00 19.64 736 LEU A N 1
ATOM 9610 C CA . LEU A 1 688 ? -43.503 -2.248 -18.589 1.00 17.53 736 LEU A CA 1
ATOM 9611 C C . LEU A 1 688 ? -44.002 -1.703 -19.920 1.00 17.19 736 LEU A C 1
ATOM 9612 O O . LEU A 1 688 ? -43.284 -1.707 -20.924 1.00 18.20 736 LEU A O 1
ATOM 9628 N N . ASN A 1 689 ? -45.235 -1.216 -19.926 1.00 17.20 737 ASN A N 1
ATOM 9629 C CA . ASN A 1 689 ? -45.852 -0.672 -21.129 1.00 17.57 737 ASN A CA 1
ATOM 9630 C C . ASN A 1 689 ? -45.628 0.837 -21.143 1.00 16.80 737 ASN A C 1
ATOM 9631 O O . ASN A 1 689 ? -46.128 1.549 -20.271 1.00 16.85 737 ASN A O 1
ATOM 9642 N N . LEU A 1 690 ? -44.856 1.330 -22.113 1.00 16.96 738 LEU A N 1
ATOM 9643 C CA . LEU A 1 690 ? -44.543 2.756 -22.204 1.00 17.29 738 LEU A CA 1
ATOM 9644 C C . LEU A 1 690 ? -45.505 3.546 -23.084 1.00 17.39 738 LEU A C 1
ATOM 9645 O O . LEU A 1 690 ? -45.245 4.723 -23.362 1.00 17.36 738 LEU A O 1
ATOM 9661 N N . ALA A 1 691 ? -46.629 2.956 -23.482 1.00 17.86 739 ALA A N 1
ATOM 9662 C CA . ALA A 1 691 ? -47.532 3.635 -24.410 1.00 18.86 739 ALA A CA 1
ATOM 9663 C C . ALA A 1 691 ? -47.951 5.014 -23.907 1.00 18.78 739 ALA A C 1
ATOM 9664 O O . ALA A 1 691 ? -48.055 5.960 -24.691 1.00 19.45 739 ALA A O 1
ATOM 9671 N N . SER A 1 692 ? -48.179 5.161 -22.602 1.00 17.63 740 SER A N 1
ATOM 9672 C CA . SER A 1 692 ? -48.647 6.443 -22.081 1.00 18.46 740 SER A CA 1
ATOM 9673 C C . SER A 1 692 ? -47.544 7.493 -21.984 1.00 17.74 740 SER A C 1
ATOM 9674 O O . SER A 1 692 ? -47.819 8.616 -21.544 1.00 19.24 740 SER A O 1
ATOM 9682 N N . TRP A 1 693 ? -46.316 7.168 -22.388 1.00 17.48 741 TRP A N 1
ATOM 9683 C CA . TRP A 1 693 ? -45.250 8.148 -22.546 1.00 18.48 741 TRP A CA 1
ATOM 9684 C C . TRP A 1 693 ? -45.206 8.744 -23.949 1.00 20.50 741 TRP A C 1
ATOM 9685 O O . TRP A 1 693 ? -44.374 9.617 -24.215 1.00 20.64 741 TRP A O 1
ATOM 9706 N N . ARG A 1 694 ? -46.063 8.290 -24.857 1.00 23.49 742 ARG A N 1
ATOM 9707 C CA . ARG A 1 694 ? -46.047 8.830 -26.211 1.00 28.04 742 ARG A CA 1
ATOM 9708 C C . ARG A 1 694 ? -46.575 10.258 -26.221 1.00 30.84 742 ARG A C 1
ATOM 9709 O O . ARG A 1 694 ? -47.641 10.543 -25.668 1.00 32.22 742 ARG A O 1
ATOM 9730 N N . GLU A 1 695 ? -45.841 11.156 -26.867 1.00 34.86 743 GLU A N 1
ATOM 9731 C CA . GLU A 1 695 ? -46.299 12.524 -27.082 1.00 40.05 743 GLU A CA 1
ATOM 9732 C C . GLU A 1 695 ? -46.466 12.754 -28.576 1.00 44.19 743 GLU A C 1
ATOM 9733 O O . GLU A 1 695 ? -45.499 12.638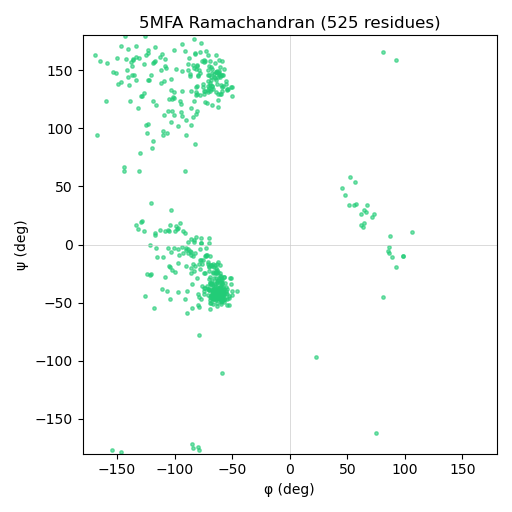 -29.335 1.00 45.12 743 GLU A O 1
ATOM 9745 N N . ALA A 1 696 ? -47.683 13.084 -28.991 1.00 47.31 744 ALA A N 1
ATOM 9746 C CA . ALA A 1 696 ? -47.945 13.406 -30.388 1.00 50.03 744 ALA A CA 1
ATOM 9747 C C . ALA A 1 696 ? -47.132 14.626 -30.808 1.00 51.31 744 ALA A C 1
ATOM 9748 O O . ALA A 1 696 ? -46.033 14.496 -31.354 1.00 52.21 744 ALA A O 1
#

GO terms:
  GO:0070943 neutrophil-mediated killing of symbiont cell (P, IDA)
  GO:0004601 peroxidase activity (F, IDA)
  GO:0008201 heparin binding (F, IDA)
  GO:0042744 hydrogen peroxide catabolic process (P, IDA)
  GO:0030141 secretory granule (C, IDA)
  GO:0140644 neutrophil extracellular trap (C, IDA)
  GO:0042582 azurophil granule (C, IDA)
  GO:0045335 phagocytic vesicle (C, IDA)
  GO:0005576 extracellular region (C, IDA)
  GO:0005634 nucleus (C, IDA)
  GO:0031491 nucleosome binding (F, IDA)
  GO:0140645 neutrophil extracellular trap formation (P, IDA)
  GO:0006337 nucleosome disassembly (P, IDA)
  GO:0070944 neutrophil-mediated killing of bacterium (P, IDA)
  GO:0070947 neutrophil-mediated killing of fungus (P, IDA)
  GO:0140776 protein-containing complex destabilizing activity (F, IDA)
  GO:0070944 neutrophil-mediated killing of bacterium (P, IMP)
  GO:0004601 peroxidase activity (F, TAS)
  GO:0005634 nucleus (C, TAS)
  GO:0003682 chromatin binding (F, TAS)

B-factor: mean 21.31, std 11.38, range [8.66, 92.9]